Protein AF-A0A443QP99-F1 (afdb_monomer)

Radius of gyration: 31.24 Å; Cα contacts (8 Å, |Δi|>4): 251; chains: 1; bounding box: 90×102×65 Å

Organism: NCBI:txid1965070

Structure (mmCIF, N/CA/C/O backbone):
data_AF-A0A443QP99-F1
#
_entry.id   AF-A0A443QP99-F1
#
loop_
_atom_site.group_PDB
_atom_site.id
_atom_site.type_symbol
_atom_site.label_atom_id
_atom_site.label_alt_id
_atom_site.label_comp_id
_atom_site.label_asym_id
_atom_site.label_entity_id
_atom_site.label_seq_id
_atom_site.pdbx_PDB_ins_code
_atom_site.Cartn_x
_atom_site.Cartn_y
_atom_site.Cartn_z
_atom_site.occupancy
_atom_site.B_iso_or_equiv
_atom_site.auth_seq_id
_atom_site.auth_comp_id
_atom_site.auth_asym_id
_atom_site.auth_atom_id
_atom_site.pdbx_PDB_model_num
ATOM 1 N N . MET A 1 1 ? -35.828 12.614 -1.365 1.00 46.59 1 MET A N 1
ATOM 2 C CA . MET A 1 1 ? -36.000 12.187 0.041 1.00 46.59 1 MET A CA 1
ATOM 3 C C . MET A 1 1 ? -36.268 10.689 0.159 1.00 46.59 1 MET A C 1
ATOM 5 O O . MET A 1 1 ? -35.505 10.048 0.861 1.00 46.59 1 MET A O 1
ATOM 9 N N . ALA A 1 2 ? -37.224 10.106 -0.581 1.00 48.12 2 ALA A N 1
ATOM 10 C CA . ALA A 1 2 ? -37.530 8.663 -0.524 1.00 48.12 2 ALA A CA 1
ATOM 11 C C . ALA A 1 2 ? -36.323 7.725 -0.763 1.00 48.12 2 ALA A C 1
ATOM 13 O O . ALA A 1 2 ? -36.195 6.710 -0.094 1.00 48.12 2 ALA A O 1
ATOM 14 N N . THR A 1 3 ? -35.396 8.092 -1.653 1.00 57.19 3 THR A N 1
ATOM 15 C CA . THR A 1 3 ? -34.207 7.275 -1.963 1.00 57.19 3 THR A CA 1
ATOM 16 C C . THR A 1 3 ? -33.147 7.285 -0.856 1.00 57.19 3 THR A C 1
ATOM 18 O O . THR A 1 3 ? -32.408 6.322 -0.720 1.00 57.19 3 THR A O 1
ATOM 21 N N . ILE A 1 4 ? -33.062 8.363 -0.062 1.00 57.53 4 ILE A N 1
ATOM 22 C CA . ILE A 1 4 ? -32.077 8.473 1.030 1.00 57.53 4 ILE A CA 1
ATOM 23 C C . ILE A 1 4 ? -32.576 7.716 2.260 1.00 57.53 4 ILE A C 1
ATOM 25 O O . ILE A 1 4 ? -31.787 7.023 2.886 1.00 57.53 4 ILE A O 1
ATOM 29 N N . CYS A 1 5 ? -33.872 7.810 2.575 1.00 58.16 5 CYS A N 1
ATOM 30 C CA . CYS A 1 5 ? -34.473 7.032 3.660 1.00 58.16 5 CYS A CA 1
ATOM 31 C C . CYS A 1 5 ? -34.385 5.529 3.374 1.00 58.16 5 CYS A C 1
ATOM 33 O O . CYS A 1 5 ? -33.897 4.799 4.218 1.00 58.16 5 CYS A O 1
ATOM 35 N N . ALA A 1 6 ? -34.709 5.094 2.150 1.00 63.78 6 ALA A N 1
ATOM 36 C CA . ALA A 1 6 ? -34.566 3.689 1.763 1.00 63.78 6 ALA A CA 1
ATOM 37 C C . ALA A 1 6 ? -33.117 3.181 1.886 1.00 63.78 6 ALA A C 1
ATOM 39 O O . ALA A 1 6 ? -32.892 2.098 2.408 1.00 63.78 6 ALA A O 1
ATOM 40 N N . TYR A 1 7 ? -32.127 3.981 1.470 1.00 61.97 7 TYR A N 1
ATOM 41 C CA . TYR A 1 7 ? -30.713 3.619 1.622 1.00 61.97 7 TYR A CA 1
ATOM 42 C C . TYR A 1 7 ? -30.269 3.589 3.091 1.00 61.97 7 TYR A C 1
ATOM 44 O O . TYR A 1 7 ? -29.432 2.780 3.469 1.00 61.97 7 TYR A O 1
ATOM 52 N N . PHE A 1 8 ? -30.824 4.469 3.925 1.00 68.88 8 PHE A N 1
ATOM 53 C CA . PHE A 1 8 ? -30.544 4.503 5.357 1.00 68.88 8 PHE A CA 1
ATOM 54 C C . PHE A 1 8 ? -31.145 3.291 6.086 1.00 68.88 8 PHE A C 1
ATOM 56 O O . PHE A 1 8 ? -30.480 2.710 6.937 1.00 68.88 8 PHE A O 1
ATOM 63 N N . ASP A 1 9 ? -32.349 2.866 5.699 1.00 68.88 9 ASP A N 1
ATOM 64 C CA . ASP A 1 9 ? -33.025 1.686 6.251 1.00 68.88 9 ASP A CA 1
ATOM 65 C C . ASP A 1 9 ? -32.341 0.366 5.834 1.00 68.88 9 ASP A C 1
ATOM 67 O O . ASP A 1 9 ? -32.437 -0.633 6.545 1.00 68.88 9 ASP A O 1
ATOM 71 N N . GLU A 1 10 ? -31.612 0.357 4.710 1.00 71.31 10 GLU A N 1
ATOM 72 C CA . GLU A 1 10 ? -30.786 -0.775 4.256 1.00 71.31 10 GLU A CA 1
ATOM 73 C C . GLU A 1 10 ? -29.442 -0.901 5.006 1.00 71.31 10 GLU A C 1
ATOM 75 O O . GLU A 1 10 ? -28.802 -1.954 4.946 1.00 71.31 10 GLU A O 1
ATOM 80 N N . MET A 1 11 ? -28.999 0.146 5.713 1.00 69.75 11 MET A N 1
ATOM 81 C CA . MET A 1 11 ? -27.747 0.153 6.483 1.00 69.75 11 MET A CA 1
ATOM 82 C C . MET A 1 11 ? -27.932 -0.506 7.853 1.00 69.75 11 MET A C 1
ATOM 84 O O . MET A 1 11 ? -28.993 -0.405 8.466 1.00 69.75 11 MET A O 1
ATOM 88 N N . ASN A 1 12 ? -26.881 -1.136 8.386 1.00 73.00 12 ASN A N 1
ATOM 89 C CA . ASN A 1 12 ? -26.932 -1.663 9.756 1.00 73.00 12 ASN A CA 1
ATOM 90 C C . ASN A 1 12 ? -26.880 -0.529 10.806 1.00 73.00 12 ASN A C 1
ATOM 92 O O . ASN A 1 12 ? -26.474 0.595 10.511 1.00 73.00 12 ASN A O 1
ATOM 96 N N . ILE A 1 13 ? -27.250 -0.822 12.058 1.00 70.94 13 ILE A N 1
ATOM 97 C CA . ILE A 1 13 ? -27.334 0.177 13.146 1.00 70.94 13 ILE A CA 1
ATOM 98 C C . ILE A 1 13 ? -26.009 0.935 13.353 1.00 70.94 13 ILE A C 1
ATOM 100 O O . ILE A 1 13 ? -26.006 2.146 13.589 1.00 70.94 13 ILE A O 1
ATOM 104 N N . CYS A 1 14 ? -24.866 0.257 13.217 1.00 71.00 14 CYS A N 1
ATOM 105 C CA . CYS A 1 14 ? -23.551 0.886 13.342 1.00 71.00 14 CYS A CA 1
ATOM 106 C C . CYS A 1 14 ? -23.290 1.880 12.203 1.00 71.00 14 CYS A C 1
ATOM 108 O O . CYS A 1 14 ? -22.882 3.017 12.440 1.00 71.00 14 CYS A O 1
ATOM 110 N N . GLU A 1 15 ? -23.576 1.485 10.968 1.00 72.62 15 GLU A N 1
ATOM 111 C CA . GLU A 1 15 ? -23.437 2.314 9.776 1.00 72.62 15 GLU A CA 1
ATOM 112 C C . GLU A 1 15 ? -24.377 3.522 9.818 1.00 72.62 15 GLU A C 1
ATOM 114 O O . GLU A 1 15 ? -23.948 4.642 9.530 1.00 72.62 15 GLU A O 1
ATOM 119 N N . GLN A 1 16 ? -25.625 3.317 10.244 1.00 74.12 16 GLN A N 1
ATOM 120 C CA . GLN A 1 16 ? -26.593 4.383 10.496 1.00 74.12 16 GLN A CA 1
ATOM 121 C C . GLN A 1 16 ? -26.058 5.378 11.538 1.00 74.12 16 GLN A C 1
ATOM 123 O O . GLN A 1 16 ? -26.044 6.586 11.295 1.00 74.12 16 GLN A O 1
ATOM 128 N N . THR A 1 17 ? -25.528 4.879 12.659 1.00 73.69 17 THR A N 1
ATOM 129 C CA . THR A 1 17 ? -24.938 5.696 13.734 1.00 73.69 17 THR A CA 1
ATOM 130 C C . THR A 1 17 ? -23.738 6.510 13.244 1.00 73.69 17 THR A C 1
ATOM 132 O O . THR A 1 17 ? -23.642 7.713 13.500 1.00 73.69 17 THR A O 1
ATOM 135 N N . VAL A 1 18 ? -22.820 5.885 12.501 1.00 73.50 18 VAL A N 1
ATOM 136 C CA . VAL A 1 18 ? -21.626 6.541 11.944 1.00 73.50 18 VAL A CA 1
ATOM 137 C C . VAL A 1 18 ? -22.016 7.597 10.909 1.00 73.50 18 VAL A C 1
ATOM 139 O O . VAL A 1 18 ? -21.451 8.698 10.913 1.00 73.50 18 VAL A O 1
ATOM 142 N N . ALA A 1 19 ? -22.986 7.297 10.042 1.00 72.69 19 ALA A N 1
ATOM 143 C CA . ALA A 1 19 ? -23.497 8.229 9.044 1.00 72.69 19 ALA A CA 1
ATOM 144 C C . ALA A 1 19 ? -24.158 9.441 9.707 1.00 72.69 19 ALA A C 1
ATOM 146 O O . ALA A 1 19 ? -23.816 10.577 9.375 1.00 72.69 19 ALA A O 1
ATOM 147 N N . LEU A 1 20 ? -25.021 9.218 10.700 1.00 73.38 20 LEU A N 1
ATOM 148 C CA . LEU A 1 20 ? -25.655 10.287 11.466 1.00 73.38 20 LEU A CA 1
ATOM 149 C C . LEU A 1 20 ? -24.622 11.147 12.206 1.00 73.38 20 LEU A C 1
ATOM 151 O O . LEU A 1 20 ? -24.621 12.366 12.041 1.00 73.38 20 LEU A O 1
ATOM 155 N N . CYS A 1 21 ? -23.679 10.544 12.937 1.00 70.75 21 CYS A N 1
ATOM 156 C CA . CYS A 1 21 ? -22.596 11.274 13.608 1.00 70.75 21 CYS A CA 1
ATOM 157 C C . CYS A 1 21 ? -21.757 12.108 12.623 1.00 70.75 21 CYS A C 1
ATOM 159 O O . CYS A 1 21 ? -21.361 13.237 12.921 1.00 70.75 21 CYS A O 1
ATOM 161 N N . SER A 1 22 ? -21.493 11.573 11.430 1.00 75.19 22 SER A N 1
ATOM 162 C CA . SER A 1 22 ? -20.739 12.271 10.381 1.00 75.19 22 SER A CA 1
ATOM 163 C C . SER A 1 22 ? -21.523 13.432 9.771 1.00 75.19 22 SER A C 1
ATOM 165 O O . SER A 1 22 ? -20.934 14.464 9.446 1.00 75.19 22 SER A O 1
ATOM 167 N N . LEU A 1 23 ? -22.843 13.291 9.635 1.00 74.94 23 LEU A N 1
ATOM 168 C CA . LEU A 1 23 ? -23.725 14.358 9.171 1.00 74.94 23 LEU A CA 1
ATOM 169 C C . LEU A 1 23 ? -23.818 15.477 10.208 1.00 74.94 23 LEU A C 1
ATOM 171 O O . LEU A 1 23 ? -23.609 16.633 9.855 1.00 74.94 23 LEU A O 1
ATOM 175 N N . LEU A 1 24 ? -24.026 15.149 11.484 1.00 72.25 24 LEU A N 1
ATOM 176 C CA . LEU A 1 24 ? -24.151 16.126 12.574 1.00 72.25 24 LEU A CA 1
ATOM 177 C C . LEU A 1 24 ? -22.903 16.990 12.751 1.00 72.25 24 LEU A C 1
ATOM 179 O O . LEU A 1 24 ? -23.019 18.184 13.013 1.00 72.25 24 LEU A O 1
ATOM 183 N N . LYS A 1 25 ? -21.710 16.428 12.518 1.00 71.69 25 LYS A N 1
ATOM 184 C CA . LYS A 1 25 ? -20.443 17.183 12.506 1.00 71.69 25 LYS A CA 1
ATOM 185 C C . LYS A 1 25 ? -20.365 18.244 11.400 1.00 71.69 25 LYS A C 1
ATOM 187 O O . LYS A 1 25 ? -19.497 19.109 11.451 1.00 71.69 25 LYS A O 1
ATOM 192 N N . ARG A 1 26 ? -21.237 18.180 10.388 1.00 75.12 26 ARG A N 1
ATOM 193 C CA . ARG A 1 26 ? -21.276 19.099 9.234 1.00 75.12 26 ARG A CA 1
ATOM 194 C C . ARG A 1 26 ? -22.449 20.082 9.285 1.00 75.12 26 ARG A C 1
ATOM 196 O O . ARG A 1 26 ? -22.563 20.926 8.399 1.00 75.12 26 ARG A O 1
ATOM 203 N N . VAL A 1 27 ? -23.313 19.968 10.291 1.00 78.88 27 VAL A N 1
ATOM 204 C CA . VAL A 1 27 ? -24.498 20.810 10.485 1.00 78.88 27 VAL A CA 1
ATOM 205 C C . VAL A 1 27 ? -24.099 22.124 11.173 1.00 78.88 27 VAL A C 1
ATOM 207 O O . VAL A 1 27 ? -23.240 22.145 12.052 1.00 78.88 27 VAL A O 1
ATOM 210 N N . ASN A 1 28 ? -24.692 23.250 10.759 1.00 74.69 28 ASN A N 1
ATOM 211 C CA . ASN A 1 28 ? -24.357 24.565 11.319 1.00 74.69 28 ASN A CA 1
ATOM 212 C C . ASN A 1 28 ? -24.951 24.740 12.735 1.00 74.69 28 ASN A C 1
ATOM 214 O O . ASN A 1 28 ? -25.988 24.168 13.057 1.00 74.69 28 ASN A O 1
ATOM 218 N N . ARG A 1 29 ? -24.355 25.600 13.573 1.00 70.50 29 ARG A N 1
ATOM 219 C CA . ARG A 1 29 ? -24.672 25.781 15.008 1.00 70.50 29 ARG A CA 1
ATOM 220 C C . ARG A 1 29 ? -26.166 25.961 15.308 1.00 70.50 29 ARG A C 1
ATOM 222 O O . ARG A 1 29 ? -26.656 25.449 16.310 1.00 70.50 29 ARG A O 1
ATOM 229 N N . LEU A 1 30 ? -26.892 26.685 14.453 1.00 70.81 30 LEU A N 1
ATOM 230 C CA . LEU A 1 30 ? -28.338 26.906 14.604 1.00 70.81 30 LEU A CA 1
ATOM 231 C C . LEU A 1 30 ? -29.153 25.631 14.359 1.00 70.81 30 LEU A C 1
ATOM 233 O O . LEU A 1 30 ? -30.089 25.344 15.098 1.00 70.81 30 LEU A O 1
ATOM 237 N N . GLN A 1 31 ? -28.765 24.849 13.357 1.00 75.19 31 GLN A N 1
ATOM 238 C CA . GLN A 1 31 ? -29.400 23.577 13.032 1.00 75.19 31 GLN A CA 1
ATOM 239 C C . GLN A 1 31 ? -29.072 22.517 14.094 1.00 75.19 31 GLN A C 1
ATOM 241 O O . GLN A 1 31 ? -29.961 21.780 14.499 1.00 75.19 31 GLN A O 1
ATOM 246 N N . SER A 1 32 ? -27.846 22.494 14.629 1.00 71.38 32 SER A N 1
ATOM 247 C CA . SER A 1 32 ? -27.483 21.599 15.736 1.00 71.38 32 SER A CA 1
ATOM 248 C C . SER A 1 32 ? -28.270 21.921 17.006 1.00 71.38 32 SER A C 1
ATOM 250 O O . SER A 1 32 ? -28.768 21.009 17.653 1.00 71.38 32 SER A O 1
ATOM 252 N N . LYS A 1 33 ? -28.458 23.211 17.336 1.00 69.69 33 LYS A N 1
ATOM 253 C CA . LYS A 1 33 ? -29.335 23.629 18.444 1.00 69.69 33 LYS A CA 1
ATOM 254 C C . LYS A 1 33 ? -30.781 23.193 18.227 1.00 69.69 33 LYS A C 1
ATOM 256 O O . LYS A 1 33 ? -31.390 22.682 19.154 1.00 69.69 33 LYS A O 1
ATOM 261 N N . PHE A 1 34 ? -31.306 23.358 17.015 1.00 75.94 34 PHE A N 1
ATOM 262 C CA . PHE A 1 34 ? -32.653 22.903 16.677 1.00 75.94 34 PHE A CA 1
ATOM 263 C C . PHE A 1 34 ? -32.805 21.383 16.845 1.00 75.94 34 PHE A C 1
ATOM 265 O O . PHE A 1 34 ? -33.756 20.941 17.480 1.00 75.94 34 PHE A O 1
ATOM 272 N N . ILE A 1 35 ? -31.848 20.591 16.348 1.00 73.94 35 ILE A N 1
ATOM 273 C CA . ILE A 1 35 ? -31.846 19.126 16.495 1.00 73.94 35 ILE A CA 1
ATOM 274 C C . ILE A 1 35 ? -31.774 18.726 17.973 1.00 73.94 35 ILE A C 1
ATOM 276 O O . ILE A 1 35 ? -32.546 17.882 18.404 1.00 73.94 35 ILE A O 1
ATOM 280 N N . ILE A 1 36 ? -30.908 19.369 18.760 1.00 69.50 36 ILE A N 1
ATOM 281 C CA . ILE A 1 36 ? -30.819 19.182 20.216 1.00 69.50 36 ILE A CA 1
ATOM 282 C C . ILE A 1 36 ? -32.178 19.431 20.880 1.00 69.50 36 ILE A C 1
ATOM 284 O O . ILE A 1 36 ? -32.657 18.587 21.622 1.00 69.50 36 ILE A O 1
ATOM 288 N N . THR A 1 37 ? -32.835 20.548 20.564 1.00 69.56 37 THR A N 1
ATOM 289 C CA . THR A 1 37 ? -34.146 20.892 21.131 1.00 69.56 37 THR A CA 1
ATOM 290 C C . THR A 1 37 ? -35.256 19.931 20.695 1.00 69.56 37 THR A C 1
ATOM 292 O O . THR A 1 37 ? -36.172 19.684 21.470 1.00 69.56 37 THR A O 1
ATOM 295 N N . MET A 1 38 ? -35.184 19.376 19.482 1.00 67.62 38 MET A N 1
ATOM 296 C CA . MET A 1 38 ? -36.113 18.339 19.016 1.00 67.62 38 MET A CA 1
ATOM 297 C C . MET A 1 38 ? -35.883 16.997 19.722 1.00 67.62 38 MET A C 1
ATOM 299 O O . MET A 1 38 ? -36.850 16.314 20.039 1.00 67.62 38 MET A O 1
ATOM 303 N N . LEU A 1 39 ? -34.623 16.630 19.981 1.00 64.88 39 LEU A N 1
ATOM 304 C CA . LEU A 1 39 ? -34.259 15.413 20.717 1.00 64.88 39 LEU A CA 1
ATOM 305 C C . LEU A 1 39 ? -34.578 15.521 22.217 1.00 64.88 39 LEU A C 1
ATOM 307 O O . LEU A 1 39 ? -34.909 14.518 22.835 1.00 64.88 39 LEU A O 1
ATOM 311 N N . ASP A 1 40 ? -34.518 16.728 22.785 1.00 62.38 40 ASP A N 1
ATOM 312 C CA . ASP A 1 40 ? -34.865 17.008 24.186 1.00 62.38 40 ASP A CA 1
ATOM 313 C C . ASP A 1 40 ? -36.385 17.150 24.413 1.00 62.38 40 ASP A C 1
ATOM 315 O O . ASP A 1 40 ? -36.824 17.346 25.550 1.00 62.38 40 ASP A O 1
ATOM 319 N N . TYR A 1 41 ? -37.209 17.076 23.358 1.00 61.25 41 TYR A N 1
ATOM 320 C CA . TYR A 1 41 ? -38.662 17.147 23.499 1.00 61.25 41 TYR A CA 1
ATOM 321 C C . TYR A 1 41 ? -39.192 15.833 24.099 1.00 61.25 41 TYR A C 1
ATOM 323 O O . TYR A 1 41 ? -38.995 14.772 23.503 1.00 61.25 41 TYR A O 1
ATOM 331 N N . PRO A 1 42 ? -39.868 15.862 25.261 1.00 55.59 42 PRO A N 1
ATOM 332 C CA . PRO A 1 42 ? -40.305 14.647 25.931 1.00 55.59 42 PRO A CA 1
ATOM 333 C C . PRO A 1 42 ? -41.410 13.962 25.122 1.00 55.59 42 PRO A C 1
ATOM 335 O O . PRO A 1 42 ? -42.561 14.392 25.133 1.00 55.59 42 PRO A O 1
ATOM 338 N N . ASN A 1 43 ? -41.071 12.872 24.435 1.00 56.22 43 ASN A N 1
ATOM 339 C CA . ASN A 1 43 ? -42.061 11.952 23.887 1.00 56.22 43 ASN A CA 1
ATOM 340 C C . ASN A 1 43 ? -42.498 10.969 24.982 1.00 56.22 43 ASN A C 1
ATOM 342 O O . ASN A 1 43 ? -41.679 10.257 25.565 1.00 56.22 43 ASN A O 1
ATOM 346 N N . GLU A 1 44 ? -43.804 10.880 25.234 1.00 49.56 44 GLU A N 1
ATOM 347 C CA . GLU A 1 44 ? -44.415 10.004 26.251 1.00 49.56 44 GLU A CA 1
ATOM 348 C C . GLU A 1 44 ? -44.117 8.497 26.046 1.00 49.56 44 GLU A C 1
ATOM 350 O O . GLU A 1 44 ? -44.298 7.706 26.967 1.00 49.56 44 GLU A O 1
ATOM 355 N N . LEU A 1 45 ? -43.584 8.086 24.884 1.00 51.28 45 LEU A N 1
ATOM 356 C CA . LEU A 1 45 ? -43.140 6.710 24.596 1.00 51.28 45 LEU A CA 1
ATOM 357 C C . LEU A 1 45 ? -41.701 6.369 25.050 1.00 51.28 45 LEU A C 1
ATOM 359 O O . LEU A 1 45 ? -41.325 5.199 25.024 1.00 51.28 45 LEU A O 1
ATOM 363 N N . GLN A 1 46 ? -40.878 7.340 25.465 1.00 54.25 46 GLN A N 1
ATOM 364 C CA . GLN A 1 46 ? -39.438 7.139 25.734 1.00 54.25 46 GLN A CA 1
ATOM 365 C C . GLN A 1 46 ? -39.078 6.850 27.201 1.00 54.25 46 GLN A C 1
ATOM 367 O O . GLN A 1 46 ? -37.913 6.621 27.519 1.00 54.25 46 GLN A O 1
ATOM 372 N N . THR A 1 47 ? -40.044 6.811 28.123 1.00 58.88 47 THR A N 1
ATOM 373 C CA . THR A 1 47 ? -39.746 6.856 29.568 1.00 58.88 47 THR A CA 1
ATOM 374 C C . THR A 1 47 ? -39.098 5.588 30.133 1.00 58.88 47 THR A C 1
ATOM 376 O O . THR A 1 47 ? -38.451 5.673 31.174 1.00 58.88 47 THR A O 1
ATOM 379 N N . GLN A 1 48 ? -39.268 4.423 29.499 1.00 59.31 48 GLN A N 1
ATOM 380 C CA . GLN A 1 48 ? -38.629 3.174 29.940 1.00 59.31 48 GLN A CA 1
ATOM 381 C C . GLN A 1 48 ? -37.271 2.959 29.255 1.00 59.31 48 GLN A C 1
ATOM 383 O O . GLN A 1 48 ? -36.277 2.757 29.944 1.00 59.31 48 GLN A O 1
ATOM 388 N N . ALA A 1 49 ? -37.199 3.135 27.931 1.00 58.69 49 ALA A N 1
ATOM 389 C CA . ALA A 1 49 ? -35.949 3.028 27.173 1.00 58.69 49 ALA A CA 1
ATOM 390 C C . ALA A 1 49 ? -34.886 4.042 27.640 1.00 58.69 49 ALA A C 1
ATOM 392 O O . ALA A 1 49 ? -33.725 3.681 27.805 1.00 58.69 49 ALA A O 1
ATOM 393 N N . ALA A 1 50 ? -35.286 5.280 27.958 1.00 63.44 50 ALA A N 1
ATOM 394 C CA . ALA A 1 50 ? -34.373 6.287 28.505 1.00 63.44 50 ALA A CA 1
ATOM 395 C C . ALA A 1 50 ? -33.834 5.904 29.898 1.00 63.44 50 ALA A C 1
ATOM 397 O O . ALA A 1 50 ? -32.680 6.186 30.224 1.00 63.44 50 ALA A O 1
ATOM 398 N N . LYS A 1 51 ? -34.642 5.229 30.731 1.00 66.81 51 LYS A N 1
ATOM 399 C CA . LYS A 1 51 ? -34.209 4.748 32.055 1.00 66.81 51 LYS A CA 1
ATOM 400 C C . LYS A 1 51 ? -33.227 3.587 31.941 1.00 66.81 51 LYS A C 1
ATOM 402 O O . LYS A 1 51 ? -32.222 3.588 32.651 1.00 66.81 51 LYS A O 1
ATOM 407 N N . ASP A 1 52 ? -33.504 2.633 31.056 1.00 68.06 52 ASP A N 1
ATOM 408 C CA . ASP A 1 52 ? -32.639 1.474 30.826 1.00 68.06 52 ASP A CA 1
ATOM 409 C C . ASP A 1 52 ? -31.293 1.904 30.223 1.00 68.06 52 ASP A C 1
ATOM 411 O O . ASP A 1 52 ? -30.242 1.439 30.661 1.00 68.06 52 ASP A O 1
ATOM 415 N N . LEU A 1 53 ? -31.300 2.895 29.328 1.00 67.06 53 LEU A N 1
ATOM 416 C CA . LEU A 1 53 ? -30.084 3.466 28.757 1.00 67.06 53 LEU A CA 1
ATOM 417 C C . LEU A 1 53 ? -29.261 4.275 29.768 1.00 67.06 53 LEU A C 1
ATOM 419 O O . LEU A 1 53 ? -28.048 4.109 29.831 1.00 67.06 53 LEU A O 1
ATOM 423 N N . THR A 1 54 ? -29.906 5.086 30.614 1.00 72.69 54 THR A N 1
ATOM 424 C CA . THR A 1 54 ? -29.214 5.813 31.700 1.00 72.69 54 THR A CA 1
ATOM 425 C C . THR A 1 54 ? -28.520 4.839 32.659 1.00 72.69 54 THR A C 1
ATOM 427 O O . THR A 1 54 ? -27.452 5.124 33.205 1.00 72.69 54 THR A O 1
ATOM 430 N N . ARG A 1 55 ? -29.131 3.670 32.881 1.00 76.81 55 ARG A N 1
ATOM 431 C CA . ARG A 1 55 ? -28.560 2.600 33.698 1.00 76.81 55 ARG A CA 1
ATOM 432 C C . ARG A 1 55 ? -27.359 1.956 33.001 1.00 76.81 55 ARG A C 1
ATOM 434 O O . ARG A 1 55 ? -26.309 1.841 33.619 1.00 76.81 55 ARG A O 1
ATOM 441 N N . LEU A 1 56 ? -27.482 1.653 31.709 1.00 73.62 56 LEU A N 1
ATOM 442 C CA . LEU A 1 56 ? -26.410 1.089 30.886 1.00 73.62 56 LEU A CA 1
ATOM 443 C C . LEU A 1 56 ? -25.211 2.041 30.732 1.00 73.62 56 LEU A C 1
ATOM 445 O O . LEU A 1 56 ? -24.064 1.608 30.742 1.00 73.62 56 LEU A O 1
ATOM 449 N N . GLU A 1 57 ? -25.461 3.348 30.636 1.00 76.88 57 GLU A N 1
ATOM 450 C CA . GLU A 1 57 ? -24.428 4.386 30.602 1.00 76.88 57 GLU A CA 1
ATOM 451 C C . GLU A 1 57 ? -23.672 4.467 31.931 1.00 76.88 57 GLU A C 1
ATOM 453 O O . GLU A 1 57 ? -22.446 4.603 31.939 1.00 76.88 57 GLU A O 1
ATOM 458 N N . ARG A 1 58 ? -24.381 4.356 33.063 1.00 78.69 58 ARG A N 1
ATOM 459 C CA . ARG A 1 58 ? -23.741 4.256 34.380 1.00 78.69 58 ARG A CA 1
ATOM 460 C C . ARG A 1 58 ? -22.862 3.011 34.447 1.00 78.69 58 ARG A C 1
ATOM 462 O O . ARG A 1 58 ? -21.685 3.124 34.772 1.00 78.69 58 ARG A O 1
ATOM 469 N N . ASP A 1 59 ? -23.394 1.862 34.046 1.00 77.25 59 ASP A N 1
ATOM 470 C CA . ASP A 1 59 ? -22.669 0.592 34.077 1.00 77.25 59 ASP A CA 1
ATOM 471 C C . ASP A 1 59 ? -21.437 0.607 33.151 1.00 77.25 59 ASP A C 1
ATOM 473 O O . ASP A 1 59 ? -20.396 0.073 33.518 1.00 77.25 59 ASP A O 1
ATOM 477 N N . ALA A 1 60 ? -21.489 1.290 32.001 1.00 77.38 60 ALA A N 1
ATOM 478 C CA . ALA A 1 60 ? -20.352 1.438 31.085 1.00 77.38 60 ALA A CA 1
ATOM 479 C C . ALA A 1 60 ? -19.196 2.291 31.652 1.00 77.38 60 ALA A C 1
ATOM 481 O O . ALA A 1 60 ? -18.036 2.091 31.270 1.00 77.38 60 ALA A O 1
ATOM 482 N N . ASN A 1 61 ? -19.503 3.245 32.539 1.00 81.06 61 ASN A N 1
ATOM 483 C CA . ASN A 1 61 ? -18.555 4.236 33.065 1.00 81.06 61 ASN A CA 1
ATOM 484 C C . ASN A 1 61 ? -18.123 3.991 34.522 1.00 81.06 61 ASN A C 1
ATOM 486 O O . ASN A 1 61 ? -17.081 4.512 34.919 1.00 81.06 61 ASN A O 1
ATOM 490 N N . ASP A 1 62 ? -18.871 3.182 35.277 1.00 77.00 62 ASP A N 1
ATOM 491 C CA . ASP A 1 62 ? -18.559 2.764 36.654 1.00 77.00 62 ASP A CA 1
ATOM 492 C C . ASP A 1 62 ? -18.105 1.288 36.730 1.00 77.00 62 ASP A C 1
ATOM 494 O O . ASP A 1 62 ? -17.974 0.718 37.812 1.00 77.00 62 ASP A O 1
ATOM 498 N N . CYS A 1 63 ? -17.862 0.639 35.585 1.00 70.12 63 CYS A N 1
ATOM 499 C CA . CYS A 1 63 ? -17.454 -0.762 35.542 1.00 70.12 63 CYS A CA 1
ATOM 500 C C . CYS A 1 63 ? -16.065 -0.980 36.164 1.00 70.12 63 CYS A C 1
ATOM 502 O O . CYS A 1 63 ? -15.061 -0.468 35.669 1.00 70.12 63 CYS A O 1
ATOM 504 N N . GLU A 1 64 ? -15.991 -1.807 37.208 1.00 64.38 64 GLU A N 1
ATOM 505 C CA . GLU A 1 64 ? -14.723 -2.199 37.839 1.00 64.38 64 GLU A CA 1
ATOM 506 C C . GLU A 1 64 ? -14.146 -3.511 37.269 1.00 64.38 64 GLU A C 1
ATOM 508 O O . GLU A 1 64 ? -12.958 -3.793 37.447 1.00 64.38 64 GLU A O 1
ATOM 513 N N . SER A 1 65 ? -14.956 -4.312 36.559 1.00 71.69 65 SER A N 1
ATOM 514 C CA . SER A 1 65 ? -14.553 -5.617 36.019 1.00 71.69 65 SER A CA 1
ATOM 515 C C . SER A 1 65 ? -14.321 -5.594 34.508 1.00 71.69 65 SER A C 1
ATOM 517 O O . SER A 1 65 ? -15.222 -5.352 33.709 1.00 71.69 65 SER A O 1
ATOM 519 N N . ILE A 1 66 ? -13.113 -5.981 34.098 1.00 69.19 66 ILE A N 1
ATOM 520 C CA . ILE A 1 66 ? -12.736 -6.151 32.687 1.00 69.19 66 ILE A CA 1
ATOM 521 C C . ILE A 1 66 ? -13.646 -7.178 31.982 1.00 69.19 66 ILE A C 1
ATOM 523 O O . ILE A 1 66 ? -13.918 -7.044 30.792 1.00 69.19 66 ILE A O 1
ATOM 527 N N . GLU A 1 67 ? -14.141 -8.190 32.698 1.00 72.12 67 GLU A N 1
ATOM 528 C CA . GLU A 1 67 ? -14.990 -9.256 32.146 1.00 72.12 67 GLU A CA 1
ATOM 529 C C . GLU A 1 67 ? -16.376 -8.742 31.745 1.00 72.12 67 GLU A C 1
ATOM 531 O O . GLU A 1 67 ? -16.881 -9.115 30.688 1.00 72.12 67 GLU A O 1
ATOM 536 N N . GLN A 1 68 ? -16.942 -7.818 32.528 1.00 71.00 68 GLN A N 1
ATOM 537 C CA . GLN A 1 68 ? -18.212 -7.157 32.215 1.00 71.00 68 GLN A CA 1
ATOM 538 C C . GLN A 1 68 ? -18.086 -6.252 30.983 1.00 71.00 68 GLN A C 1
ATOM 540 O O . GLN A 1 68 ? -18.970 -6.243 30.121 1.00 71.00 68 GLN A O 1
ATOM 545 N N . ILE A 1 69 ? -16.957 -5.542 30.860 1.00 73.50 69 ILE A N 1
ATOM 546 C CA . ILE A 1 69 ? -16.653 -4.739 29.669 1.00 73.50 69 ILE A CA 1
ATOM 547 C C . ILE A 1 69 ? -16.511 -5.645 28.445 1.00 73.50 69 ILE A C 1
ATOM 549 O O . ILE A 1 69 ? -16.999 -5.292 27.382 1.00 73.50 69 ILE A O 1
ATOM 553 N N . ILE A 1 70 ? -15.888 -6.821 28.568 1.00 74.19 70 ILE A N 1
ATOM 554 C CA . ILE A 1 70 ? -15.754 -7.770 27.452 1.00 74.19 70 ILE A CA 1
ATOM 555 C C . ILE A 1 70 ? -17.122 -8.272 26.981 1.00 74.19 70 ILE A C 1
ATOM 557 O O . ILE A 1 70 ? -17.373 -8.268 25.778 1.00 74.19 70 ILE A O 1
ATOM 561 N N . SER A 1 71 ? -18.007 -8.678 27.899 1.00 77.19 71 SER A N 1
ATOM 562 C CA . SER A 1 71 ? -19.337 -9.201 27.544 1.00 77.19 71 SER A CA 1
ATOM 563 C C . SER A 1 71 ? -20.240 -8.170 26.866 1.00 77.19 71 SER A C 1
ATOM 565 O O . SER A 1 71 ? -21.098 -8.542 26.072 1.00 77.19 71 SER A O 1
ATOM 567 N N . HIS A 1 72 ? -20.035 -6.882 27.154 1.00 77.25 72 HIS A N 1
ATOM 568 C CA . HIS A 1 72 ? -20.894 -5.787 26.698 1.00 77.25 72 HIS A CA 1
ATOM 569 C C . HIS A 1 72 ? -20.125 -4.711 25.919 1.00 77.25 72 HIS A C 1
ATOM 571 O O . HIS A 1 72 ? -20.577 -3.572 25.812 1.00 77.25 72 HIS A O 1
ATOM 577 N N . LEU A 1 73 ? -18.965 -5.053 25.343 1.00 81.12 73 LEU A N 1
ATOM 578 C CA . LEU A 1 73 ? -18.041 -4.074 24.754 1.00 81.12 73 LEU A CA 1
ATOM 579 C C . LEU A 1 73 ? -18.706 -3.240 23.657 1.00 81.12 73 LEU A C 1
ATOM 581 O O . LEU A 1 73 ? -18.529 -2.026 23.606 1.00 81.12 73 LEU A O 1
ATOM 585 N N . LEU A 1 74 ? -19.492 -3.887 22.799 1.00 79.81 74 LEU A N 1
ATOM 586 C CA . LEU A 1 74 ? -20.165 -3.241 21.676 1.00 79.81 74 LEU A CA 1
ATOM 587 C C . LEU A 1 74 ? -21.273 -2.274 22.130 1.00 79.81 74 LEU A C 1
ATOM 589 O O . LEU A 1 74 ? -21.477 -1.248 21.486 1.00 79.81 74 LEU A O 1
ATOM 593 N N . SER A 1 75 ? -21.944 -2.569 23.248 1.00 78.69 75 SER A N 1
ATOM 594 C CA . SER A 1 75 ? -22.990 -1.720 23.834 1.00 78.69 75 SER A CA 1
ATOM 595 C C . SER A 1 75 ? -22.440 -0.622 24.746 1.00 78.69 75 SER A C 1
ATOM 597 O O . SER A 1 75 ? -23.029 0.449 24.832 1.00 78.69 75 SER A O 1
ATOM 599 N N . TYR A 1 76 ? -21.313 -0.859 25.421 1.00 80.62 76 TYR A N 1
ATOM 600 C CA . TYR A 1 76 ? -20.710 0.111 26.339 1.00 80.62 76 TYR A CA 1
ATOM 601 C C . TYR A 1 76 ? -19.828 1.133 25.627 1.00 80.62 76 TYR A C 1
ATOM 603 O O . TYR A 1 76 ? -19.792 2.293 26.028 1.00 80.62 76 TYR A O 1
ATOM 611 N N . LEU A 1 77 ? -19.136 0.730 24.555 1.00 80.94 77 LEU A N 1
ATOM 612 C CA . LEU A 1 77 ? -18.214 1.600 23.825 1.00 80.94 77 LEU A CA 1
ATOM 613 C C . LEU A 1 77 ? -18.861 2.908 23.326 1.00 80.94 77 LEU A C 1
ATOM 615 O O . LEU A 1 77 ? -18.210 3.943 23.444 1.00 80.94 77 LEU A O 1
ATOM 619 N N . PRO A 1 78 ? -20.106 2.925 22.812 1.00 78.31 78 PRO A N 1
ATOM 620 C CA . PRO A 1 78 ? -20.754 4.173 22.417 1.00 78.31 78 PRO A CA 1
ATOM 621 C C . PRO A 1 78 ? -21.207 5.060 23.588 1.00 78.31 78 PRO A C 1
ATOM 623 O O . PRO A 1 78 ? -21.405 6.255 23.395 1.00 78.31 78 PRO A O 1
ATOM 626 N N . LEU A 1 79 ? -21.371 4.487 24.785 1.00 76.56 79 LEU A N 1
ATOM 627 C CA . LEU A 1 79 ? -21.815 5.174 26.008 1.00 76.56 79 LEU A CA 1
ATOM 628 C C . LEU A 1 79 ? -20.641 5.642 26.885 1.00 76.56 79 LEU A C 1
ATOM 630 O O . LEU A 1 79 ? -20.837 6.215 27.960 1.00 76.56 79 LEU A O 1
ATOM 634 N N . PHE A 1 80 ? -19.408 5.386 26.449 1.00 78.50 80 PHE A N 1
ATOM 635 C CA . PHE A 1 80 ? -18.203 5.706 27.197 1.00 78.50 80 PHE A CA 1
ATOM 636 C C . PHE A 1 80 ? -17.954 7.223 27.245 1.00 78.50 80 PHE A C 1
ATOM 638 O O . PHE A 1 80 ? -17.951 7.915 26.228 1.00 78.50 80 PHE A O 1
ATOM 645 N N . LYS A 1 81 ? -17.706 7.776 28.434 1.00 75.75 81 LYS A N 1
ATOM 646 C CA . LYS A 1 81 ? -17.507 9.220 28.611 1.00 75.75 81 LYS A CA 1
ATOM 647 C C . LYS A 1 81 ? -16.045 9.646 28.456 1.00 75.75 81 LYS A C 1
ATOM 649 O O . LYS A 1 81 ? -15.140 8.986 28.974 1.00 75.75 81 LYS A O 1
ATOM 654 N N . PRO A 1 82 ? -15.784 10.795 27.805 1.00 72.25 82 PRO A N 1
ATOM 655 C CA . PRO A 1 82 ? -14.460 11.406 27.807 1.00 72.25 82 PRO A CA 1
ATOM 656 C C . PRO A 1 82 ? -14.079 11.890 29.217 1.00 72.25 82 PRO A C 1
ATOM 658 O O . PRO A 1 82 ? -14.908 12.427 29.946 1.00 72.25 82 PRO A O 1
ATOM 661 N N . GLY A 1 83 ? -12.811 11.702 29.599 1.00 69.56 83 GLY A N 1
ATOM 662 C CA . GLY A 1 83 ? -12.244 12.194 30.865 1.00 69.56 83 GLY A CA 1
ATOM 663 C C . GLY A 1 83 ? -11.780 11.113 31.850 1.00 69.56 83 GLY A C 1
ATOM 664 O O . GLY A 1 83 ? -10.962 11.408 32.717 1.00 69.56 83 GLY A O 1
ATOM 665 N N . ASN A 1 84 ? -12.219 9.855 31.707 1.00 76.44 84 ASN A N 1
ATOM 666 C CA . ASN A 1 84 ? -11.737 8.751 32.549 1.00 76.44 84 ASN A CA 1
ATOM 667 C C . ASN A 1 84 ? -10.550 8.016 31.898 1.00 76.44 84 ASN A C 1
ATOM 669 O O . ASN A 1 84 ? -10.715 7.018 31.194 1.00 76.44 84 ASN A O 1
ATOM 673 N N . ASP A 1 85 ? -9.331 8.505 32.140 1.00 75.50 85 ASP A N 1
ATOM 674 C CA . ASP A 1 85 ? -8.114 7.968 31.513 1.00 75.50 85 ASP A CA 1
ATOM 675 C C . ASP A 1 85 ? -7.793 6.515 31.900 1.00 75.50 85 ASP A C 1
ATOM 677 O O . ASP A 1 85 ? -7.234 5.777 31.086 1.00 75.50 85 ASP A O 1
ATOM 681 N N . LYS A 1 86 ? -8.169 6.076 33.111 1.00 75.00 86 LYS A N 1
ATOM 682 C CA . LYS A 1 86 ? -7.941 4.694 33.569 1.00 75.00 86 LYS A CA 1
ATOM 683 C C . LYS A 1 86 ? -8.822 3.709 32.806 1.00 75.00 86 LYS A C 1
ATOM 685 O O . LYS A 1 86 ? -8.310 2.724 32.276 1.00 75.00 86 LYS A O 1
ATOM 690 N N . LEU A 1 87 ? -10.121 4.000 32.697 1.00 77.75 87 LEU A N 1
ATOM 691 C CA . LEU A 1 87 ? -11.034 3.178 31.901 1.00 77.75 87 LEU A CA 1
ATOM 692 C C . LEU A 1 87 ? -10.686 3.246 30.416 1.00 77.75 87 LEU A C 1
ATOM 694 O O . LEU A 1 87 ? -10.655 2.211 29.760 1.00 77.75 87 LEU A O 1
ATOM 698 N N . LYS A 1 88 ? -10.312 4.418 29.891 1.00 83.25 88 LYS A N 1
ATOM 699 C CA . LYS A 1 88 ? -9.886 4.567 28.490 1.00 83.25 88 LYS A CA 1
ATOM 700 C C . LYS A 1 88 ? -8.765 3.591 28.123 1.00 83.25 88 LYS A C 1
ATOM 702 O O . LYS A 1 88 ? -8.843 2.936 27.087 1.00 83.25 88 LYS A O 1
ATOM 707 N N . GLN A 1 89 ? -7.753 3.446 28.983 1.00 80.94 89 GLN A N 1
ATOM 708 C CA . GLN A 1 89 ? -6.665 2.485 28.764 1.00 80.94 89 GLN A CA 1
ATOM 709 C C . GLN A 1 89 ? -7.154 1.030 28.772 1.00 80.94 89 GLN A C 1
ATOM 711 O O . GLN A 1 89 ? -6.680 0.221 27.968 1.00 80.94 89 GLN A O 1
ATOM 716 N N . GLN A 1 90 ? -8.115 0.692 29.636 1.00 79.94 90 GLN A N 1
ATOM 717 C CA . GLN A 1 90 ? -8.721 -0.640 29.678 1.00 79.94 90 GLN A CA 1
ATOM 718 C C . GLN A 1 90 ? -9.541 -0.926 28.412 1.00 79.94 90 GLN A C 1
ATOM 720 O O . GLN A 1 90 ? -9.296 -1.939 27.758 1.00 79.94 90 GLN A O 1
ATOM 725 N N . TYR A 1 91 ? -10.423 -0.008 28.001 1.00 83.69 91 TYR A N 1
ATOM 726 C CA . TYR A 1 91 ? -11.182 -0.108 26.750 1.00 83.69 91 TYR A CA 1
ATOM 727 C C . TYR A 1 91 ? -10.250 -0.218 25.541 1.00 83.69 91 TYR A C 1
ATOM 729 O O . TYR A 1 91 ? -10.427 -1.103 24.712 1.00 83.69 91 TYR A O 1
ATOM 737 N N . PHE A 1 92 ? -9.203 0.605 25.457 1.00 83.75 92 PHE A N 1
ATOM 738 C CA . PHE A 1 92 ? -8.248 0.559 24.348 1.00 83.75 92 PHE A CA 1
ATOM 739 C C . PHE A 1 92 ? -7.481 -0.773 24.280 1.00 83.75 92 PHE A C 1
ATOM 741 O O . PHE A 1 92 ? -7.324 -1.363 23.205 1.00 83.75 92 PHE A O 1
ATOM 748 N N . THR A 1 93 ? -7.040 -1.291 25.428 1.00 83.81 93 THR A N 1
ATOM 749 C CA . THR A 1 93 ? -6.371 -2.600 25.511 1.00 83.81 93 THR A CA 1
ATOM 750 C C . THR A 1 93 ? -7.320 -3.731 25.108 1.00 83.81 93 THR A C 1
ATOM 752 O O . THR A 1 93 ? -6.926 -4.653 24.396 1.00 83.81 93 THR A O 1
ATOM 755 N N . LEU A 1 94 ? -8.592 -3.650 25.502 1.00 83.69 94 LEU A N 1
ATOM 756 C CA . LEU A 1 94 ? -9.613 -4.624 25.122 1.00 83.69 94 LEU A CA 1
ATOM 757 C C . LEU A 1 94 ? -9.947 -4.568 23.634 1.00 83.69 94 LEU A C 1
ATOM 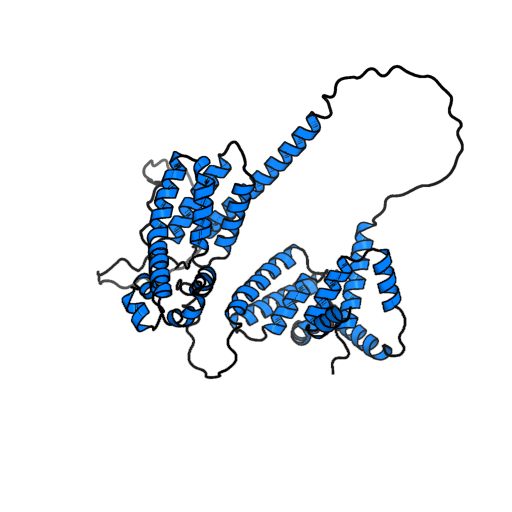759 O O . LEU A 1 94 ? -9.922 -5.612 22.987 1.00 83.69 94 LEU A O 1
ATOM 763 N N . ILE A 1 95 ? -10.178 -3.375 23.081 1.00 86.69 95 ILE A N 1
ATOM 764 C CA . ILE A 1 95 ? -10.427 -3.162 21.650 1.00 86.69 95 ILE A CA 1
ATOM 765 C C . ILE A 1 95 ? -9.292 -3.784 20.841 1.00 86.69 95 ILE A C 1
ATOM 767 O O . ILE A 1 95 ? -9.537 -4.628 19.986 1.00 86.69 95 ILE A O 1
ATOM 771 N N . THR A 1 96 ? -8.039 -3.437 21.148 1.00 83.69 96 THR A N 1
ATOM 772 C CA . THR A 1 96 ? -6.877 -3.970 20.420 1.00 83.69 96 THR A CA 1
ATOM 773 C C . THR A 1 96 ? -6.730 -5.487 20.571 1.00 83.69 96 THR A C 1
ATOM 775 O O . THR A 1 96 ? -6.373 -6.159 19.603 1.00 83.69 96 THR A O 1
ATOM 778 N N . ARG A 1 97 ? -7.067 -6.059 21.735 1.00 81.06 97 ARG A N 1
ATOM 779 C CA . ARG A 1 97 ? -7.042 -7.512 21.962 1.00 81.06 97 ARG A CA 1
ATOM 780 C C . ARG A 1 97 ? -8.142 -8.248 21.194 1.00 81.06 97 ARG A C 1
ATOM 782 O O . ARG A 1 97 ? -7.842 -9.255 20.560 1.00 81.06 97 ARG A O 1
ATOM 789 N N . VAL A 1 98 ? -9.379 -7.749 21.217 1.00 82.75 98 VAL A N 1
ATOM 790 C CA . VAL A 1 98 ? -10.528 -8.331 20.497 1.00 82.75 98 VAL A CA 1
ATOM 791 C C . VAL A 1 98 ? -10.303 -8.259 18.990 1.00 82.75 98 VAL A C 1
ATOM 793 O O . VAL A 1 98 ? -10.472 -9.255 18.294 1.00 82.75 98 VAL A O 1
ATOM 796 N N . VAL A 1 99 ? -9.838 -7.114 18.495 1.00 84.12 99 VAL A N 1
ATOM 797 C CA . VAL A 1 99 ? -9.484 -6.883 17.088 1.00 84.12 99 VAL A CA 1
ATOM 798 C C . VAL A 1 99 ? -8.350 -7.820 16.649 1.00 84.12 99 VAL A C 1
ATOM 800 O O . VAL A 1 99 ? -8.462 -8.484 15.622 1.00 84.12 99 VAL A O 1
ATOM 803 N N . SER A 1 100 ? -7.284 -7.947 17.445 1.00 80.00 100 SER A N 1
ATOM 804 C CA . SER A 1 100 ? -6.164 -8.858 17.158 1.00 80.00 100 SER A CA 1
ATOM 805 C C . SER A 1 100 ? -6.584 -10.335 17.162 1.00 80.00 100 SER A C 1
ATOM 807 O O . SER A 1 100 ? -6.224 -11.094 16.258 1.00 80.00 100 SER A O 1
ATOM 809 N N . HIS A 1 101 ? -7.387 -10.743 18.149 1.00 75.00 101 HIS A N 1
ATOM 810 C CA . HIS A 1 101 ? -7.917 -12.101 18.234 1.00 75.00 101 HIS A CA 1
ATOM 811 C C . HIS A 1 101 ? -8.799 -12.415 17.025 1.00 75.00 101 HIS A C 1
ATOM 813 O O . HIS A 1 101 ? -8.560 -13.404 16.345 1.00 75.00 101 HIS A O 1
ATOM 819 N N . SER A 1 102 ? -9.727 -11.519 16.688 1.00 79.31 102 SER A N 1
ATOM 820 C CA . SER A 1 102 ? -10.654 -11.678 15.561 1.00 79.31 102 SER A CA 1
ATOM 821 C C . SER A 1 102 ? -9.938 -11.738 14.203 1.00 79.31 102 SER A C 1
ATOM 823 O O . SER A 1 102 ? -10.374 -12.467 13.318 1.00 79.31 102 SER A O 1
ATOM 825 N N . LEU A 1 103 ? -8.794 -11.058 14.041 1.00 75.56 103 LEU A N 1
ATOM 826 C CA . LEU A 1 103 ? -7.921 -11.219 12.864 1.00 75.56 103 LEU A CA 1
ATOM 827 C C . LEU A 1 103 ? -7.215 -12.575 12.814 1.00 75.56 103 LEU A C 1
ATOM 829 O O . LEU A 1 103 ? -6.947 -13.085 11.733 1.00 75.56 103 LEU A O 1
ATOM 833 N N . THR A 1 104 ? -6.876 -13.136 13.973 1.00 74.06 104 THR A N 1
ATOM 834 C CA . THR A 1 104 ? -6.113 -14.388 14.072 1.00 74.06 104 THR A CA 1
ATOM 835 C C . THR A 1 104 ? -7.016 -15.614 13.942 1.00 74.06 104 THR A C 1
ATOM 837 O O . THR A 1 104 ? -6.610 -16.621 13.370 1.00 74.06 104 THR A O 1
ATOM 840 N N . THR A 1 105 ? -8.237 -15.542 14.472 1.00 70.50 105 THR A N 1
ATOM 841 C CA . THR A 1 105 ? -9.211 -16.640 14.465 1.00 70.50 105 THR A CA 1
ATOM 842 C C . THR A 1 105 ? -10.258 -16.512 13.361 1.00 70.50 105 THR A C 1
ATOM 844 O O . THR A 1 105 ? -11.032 -17.444 13.168 1.00 70.50 105 THR A O 1
ATOM 847 N N . SER A 1 106 ? -10.299 -15.380 12.641 1.00 71.62 106 SER A N 1
ATOM 848 C CA . SER A 1 106 ? -11.338 -15.045 11.648 1.00 71.62 106 SER A CA 1
ATOM 849 C C . SER A 1 106 ? -12.773 -15.194 12.180 1.00 71.62 106 SER A C 1
ATOM 851 O O . SER A 1 106 ? -13.701 -15.485 11.432 1.00 71.62 106 SER A O 1
ATOM 853 N N . SER A 1 107 ? -12.968 -15.001 13.484 1.00 73.69 107 SER A N 1
ATOM 854 C CA . SER A 1 107 ? -14.263 -15.096 14.169 1.00 73.69 107 SER A CA 1
ATOM 855 C C . SER A 1 107 ? -14.723 -13.714 14.631 1.00 73.69 107 SER A C 1
ATOM 857 O O . SER A 1 107 ? -13.872 -12.903 14.989 1.00 73.69 107 SER A O 1
ATOM 859 N N . HIS A 1 108 ? -16.037 -13.471 14.712 1.00 78.25 108 HIS A N 1
ATOM 860 C CA . HIS A 1 108 ? -16.611 -12.202 15.206 1.00 78.25 108 HIS A CA 1
ATOM 861 C C . HIS A 1 108 ? -16.146 -10.960 14.420 1.00 78.25 108 HIS A C 1
ATOM 863 O O . HIS A 1 108 ? -15.863 -9.901 14.979 1.00 78.25 108 HIS A O 1
ATOM 869 N N . ILE A 1 109 ? -16.040 -11.100 13.096 1.00 76.62 109 ILE A N 1
ATOM 870 C CA . ILE A 1 109 ? -15.498 -10.068 12.199 1.00 76.62 109 ILE A CA 1
ATOM 871 C C . ILE A 1 109 ? -16.391 -8.825 12.180 1.00 76.62 109 ILE A C 1
ATOM 873 O O . ILE A 1 109 ? -15.878 -7.706 12.221 1.00 76.62 109 ILE A O 1
ATOM 877 N N . ASP A 1 110 ? -17.709 -9.018 12.135 1.00 76.25 110 ASP A N 1
ATOM 878 C CA . ASP A 1 110 ? -18.673 -7.919 12.106 1.00 76.25 110 ASP A CA 1
ATOM 879 C C . ASP A 1 110 ? -18.664 -7.146 13.428 1.00 76.25 110 ASP A C 1
ATOM 881 O O . ASP A 1 110 ? -18.570 -5.920 13.412 1.00 76.25 110 ASP A O 1
ATOM 885 N N . ASP A 1 111 ? -18.618 -7.844 14.566 1.00 79.69 111 ASP A N 1
ATOM 886 C CA . ASP A 1 111 ? -18.509 -7.224 15.892 1.00 79.69 111 ASP A CA 1
ATOM 887 C C . ASP A 1 111 ? -17.204 -6.419 16.018 1.00 79.69 111 ASP A C 1
ATOM 889 O O . ASP A 1 111 ? -17.207 -5.260 16.436 1.00 79.69 111 ASP A O 1
ATOM 893 N N . ALA A 1 112 ? -16.075 -6.990 15.584 1.00 81.88 112 ALA A N 1
ATOM 894 C CA . ALA A 1 112 ? -14.781 -6.310 15.593 1.00 81.88 112 ALA A CA 1
ATOM 895 C C . ALA A 1 112 ? -14.745 -5.095 14.648 1.00 81.88 112 ALA A C 1
ATOM 897 O O . ALA A 1 112 ? -14.156 -4.063 14.987 1.00 81.88 112 ALA A O 1
ATOM 898 N N . ARG A 1 113 ? -15.402 -5.180 13.484 1.00 80.12 113 ARG A N 1
ATOM 899 C CA . ARG A 1 113 ? -15.572 -4.057 12.553 1.00 80.12 113 ARG A CA 1
ATOM 900 C C . ARG A 1 113 ? -16.391 -2.940 13.197 1.00 80.12 113 ARG A C 1
ATOM 902 O O . ARG A 1 113 ? -15.963 -1.790 13.143 1.00 80.12 113 ARG A O 1
ATOM 909 N N . GLN A 1 114 ? -17.514 -3.258 13.835 1.00 81.38 114 GLN A N 1
ATOM 910 C CA . GLN A 1 114 ? -18.343 -2.260 14.514 1.00 81.38 114 GLN A CA 1
ATOM 911 C C . GLN A 1 114 ? -17.596 -1.600 15.681 1.00 81.38 114 GLN A C 1
ATOM 913 O O . GLN A 1 114 ? -17.613 -0.376 15.803 1.00 81.38 114 GLN A O 1
ATOM 918 N N . ILE A 1 115 ? -16.850 -2.379 16.474 1.00 85.00 115 ILE A N 1
ATOM 919 C CA . ILE A 1 115 ? -15.970 -1.860 17.533 1.00 85.00 115 ILE A CA 1
ATOM 920 C C . ILE A 1 115 ? -14.968 -0.850 16.959 1.00 85.00 115 ILE A C 1
ATOM 922 O O . ILE A 1 115 ? -14.790 0.234 17.519 1.00 85.00 115 ILE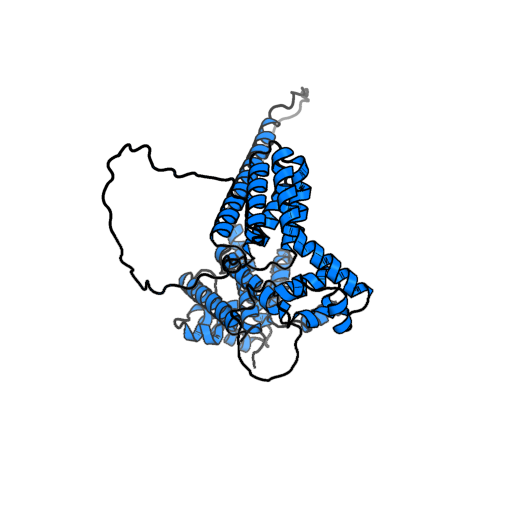 A O 1
ATOM 926 N N . LEU A 1 116 ? -14.322 -1.168 15.833 1.00 83.31 116 LEU A N 1
ATOM 927 C CA . LEU A 1 116 ? -13.388 -0.258 15.165 1.00 83.31 116 LEU A CA 1
ATOM 928 C C . LEU A 1 116 ? -14.091 1.007 14.656 1.00 83.31 116 LEU A C 1
ATOM 930 O O . LEU A 1 116 ? -13.588 2.107 14.883 1.00 83.31 116 LEU A O 1
ATOM 934 N N . CYS A 1 117 ? -15.257 0.871 14.021 1.00 79.75 117 CYS A N 1
ATOM 935 C CA . CYS A 1 117 ? -16.053 1.997 13.536 1.00 79.75 117 CYS A CA 1
ATOM 936 C C . CYS A 1 117 ? -16.433 2.952 14.674 1.00 79.75 117 CYS A C 1
ATOM 938 O O . CYS A 1 117 ? -16.150 4.148 14.574 1.00 79.75 117 CYS A O 1
ATOM 940 N N . TYR A 1 118 ? -16.988 2.431 15.773 1.00 81.88 118 TYR A N 1
ATOM 941 C CA . TYR A 1 118 ? -17.330 3.227 16.952 1.00 81.88 118 TYR A CA 1
ATOM 942 C C . TYR A 1 118 ? -16.096 3.879 17.573 1.00 81.88 118 TYR A C 1
ATOM 944 O O . TYR A 1 118 ? -16.107 5.080 17.835 1.00 81.88 118 TYR A O 1
ATOM 952 N N . SER A 1 119 ? -14.989 3.146 17.709 1.00 84.06 119 SER A N 1
ATOM 953 C CA . SER A 1 119 ? -13.751 3.686 18.284 1.00 84.06 119 SER A CA 1
ATOM 954 C C . SER A 1 119 ? -13.163 4.846 17.467 1.00 84.06 119 SER A C 1
ATOM 956 O O . SER A 1 119 ? -12.665 5.824 18.022 1.00 84.06 119 SER A O 1
ATOM 958 N N . LEU A 1 120 ? -13.226 4.779 16.134 1.00 81.50 120 LEU A N 1
ATOM 959 C CA . LEU A 1 120 ? -12.675 5.822 15.261 1.00 81.50 120 LEU A CA 1
ATOM 960 C C . LEU A 1 120 ? -13.477 7.129 15.317 1.00 81.50 120 LEU A C 1
ATOM 962 O O . LEU A 1 120 ? -12.897 8.208 15.162 1.00 81.50 120 LEU A O 1
ATOM 966 N N . ILE A 1 121 ? -14.785 7.053 15.577 1.00 76.31 121 ILE A N 1
ATOM 967 C CA . ILE A 1 121 ? -15.639 8.239 15.728 1.00 76.31 121 ILE A CA 1
ATOM 968 C C . ILE A 1 121 ? -15.721 8.753 17.172 1.00 76.31 121 ILE A C 1
ATOM 970 O O . ILE A 1 121 ? -16.132 9.902 17.362 1.00 76.31 121 ILE A O 1
ATOM 974 N N . HIS A 1 122 ? -15.297 7.951 18.158 1.00 76.50 122 HIS A N 1
ATOM 975 C CA . HIS A 1 122 ? -15.477 8.232 19.581 1.00 76.50 122 HIS A CA 1
ATOM 976 C C . HIS A 1 122 ? -14.623 9.418 20.075 1.00 76.50 122 HIS A C 1
ATOM 978 O O . HIS A 1 122 ? -13.408 9.442 19.843 1.00 76.50 122 HIS A O 1
ATOM 984 N N . PRO A 1 123 ? -15.195 10.407 20.786 1.00 69.81 123 PRO A N 1
ATOM 985 C CA . PRO A 1 123 ? -14.460 11.591 21.239 1.00 69.81 123 PRO A CA 1
ATOM 986 C C . PRO A 1 123 ? -13.445 11.293 22.350 1.00 69.81 123 PRO A C 1
ATOM 988 O O . PRO A 1 123 ? -12.376 11.894 22.354 1.00 69.81 123 PRO A O 1
ATOM 991 N N . ALA A 1 124 ? -13.714 10.316 23.227 1.00 74.06 124 ALA A N 1
ATOM 992 C CA . ALA A 1 124 ? -12.814 9.982 24.340 1.00 74.06 124 ALA A CA 1
ATOM 993 C C . ALA A 1 124 ? -11.455 9.396 23.917 1.00 74.06 124 ALA A C 1
ATOM 995 O O . ALA A 1 124 ? -10.529 9.383 24.725 1.00 74.06 124 ALA A O 1
ATOM 996 N N . LEU A 1 125 ? -11.324 8.909 22.677 1.00 77.31 125 LEU A N 1
ATOM 997 C CA . LEU A 1 125 ? -10.062 8.386 22.154 1.00 77.31 125 LEU A CA 1
ATOM 998 C C . LEU A 1 125 ? -9.241 9.512 21.518 1.00 77.31 125 LEU A C 1
ATOM 1000 O O . LEU A 1 125 ? -9.724 10.248 20.649 1.00 77.31 125 LEU A O 1
ATOM 1004 N N . SER A 1 126 ? -7.981 9.617 21.938 1.00 78.56 126 SER A N 1
ATOM 1005 C CA . SER A 1 126 ? -7.010 10.588 21.431 1.00 78.56 126 SER A CA 1
ATOM 1006 C C . SER A 1 126 ? -6.662 10.348 19.959 1.00 78.56 126 SER A C 1
ATOM 1008 O O . SER A 1 126 ? -6.928 9.290 19.381 1.00 78.56 126 SER A O 1
ATOM 1010 N N . GLN A 1 127 ? -6.030 11.339 19.329 1.00 73.56 127 GLN A N 1
ATOM 1011 C CA . GLN A 1 127 ? -5.620 11.233 17.931 1.00 73.56 127 GLN A CA 1
ATOM 1012 C C . GLN A 1 127 ? -4.517 10.180 17.726 1.00 73.56 127 GLN A C 1
ATOM 1014 O O . GLN A 1 127 ? -4.451 9.548 16.672 1.00 73.56 127 GLN A O 1
ATOM 1019 N N . GLU A 1 128 ? -3.659 9.967 18.721 1.00 76.88 128 GLU A N 1
ATOM 1020 C CA . GLU A 1 128 ? -2.645 8.913 18.751 1.00 76.88 128 GLU A CA 1
ATOM 1021 C C . GLU A 1 128 ? -3.287 7.516 18.782 1.00 76.88 128 GLU A C 1
ATOM 1023 O O . GLU A 1 128 ? -2.932 6.656 17.973 1.00 76.88 128 GLU A O 1
ATOM 1028 N N . GLU A 1 129 ? -4.282 7.307 19.647 1.00 81.62 129 GLU A N 1
ATOM 1029 C CA . GLU A 1 129 ? -5.029 6.044 19.761 1.00 81.62 129 GLU A CA 1
ATOM 1030 C C . GLU A 1 129 ? -5.849 5.766 18.494 1.00 81.62 129 GLU A C 1
ATOM 1032 O O . GLU A 1 129 ? -5.814 4.659 17.954 1.00 81.62 129 GLU A O 1
ATOM 1037 N N . LYS A 1 130 ? -6.504 6.791 17.935 1.00 83.00 130 LYS A N 1
ATOM 1038 C CA . LYS A 1 130 ? -7.216 6.690 16.652 1.00 83.00 130 LYS A CA 1
ATOM 1039 C C . LYS A 1 130 ? -6.28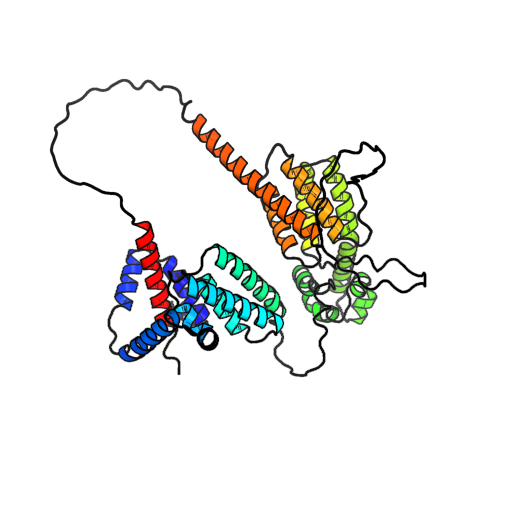8 6.308 15.502 1.00 83.00 130 LYS A C 1
ATOM 1041 O O . LYS A 1 130 ? -6.665 5.472 14.683 1.00 83.00 130 LYS A O 1
ATOM 1046 N N . LYS A 1 131 ? -5.061 6.845 15.439 1.00 77.75 131 LYS A N 1
ATOM 1047 C CA . LYS A 1 131 ? -4.059 6.436 14.430 1.00 77.75 131 LYS A CA 1
ATOM 1048 C C . LYS A 1 131 ? -3.686 4.960 14.568 1.00 77.75 131 LYS A C 1
ATOM 1050 O O . LYS A 1 131 ? -3.590 4.270 13.555 1.00 77.75 131 LYS A O 1
ATOM 1055 N N . ALA A 1 132 ? -3.511 4.470 15.796 1.00 78.62 132 ALA A N 1
ATOM 1056 C CA . ALA A 1 132 ? -3.244 3.056 16.048 1.00 78.62 132 ALA A CA 1
ATOM 1057 C C . ALA A 1 132 ? -4.425 2.167 15.614 1.00 78.62 132 ALA A C 1
ATOM 1059 O O . ALA A 1 132 ? -4.219 1.154 14.953 1.00 78.62 132 ALA A O 1
ATOM 1060 N N . LEU A 1 133 ? -5.667 2.567 15.902 1.00 83.50 133 LEU A N 1
ATOM 1061 C CA . LEU A 1 133 ? -6.865 1.836 15.468 1.00 83.50 133 LEU A CA 1
ATOM 1062 C C . LEU A 1 133 ? -7.112 1.927 13.958 1.00 83.50 133 LEU A C 1
ATOM 1064 O O . LEU A 1 133 ? -7.596 0.968 13.368 1.00 83.50 133 LEU A O 1
ATOM 1068 N N . THR A 1 134 ? -6.708 3.018 13.305 1.00 79.50 134 THR A N 1
ATOM 1069 C CA . THR A 1 134 ? -6.767 3.143 11.836 1.00 79.50 134 THR A CA 1
ATOM 1070 C C . THR A 1 134 ? -5.889 2.088 11.162 1.00 79.50 134 THR A C 1
ATOM 1072 O O . THR A 1 134 ? -6.284 1.498 10.160 1.00 79.50 134 THR A O 1
ATOM 1075 N N . PHE A 1 135 ? -4.717 1.795 11.735 1.00 78.81 135 PHE A N 1
ATOM 1076 C CA . PHE A 1 135 ? -3.861 0.707 11.258 1.00 78.81 135 PHE A CA 1
ATOM 1077 C C . PHE A 1 135 ? -4.556 -0.658 11.370 1.00 78.81 135 PHE A C 1
ATOM 1079 O O . PHE A 1 135 ? -4.508 -1.452 10.429 1.00 78.81 135 PHE A O 1
ATOM 1086 N N . TRP A 1 136 ? -5.244 -0.915 12.486 1.00 79.88 136 TRP A N 1
ATOM 1087 C CA . TRP A 1 136 ? -6.027 -2.136 12.673 1.00 79.88 136 TRP A CA 1
ATOM 1088 C C . TRP A 1 136 ? -7.218 -2.228 11.713 1.00 79.88 136 TRP A C 1
ATOM 1090 O O . TRP A 1 136 ? -7.420 -3.279 11.113 1.00 79.88 136 TRP A O 1
ATOM 1100 N N . ALA A 1 137 ? -7.956 -1.137 11.503 1.00 78.31 137 ALA A N 1
ATOM 1101 C CA . ALA A 1 137 ? -9.064 -1.074 10.550 1.00 78.31 137 ALA A CA 1
ATOM 1102 C C . ALA A 1 137 ? -8.603 -1.371 9.118 1.00 78.31 137 ALA A C 1
ATOM 1104 O O . ALA A 1 137 ? -9.189 -2.208 8.439 1.00 78.31 137 ALA A O 1
ATOM 1105 N N . HIS A 1 138 ? -7.481 -0.787 8.699 1.00 74.62 138 HIS A N 1
ATOM 1106 C CA . HIS A 1 138 ? -6.889 -1.072 7.395 1.00 74.62 138 HIS A CA 1
ATOM 1107 C C . HIS A 1 138 ? -6.430 -2.536 7.273 1.00 74.62 138 HIS A C 1
ATOM 1109 O O . HIS A 1 138 ? -6.588 -3.163 6.226 1.00 74.62 138 HIS A O 1
ATOM 1115 N N . ARG A 1 139 ? -5.897 -3.127 8.354 1.00 71.00 139 ARG A N 1
ATOM 1116 C CA . ARG A 1 139 ? -5.553 -4.557 8.390 1.00 71.00 139 ARG A CA 1
ATOM 1117 C C . ARG A 1 139 ? -6.794 -5.444 8.255 1.00 71.00 139 ARG A C 1
ATOM 1119 O O . ARG A 1 139 ? -6.738 -6.431 7.523 1.00 71.00 139 ARG A O 1
ATOM 1126 N N . PHE A 1 140 ? -7.895 -5.086 8.915 1.00 74.19 140 PHE A N 1
ATOM 1127 C CA . PHE A 1 140 ? -9.200 -5.733 8.752 1.00 74.19 140 PHE A CA 1
ATOM 1128 C C . PHE A 1 140 ? -9.692 -5.635 7.306 1.00 74.19 140 PHE A C 1
ATOM 1130 O O . PHE A 1 140 ? -10.006 -6.651 6.696 1.00 74.19 140 PHE A O 1
ATOM 1137 N N . GLU A 1 141 ? -9.698 -4.443 6.713 1.00 72.38 141 GLU A N 1
ATOM 1138 C CA . GLU A 1 141 ? -10.137 -4.249 5.328 1.00 72.38 141 GLU A CA 1
ATOM 1139 C C . GLU A 1 141 ? -9.322 -5.085 4.338 1.00 72.38 141 GLU A C 1
ATOM 1141 O O . GLU A 1 141 ? -9.906 -5.780 3.512 1.00 72.38 141 GLU A O 1
ATOM 1146 N N . ILE A 1 142 ? -7.991 -5.104 4.459 1.00 63.78 142 ILE A N 1
ATOM 1147 C CA . ILE A 1 142 ? -7.128 -5.925 3.594 1.00 63.78 142 ILE A CA 1
ATOM 1148 C C . ILE A 1 142 ? -7.400 -7.420 3.781 1.00 63.78 142 ILE A C 1
ATOM 1150 O O . ILE A 1 142 ? -7.422 -8.170 2.806 1.00 63.78 142 ILE A O 1
ATOM 1154 N N . THR A 1 143 ? -7.601 -7.867 5.019 1.00 65.50 143 THR A N 1
ATOM 1155 C CA . THR A 1 143 ? -7.803 -9.292 5.314 1.00 65.50 143 THR A CA 1
ATOM 1156 C C . THR A 1 143 ? -9.175 -9.766 4.823 1.00 65.50 143 THR A C 1
ATOM 1158 O O . THR A 1 143 ? -9.280 -10.859 4.279 1.00 65.50 143 THR A O 1
ATOM 1161 N N . PHE A 1 144 ? -10.215 -8.930 4.925 1.00 62.09 144 PHE A N 1
ATOM 1162 C CA . PHE A 1 144 ? -11.602 -9.348 4.690 1.00 62.09 144 PHE A CA 1
ATOM 1163 C C . PHE A 1 144 ? -12.205 -8.899 3.345 1.00 62.09 144 PHE A C 1
ATOM 1165 O O . PHE A 1 144 ? -13.079 -9.593 2.832 1.00 62.09 144 PHE A O 1
ATOM 1172 N N . LEU A 1 145 ? -11.712 -7.838 2.685 1.00 44.59 145 LEU A N 1
ATOM 1173 C CA . LEU A 1 145 ? -12.085 -7.536 1.284 1.00 44.59 145 LEU A CA 1
ATOM 1174 C C . LEU A 1 145 ? -11.527 -8.572 0.296 1.00 44.59 145 LEU A C 1
ATOM 1176 O O . LEU A 1 145 ? -12.049 -8.723 -0.809 1.00 44.59 145 LEU A O 1
ATOM 1180 N N . ASN A 1 146 ? -10.491 -9.307 0.705 1.00 42.53 146 ASN A N 1
ATOM 1181 C CA . ASN A 1 146 ? -9.960 -10.446 -0.038 1.00 42.53 146 ASN A CA 1
ATOM 1182 C C . ASN A 1 146 ? -10.742 -11.751 0.217 1.00 42.53 146 ASN A C 1
ATOM 1184 O O . ASN A 1 146 ? -10.660 -12.650 -0.614 1.00 42.53 146 ASN A O 1
ATOM 1188 N N . SER A 1 147 ? -11.549 -11.819 1.286 1.00 41.66 147 SER A N 1
ATOM 1189 C CA . SER A 1 147 ? -12.389 -12.980 1.643 1.00 41.66 147 SER A CA 1
ATOM 1190 C C . SER A 1 147 ? -13.875 -12.819 1.285 1.00 41.66 147 SER A C 1
ATOM 1192 O O . SER A 1 147 ? -14.651 -13.759 1.419 1.00 41.66 147 SER A O 1
ATOM 1194 N N . GLY A 1 148 ? -14.305 -11.645 0.810 1.00 35.22 148 GLY A N 1
ATOM 1195 C CA . GLY A 1 148 ? -15.717 -11.297 0.587 1.00 35.22 148 GLY A CA 1
ATOM 1196 C C . GLY A 1 148 ? -16.427 -11.958 -0.606 1.00 35.22 148 GLY A C 1
ATOM 1197 O O . GLY A 1 148 ? -17.427 -11.418 -1.074 1.00 35.22 148 GLY A O 1
ATOM 1198 N N . SER A 1 149 ? -15.946 -13.088 -1.134 1.00 37.97 149 SER A N 1
ATOM 1199 C CA . SER A 1 149 ? -16.622 -13.790 -2.236 1.00 37.97 149 SER A CA 1
ATOM 1200 C C . SER A 1 149 ? -16.661 -15.311 -2.097 1.00 37.97 149 SER A C 1
ATOM 1202 O O . SER A 1 149 ? -16.475 -16.007 -3.089 1.00 37.97 149 SER A O 1
ATOM 1204 N N . GLU A 1 150 ? -16.943 -15.841 -0.908 1.00 33.47 150 GLU A N 1
ATOM 1205 C CA . GLU A 1 150 ? -17.325 -17.251 -0.761 1.00 33.47 150 GLU A CA 1
ATOM 1206 C C . GLU A 1 150 ? -18.548 -17.375 0.156 1.00 33.47 150 GLU A C 1
ATOM 1208 O O . GLU A 1 150 ? -18.458 -17.341 1.379 1.00 33.47 150 GLU A O 1
ATOM 1213 N N . LYS A 1 151 ? -19.732 -17.510 -0.456 1.00 33.81 151 LYS A N 1
ATOM 1214 C CA . LYS A 1 151 ? -20.871 -18.150 0.203 1.00 33.81 151 LYS A CA 1
ATOM 1215 C C . LYS A 1 151 ? -20.772 -19.655 -0.045 1.00 33.81 151 LYS A C 1
ATOM 1217 O O . LYS A 1 151 ? -20.863 -20.084 -1.189 1.00 33.81 151 LYS A O 1
ATOM 1222 N N . SER A 1 152 ? -20.709 -20.394 1.063 1.00 28.58 152 SER A N 1
ATOM 1223 C CA . SER A 1 152 ? -21.018 -21.820 1.229 1.00 28.58 152 SER A CA 1
ATOM 1224 C C . SER A 1 152 ? -20.065 -22.827 0.571 1.00 28.58 152 SER A C 1
ATOM 1226 O O . SER A 1 152 ? -20.127 -23.077 -0.627 1.00 28.58 152 SER A O 1
ATOM 1228 N N . CYS A 1 153 ? -19.244 -23.485 1.388 1.00 24.55 153 CYS A N 1
ATOM 1229 C CA . CYS A 1 153 ? -19.545 -24.840 1.860 1.00 24.55 153 CYS A CA 1
ATOM 1230 C C . CYS A 1 153 ? -18.634 -25.180 3.047 1.00 24.55 153 CYS A C 1
ATOM 1232 O O . CYS A 1 153 ? -17.421 -24.994 2.988 1.00 24.55 153 CYS A O 1
ATOM 1234 N N . ASN A 1 154 ? -19.235 -25.683 4.125 1.00 28.23 154 ASN A N 1
ATOM 1235 C CA . ASN A 1 154 ? -18.512 -26.364 5.191 1.00 28.23 154 ASN A CA 1
ATOM 1236 C C . ASN A 1 154 ? -17.820 -27.597 4.606 1.00 28.23 154 ASN A C 1
ATOM 1238 O O . ASN A 1 154 ? -18.508 -28.460 4.074 1.00 28.23 154 ASN A O 1
ATOM 1242 N N . GLU A 1 155 ? -16.508 -27.715 4.789 1.00 27.53 155 GLU A N 1
ATOM 1243 C CA . GLU A 1 155 ? -15.917 -28.936 5.334 1.00 27.53 155 GLU A CA 1
ATOM 1244 C C . GLU A 1 155 ? -14.492 -28.677 5.829 1.00 27.53 155 GLU A C 1
ATOM 1246 O O . GLU A 1 155 ? -13.642 -28.084 5.167 1.00 27.53 155 GLU A O 1
ATOM 1251 N N . VAL A 1 156 ? -14.277 -29.103 7.068 1.00 38.31 156 VAL A N 1
ATOM 1252 C CA . VAL A 1 156 ? -13.030 -29.047 7.821 1.00 38.31 156 VAL A CA 1
ATOM 1253 C C . VAL A 1 156 ? -11.987 -29.926 7.138 1.00 38.31 156 VAL A C 1
ATOM 1255 O O . VAL A 1 156 ? -12.201 -31.131 7.055 1.00 38.31 156 VAL A O 1
ATOM 1258 N N . GLN A 1 157 ? -10.834 -29.361 6.753 1.00 29.84 157 GLN A N 1
ATOM 1259 C CA . GLN A 1 157 ? -9.552 -30.081 6.752 1.00 29.84 157 GLN A CA 1
ATOM 1260 C C . GLN A 1 157 ? -8.326 -29.150 6.617 1.00 29.84 157 GLN A C 1
ATOM 1262 O O . GLN A 1 157 ? -8.076 -28.532 5.589 1.00 29.84 157 GLN A O 1
ATOM 1267 N N . SER A 1 158 ? -7.551 -29.113 7.708 1.00 30.52 158 SER A N 1
ATOM 1268 C CA . SER A 1 158 ? -6.105 -28.836 7.819 1.00 30.52 158 SER A CA 1
ATOM 1269 C C . SER A 1 158 ? -5.508 -27.575 7.163 1.00 30.52 158 SER A C 1
ATOM 1271 O O . SER A 1 158 ? -5.082 -27.562 6.012 1.00 30.52 158 SER A O 1
ATOM 1273 N N . LYS A 1 159 ? -5.335 -26.566 8.023 1.00 32.97 159 LYS A N 1
ATOM 1274 C CA . LYS A 1 159 ? -4.383 -25.440 7.994 1.00 32.97 159 LYS A CA 1
ATOM 1275 C C . LYS A 1 159 ? -3.045 -25.738 7.274 1.00 32.97 159 LYS A C 1
ATOM 1277 O O . LYS A 1 159 ? -2.361 -26.693 7.642 1.00 32.97 159 LYS A O 1
ATOM 1282 N N . PRO A 1 160 ? -2.591 -24.823 6.391 1.00 33.88 160 PRO A N 1
ATOM 1283 C CA . PRO A 1 160 ? -1.253 -24.245 6.545 1.00 33.88 160 PRO A CA 1
ATOM 1284 C C . PRO A 1 160 ? -1.270 -22.717 6.314 1.00 33.88 160 PRO A C 1
ATOM 1286 O O . PRO A 1 160 ? -0.713 -22.197 5.350 1.00 33.88 160 PRO A O 1
ATOM 1289 N N . GLU A 1 161 ? -1.894 -21.964 7.222 1.00 38.06 161 GLU A N 1
AT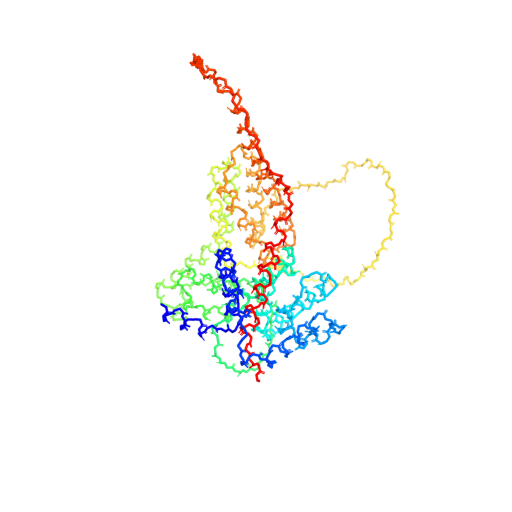OM 1290 C CA . GLU A 1 161 ? -1.989 -20.490 7.159 1.00 38.06 161 GLU A CA 1
ATOM 1291 C C . GLU A 1 161 ? -0.640 -19.755 7.317 1.00 38.06 161 GLU A C 1
ATOM 1293 O O . GLU A 1 161 ? -0.553 -18.558 7.061 1.00 38.06 161 GLU A O 1
ATOM 1298 N N . ALA A 1 162 ? 0.445 -20.449 7.677 1.00 36.12 162 ALA A N 1
ATOM 1299 C CA . ALA A 1 162 ? 1.765 -19.831 7.845 1.00 36.12 162 ALA A CA 1
ATOM 1300 C C . ALA A 1 162 ? 2.541 -19.611 6.527 1.00 36.12 162 ALA A C 1
ATOM 1302 O O . ALA A 1 162 ? 3.509 -18.854 6.519 1.00 36.12 162 ALA A O 1
ATOM 1303 N N . ASN A 1 163 ? 2.127 -20.228 5.409 1.00 40.31 163 ASN A N 1
ATOM 1304 C CA . ASN A 1 163 ? 2.923 -20.237 4.170 1.00 40.31 163 ASN A CA 1
ATOM 1305 C C . ASN A 1 163 ? 2.423 -19.289 3.066 1.00 40.31 163 ASN A C 1
ATOM 1307 O O . ASN A 1 163 ? 3.146 -19.047 2.100 1.00 40.31 163 ASN A O 1
ATOM 1311 N N . PHE A 1 164 ? 1.224 -18.711 3.185 1.00 46.88 164 PHE A N 1
ATOM 1312 C CA . PHE A 1 164 ? 0.679 -17.856 2.122 1.00 46.88 164 PHE A CA 1
ATOM 1313 C C . PHE A 1 164 ? 1.233 -16.425 2.131 1.00 46.88 164 PHE A C 1
ATOM 1315 O O . PHE A 1 164 ? 1.411 -15.842 1.059 1.00 46.88 164 PHE A O 1
ATOM 1322 N N . THR A 1 165 ? 1.582 -15.871 3.297 1.00 52.50 165 THR A N 1
ATOM 1323 C CA . THR A 1 165 ? 1.968 -14.452 3.465 1.00 52.50 165 THR A CA 1
ATOM 1324 C C . THR A 1 165 ? 3.278 -14.067 2.769 1.00 52.50 165 THR A C 1
ATOM 1326 O O . THR A 1 165 ? 3.441 -12.912 2.373 1.00 52.50 165 THR A O 1
ATOM 1329 N N . ASN A 1 166 ? 4.166 -15.042 2.542 1.00 60.62 166 ASN A N 1
ATOM 1330 C CA . ASN A 1 166 ? 5.485 -14.848 1.924 1.00 60.62 166 ASN A CA 1
ATOM 1331 C C . ASN A 1 166 ? 5.649 -15.570 0.579 1.00 60.62 166 ASN A C 1
ATOM 1333 O O . ASN A 1 166 ? 6.721 -15.521 -0.024 1.00 60.62 166 ASN A O 1
ATOM 1337 N N . SER A 1 167 ? 4.590 -16.225 0.099 1.00 78.12 167 SER A N 1
ATOM 1338 C CA . SER A 1 167 ? 4.614 -17.014 -1.136 1.00 78.12 167 SER A CA 1
ATOM 1339 C C . SER A 1 167 ? 4.764 -16.163 -2.397 1.00 78.12 167 SER A C 1
ATOM 1341 O O . SER A 1 167 ? 5.125 -16.693 -3.436 1.00 78.12 167 SER A O 1
ATOM 1343 N N . GLY A 1 168 ? 4.452 -14.863 -2.339 1.00 82.94 168 GLY A N 1
ATOM 1344 C CA . GLY A 1 168 ? 4.288 -14.014 -3.523 1.00 82.94 168 GLY A CA 1
ATOM 1345 C C . GLY A 1 168 ? 2.980 -14.262 -4.287 1.00 82.94 168 GLY A C 1
ATOM 1346 O O . GLY A 1 168 ? 2.659 -13.494 -5.187 1.00 82.94 168 GLY A O 1
ATOM 1347 N N . MET A 1 169 ? 2.191 -15.278 -3.912 1.00 90.94 169 MET A N 1
ATOM 1348 C CA . MET A 1 169 ? 0.896 -15.582 -4.534 1.00 90.94 169 MET A CA 1
ATOM 1349 C C . MET A 1 169 ? -0.263 -14.776 -3.939 1.00 90.94 169 MET A C 1
ATOM 1351 O O . MET A 1 169 ? -1.288 -14.613 -4.600 1.00 90.94 169 MET A O 1
ATOM 1355 N N . LYS A 1 170 ? -0.096 -14.219 -2.729 1.00 87.06 170 LYS A N 1
ATOM 1356 C CA . LYS A 1 170 ? -1.142 -13.453 -2.026 1.00 87.06 170 LYS A CA 1
ATOM 1357 C C . LYS A 1 170 ? -1.677 -12.268 -2.844 1.00 87.06 170 LYS A C 1
ATOM 1359 O O . LYS A 1 170 ? -2.872 -11.996 -2.827 1.00 87.06 170 LYS A O 1
ATOM 1364 N N . ASP A 1 171 ? -0.803 -11.608 -3.604 1.00 89.88 171 ASP A N 1
ATOM 1365 C CA . ASP A 1 171 ? -1.133 -10.391 -4.356 1.00 89.88 171 ASP A CA 1
ATOM 1366 C C . ASP A 1 171 ? -1.556 -10.683 -5.810 1.00 89.88 171 ASP A C 1
ATOM 1368 O O . ASP A 1 171 ? -2.008 -9.786 -6.528 1.00 89.88 171 ASP A O 1
ATOM 1372 N N . VAL A 1 172 ? -1.454 -11.940 -6.264 1.00 93.56 172 VAL A N 1
ATOM 1373 C CA . VAL A 1 172 ? -1.778 -12.348 -7.645 1.00 93.56 172 VAL A CA 1
ATOM 1374 C C . VAL A 1 172 ? -3.238 -12.058 -8.017 1.00 93.56 172 VAL A C 1
ATOM 1376 O O . VAL A 1 172 ? -3.456 -11.498 -9.095 1.00 93.56 172 VAL A O 1
ATOM 1379 N N . PRO A 1 173 ? -4.257 -12.342 -7.178 1.00 92.50 173 PRO A N 1
ATOM 1380 C CA . PRO A 1 173 ? -5.645 -12.032 -7.525 1.00 92.50 173 PRO A CA 1
ATOM 1381 C C . PRO A 1 173 ? -5.892 -10.534 -7.755 1.00 92.50 173 PRO A C 1
ATOM 1383 O O . PRO A 1 173 ? -6.578 -10.156 -8.708 1.00 92.50 173 PRO A O 1
ATOM 1386 N N . VAL A 1 174 ? -5.309 -9.669 -6.917 1.00 90.00 174 VAL A N 1
ATOM 1387 C CA . VAL A 1 174 ? -5.438 -8.205 -7.032 1.00 90.00 174 VAL A CA 1
ATOM 1388 C C . VAL A 1 174 ? -4.700 -7.692 -8.269 1.00 90.00 174 VAL A C 1
ATOM 1390 O O . VAL A 1 174 ? -5.237 -6.878 -9.023 1.00 90.00 174 VAL A O 1
ATOM 1393 N N . TRP A 1 175 ? -3.515 -8.230 -8.549 1.00 94.81 175 TRP A N 1
ATOM 1394 C CA . TRP A 1 175 ? -2.777 -7.934 -9.773 1.00 94.81 175 TRP A CA 1
ATOM 1395 C C . TRP A 1 175 ? -3.549 -8.346 -11.037 1.00 94.81 175 TRP A C 1
ATOM 1397 O O . TRP A 1 175 ? -3.672 -7.572 -11.985 1.00 94.81 175 TRP A O 1
ATOM 1407 N N . LEU A 1 176 ? -4.184 -9.520 -11.048 1.00 95.12 176 LEU A N 1
ATOM 1408 C CA . LEU A 1 176 ? -5.036 -9.927 -12.167 1.00 95.12 176 LEU A CA 1
ATOM 1409 C C . LEU A 1 176 ? -6.265 -9.017 -12.321 1.00 95.12 176 LEU A C 1
ATOM 1411 O O . LEU A 1 176 ? -6.710 -8.790 -13.449 1.00 95.12 176 LEU A O 1
ATOM 1415 N N . LYS A 1 177 ? -6.810 -8.448 -11.235 1.00 93.25 177 LYS A N 1
ATOM 1416 C CA . LYS A 1 177 ? -7.876 -7.431 -11.322 1.00 93.25 177 LYS A CA 1
ATOM 1417 C C . LYS A 1 177 ? -7.393 -6.184 -12.064 1.00 93.25 177 LYS A C 1
ATOM 1419 O O . LYS A 1 177 ? -8.088 -5.758 -12.989 1.00 93.25 177 LYS A O 1
ATOM 1424 N N . SER A 1 178 ? -6.203 -5.661 -11.755 1.00 93.06 178 SER A N 1
ATOM 1425 C CA . SER A 1 178 ? -5.651 -4.478 -12.443 1.00 93.06 178 SER A CA 1
ATOM 1426 C C . SER A 1 178 ? -5.407 -4.728 -13.938 1.00 93.06 178 SER A C 1
ATOM 1428 O O . SER A 1 178 ? -5.643 -3.854 -14.774 1.00 93.06 178 SER A O 1
ATOM 1430 N N . LEU A 1 179 ? -5.054 -5.964 -14.304 1.00 93.62 179 LEU A N 1
ATOM 1431 C CA . LEU A 1 179 ? -4.891 -6.390 -15.696 1.00 93.62 179 LEU A CA 1
ATOM 1432 C C . LEU A 1 179 ? -6.211 -6.734 -16.409 1.00 93.62 179 LEU A C 1
ATOM 1434 O O . LEU A 1 179 ? -6.192 -7.015 -17.614 1.00 93.62 179 LEU A O 1
ATOM 1438 N N . ARG A 1 180 ? -7.351 -6.711 -15.704 1.00 94.81 180 ARG A N 1
ATOM 1439 C CA . ARG A 1 180 ? -8.663 -7.205 -16.172 1.00 94.81 180 ARG A CA 1
ATOM 1440 C C . ARG A 1 180 ? -8.647 -8.686 -16.582 1.00 94.81 180 ARG A C 1
ATOM 1442 O O . ARG A 1 180 ? -9.312 -9.093 -17.526 1.00 94.81 180 ARG A O 1
ATOM 1449 N N . LEU A 1 181 ? -7.872 -9.487 -15.860 1.00 95.31 181 LEU A N 1
ATOM 1450 C CA . LEU A 1 181 ? -7.703 -10.932 -16.038 1.00 95.31 181 LEU A CA 1
ATOM 1451 C C . LEU A 1 181 ? -8.192 -11.739 -14.823 1.00 95.31 181 LEU A C 1
ATOM 1453 O O . LEU A 1 181 ? -8.002 -12.950 -14.771 1.00 95.31 181 LEU A O 1
ATOM 1457 N N . HIS A 1 182 ? -8.850 -11.098 -13.854 1.00 93.31 182 HIS A N 1
ATOM 1458 C CA . HIS A 1 182 ? -9.303 -11.723 -12.604 1.00 93.31 182 HIS A CA 1
ATOM 1459 C C . HIS A 1 182 ? -10.279 -12.894 -12.789 1.00 93.31 182 HIS A C 1
ATOM 1461 O O . HIS A 1 182 ? -10.362 -13.740 -11.907 1.00 93.31 182 HIS A O 1
ATOM 1467 N N . LYS A 1 183 ? -10.940 -13.013 -13.949 1.00 93.44 183 LYS A N 1
ATOM 1468 C CA . LYS A 1 183 ? -11.705 -14.215 -14.324 1.00 93.44 183 LYS A CA 1
ATOM 1469 C C . LYS A 1 183 ? -10.865 -15.498 -14.216 1.00 93.44 183 LYS A C 1
ATOM 1471 O O . LYS A 1 183 ? -11.401 -16.554 -13.905 1.00 93.44 183 LYS A O 1
ATOM 1476 N N . TYR A 1 184 ? -9.559 -15.412 -14.470 1.00 94.94 184 TYR A N 1
ATOM 1477 C CA . TYR A 1 184 ? -8.656 -16.561 -14.453 1.00 94.94 184 TYR A CA 1
ATOM 1478 C C . TYR A 1 184 ? -7.987 -16.794 -13.095 1.00 94.94 184 TYR A C 1
ATOM 1480 O O . TYR A 1 184 ? -7.313 -17.809 -12.953 1.00 94.94 184 TYR A O 1
ATOM 1488 N N . ALA A 1 185 ? -8.198 -15.920 -12.101 1.00 92.06 185 ALA A N 1
ATOM 1489 C CA . ALA A 1 185 ? -7.579 -16.024 -10.776 1.00 92.06 185 ALA A CA 1
ATOM 1490 C C . ALA A 1 185 ? -7.718 -17.410 -10.105 1.00 92.06 185 ALA A C 1
ATOM 1492 O O . ALA A 1 185 ? -6.726 -17.858 -9.531 1.00 92.06 185 ALA A O 1
ATOM 1493 N N . PRO A 1 186 ? -8.844 -18.150 -10.235 1.00 90.50 186 PRO A N 1
ATOM 1494 C CA . PRO A 1 186 ? -8.957 -19.496 -9.664 1.00 90.50 186 PRO A CA 1
ATOM 1495 C C . PRO A 1 186 ? -7.895 -20.495 -10.156 1.00 90.50 186 PRO A C 1
ATOM 1497 O O . PRO A 1 186 ? -7.487 -21.368 -9.396 1.00 90.50 186 PRO A O 1
ATOM 1500 N N . HIS A 1 187 ? -7.383 -20.344 -11.384 1.00 90.06 187 HIS A N 1
ATOM 1501 C CA . HIS A 1 187 ? -6.320 -21.209 -11.922 1.00 90.06 187 HIS A CA 1
ATOM 1502 C C . HIS A 1 187 ? -4.976 -20.996 -11.207 1.00 90.06 187 HIS A C 1
ATOM 1504 O O . HIS A 1 187 ? -4.143 -21.896 -11.168 1.00 90.06 187 HIS A O 1
ATOM 1510 N N . PHE A 1 188 ? -4.775 -19.819 -10.609 1.00 90.62 188 PHE A N 1
ATOM 1511 C CA . PHE A 1 188 ? -3.558 -19.461 -9.878 1.00 90.62 188 PHE A CA 1
ATOM 1512 C C . PHE A 1 188 ? -3.650 -19.782 -8.384 1.00 90.62 188 PHE A C 1
ATOM 1514 O O . PHE A 1 188 ? -2.619 -19.853 -7.726 1.00 90.62 188 PHE A O 1
ATOM 1521 N N . ALA A 1 189 ? -4.850 -20.021 -7.843 1.00 86.50 189 ALA A N 1
ATOM 1522 C CA . ALA A 1 189 ? -5.058 -20.242 -6.409 1.00 86.50 189 ALA A CA 1
ATOM 1523 C C . ALA A 1 189 ? -4.307 -21.471 -5.862 1.00 86.50 189 ALA A C 1
ATOM 1525 O O . ALA A 1 189 ? -3.898 -21.481 -4.705 1.00 86.50 189 ALA A O 1
ATOM 1526 N N . LYS A 1 190 ? -4.105 -22.498 -6.698 1.00 79.00 190 LYS A N 1
ATOM 1527 C CA . LYS A 1 190 ? -3.384 -23.736 -6.344 1.00 79.00 190 LYS A CA 1
ATOM 1528 C C . LYS A 1 190 ? -1.933 -23.763 -6.838 1.00 79.00 190 LYS A C 1
ATOM 1530 O O . LYS A 1 190 ? -1.252 -24.769 -6.671 1.00 79.00 190 LYS A O 1
ATOM 1535 N N . MET A 1 191 ? -1.477 -22.698 -7.492 1.00 85.62 191 MET A N 1
ATOM 1536 C CA . MET A 1 191 ? -0.162 -22.637 -8.124 1.00 85.62 191 MET A CA 1
ATOM 1537 C C . MET A 1 191 ? 0.858 -22.002 -7.176 1.00 85.62 191 MET A C 1
ATOM 1539 O O . MET A 1 191 ? 0.510 -21.133 -6.380 1.00 85.62 191 MET A O 1
ATOM 1543 N N . THR A 1 192 ? 2.124 -22.408 -7.259 1.00 91.69 192 THR A N 1
ATOM 1544 C CA . THR A 1 192 ? 3.207 -21.710 -6.555 1.00 91.69 192 THR A CA 1
ATOM 1545 C C . THR A 1 192 ? 3.707 -20.524 -7.375 1.00 91.69 192 THR A C 1
ATOM 1547 O O . THR A 1 192 ? 3.481 -20.436 -8.586 1.00 91.69 192 THR A O 1
ATOM 1550 N N . TYR A 1 193 ? 4.422 -19.610 -6.723 1.00 92.25 193 TYR A N 1
ATOM 1551 C CA . TYR A 1 193 ? 4.999 -18.454 -7.402 1.00 92.25 193 TYR A CA 1
ATOM 1552 C C . TYR A 1 193 ? 6.053 -18.865 -8.433 1.00 92.25 193 TYR A C 1
ATOM 1554 O O . TYR A 1 193 ? 6.109 -18.291 -9.516 1.00 92.25 193 TYR A O 1
ATOM 1562 N N . GLU A 1 194 ? 6.837 -19.902 -8.146 1.00 91.25 194 GLU A N 1
ATOM 1563 C CA . GLU A 1 194 ? 7.837 -20.456 -9.061 1.00 91.25 194 GLU A CA 1
ATOM 1564 C C . GLU A 1 194 ? 7.171 -21.010 -10.318 1.00 91.25 194 GLU A C 1
ATOM 1566 O O . GLU A 1 194 ? 7.567 -20.652 -11.425 1.00 91.25 194 GLU A O 1
ATOM 1571 N N . THR A 1 195 ? 6.115 -21.815 -10.148 1.00 92.44 195 THR A N 1
ATOM 1572 C CA . THR A 1 195 ? 5.351 -22.363 -11.272 1.00 92.44 195 THR A CA 1
ATOM 1573 C C . THR A 1 195 ? 4.701 -21.249 -12.088 1.00 92.44 195 THR A C 1
ATOM 1575 O O . THR A 1 195 ? 4.752 -21.292 -13.314 1.00 92.44 195 THR A O 1
ATOM 1578 N N . MET A 1 196 ? 4.156 -20.214 -11.437 1.00 94.44 196 MET A N 1
ATOM 1579 C CA . MET A 1 196 ? 3.605 -19.049 -12.135 1.00 94.44 196 MET A CA 1
ATOM 1580 C C . MET A 1 196 ? 4.672 -18.341 -12.980 1.00 94.44 196 MET A C 1
ATOM 1582 O O . MET A 1 196 ? 4.417 -17.986 -14.128 1.00 94.44 196 MET A O 1
ATOM 1586 N N . MET A 1 197 ? 5.874 -18.142 -12.439 1.00 92.75 197 MET A N 1
ATOM 1587 C CA . MET A 1 197 ? 6.964 -17.441 -13.126 1.00 92.75 197 MET A CA 1
ATOM 1588 C C . MET A 1 197 ? 7.535 -18.221 -14.326 1.00 92.75 197 MET A C 1
ATOM 1590 O O . MET A 1 197 ? 8.178 -17.609 -15.185 1.00 92.75 197 MET A O 1
ATOM 1594 N N . SER A 1 198 ? 7.280 -19.533 -14.415 1.00 93.75 198 SER A N 1
ATOM 1595 C CA . SER A 1 198 ? 7.676 -20.398 -15.534 1.00 93.75 198 SER A CA 1
ATOM 1596 C C . SER A 1 198 ? 6.571 -20.676 -16.560 1.00 93.75 198 SER A C 1
ATOM 1598 O O . SER A 1 198 ? 6.841 -21.384 -17.524 1.00 93.75 198 SER A O 1
ATOM 1600 N N . LEU A 1 199 ? 5.353 -20.149 -16.379 1.00 93.38 199 LEU A N 1
ATOM 1601 C CA . LEU A 1 199 ? 4.233 -20.428 -17.284 1.00 93.38 199 LEU A CA 1
ATOM 1602 C C . LEU A 1 199 ? 4.532 -20.020 -18.727 1.00 93.38 199 LEU A C 1
ATOM 1604 O O . LEU A 1 199 ? 4.918 -18.877 -19.003 1.00 93.38 199 LEU A O 1
ATOM 1608 N N . ALA A 1 200 ? 4.246 -20.942 -19.642 1.00 93.62 200 ALA A N 1
ATOM 1609 C CA . ALA A 1 200 ? 4.245 -20.694 -21.071 1.00 93.62 200 ALA A CA 1
ATOM 1610 C C . ALA A 1 200 ? 2.812 -20.645 -21.628 1.00 93.62 200 ALA A C 1
ATOM 1612 O O . ALA A 1 200 ? 1.819 -20.889 -20.933 1.00 93.62 200 ALA A O 1
ATOM 1613 N N . GLU A 1 201 ? 2.687 -20.276 -22.900 1.00 93.75 201 GLU A N 1
ATOM 1614 C CA . GLU A 1 201 ? 1.386 -20.160 -23.553 1.00 93.75 201 GLU A CA 1
ATOM 1615 C C . GLU A 1 201 ? 0.662 -21.526 -23.587 1.00 93.75 201 GLU A C 1
ATOM 1617 O O . GLU A 1 201 ? -0.563 -21.589 -23.427 1.00 93.75 201 GLU A O 1
ATOM 1622 N N . GLU A 1 202 ? 1.402 -22.621 -23.747 1.00 94.38 202 GLU A N 1
ATOM 1623 C CA . GLU A 1 202 ? 0.924 -24.006 -23.831 1.00 94.38 202 GLU A CA 1
ATOM 1624 C C . GLU A 1 202 ? 0.295 -24.486 -22.515 1.00 94.38 202 GLU A C 1
ATOM 1626 O O . GLU A 1 202 ? -0.719 -25.186 -22.523 1.00 94.38 202 GLU A O 1
ATOM 1631 N N . ASP A 1 203 ? 0.847 -24.075 -21.372 1.00 92.06 203 ASP A N 1
ATOM 1632 C CA . ASP A 1 203 ? 0.316 -24.438 -20.053 1.00 92.06 203 ASP A CA 1
ATOM 1633 C C . ASP A 1 203 ? -1.046 -23.782 -19.805 1.00 92.06 203 ASP A C 1
ATOM 1635 O O . ASP A 1 203 ? -1.974 -24.408 -19.291 1.00 92.06 203 ASP A O 1
ATOM 1639 N N . LEU A 1 204 ? -1.196 -22.523 -20.229 1.00 93.62 204 LEU A N 1
ATOM 1640 C CA . LEU A 1 204 ? -2.444 -21.762 -20.115 1.00 93.62 204 LEU A CA 1
ATOM 1641 C C . LEU A 1 204 ? -3.531 -22.285 -21.063 1.00 93.62 204 LEU A C 1
ATOM 1643 O O . LEU A 1 204 ? -4.718 -22.208 -20.746 1.00 93.62 204 LEU A O 1
ATOM 1647 N N . GLU A 1 205 ? -3.137 -22.841 -22.209 1.00 93.56 205 GLU A N 1
ATOM 1648 C CA . GLU A 1 205 ? -4.058 -23.494 -23.143 1.00 93.56 205 GLU A CA 1
ATOM 1649 C C . GLU A 1 205 ? -4.681 -24.753 -22.526 1.00 93.56 205 GLU A C 1
ATOM 1651 O O . GLU A 1 205 ? -5.899 -24.916 -22.580 1.00 93.56 205 GLU A O 1
ATOM 1656 N N . LYS A 1 206 ? -3.887 -25.570 -21.817 1.00 93.00 206 LYS A N 1
ATOM 1657 C CA . LYS A 1 206 ? -4.391 -26.729 -21.050 1.00 93.00 206 LYS A CA 1
ATOM 1658 C C . LYS A 1 206 ? -5.358 -26.332 -19.930 1.00 93.00 206 LYS A C 1
ATOM 1660 O O . LYS A 1 206 ? -6.217 -27.120 -19.549 1.00 93.00 206 LYS A O 1
ATOM 1665 N N . MET A 1 207 ? -5.243 -25.104 -19.421 1.00 89.31 207 MET A N 1
ATOM 1666 C CA . MET A 1 207 ? -6.148 -24.522 -18.424 1.00 89.31 207 MET A CA 1
ATOM 1667 C C . MET A 1 207 ? -7.409 -23.883 -19.040 1.00 89.31 207 MET A C 1
ATOM 1669 O O . MET A 1 207 ? -8.152 -23.205 -18.335 1.00 89.31 207 MET A O 1
ATOM 1673 N N . ASN A 1 208 ? -7.676 -24.081 -20.339 1.00 92.12 208 ASN A N 1
ATOM 1674 C CA . ASN A 1 208 ? -8.824 -23.513 -21.065 1.00 92.12 208 ASN A CA 1
ATOM 1675 C C . ASN A 1 208 ? -8.893 -21.971 -21.028 1.00 92.12 208 ASN A C 1
ATOM 1677 O O . ASN A 1 208 ? -9.972 -21.367 -21.039 1.00 92.12 208 ASN A O 1
ATOM 1681 N N . ILE A 1 209 ? -7.738 -21.302 -21.003 1.00 93.62 209 ILE A N 1
ATOM 1682 C CA . ILE A 1 209 ? -7.653 -19.839 -21.058 1.00 93.62 209 ILE A CA 1
ATOM 1683 C C .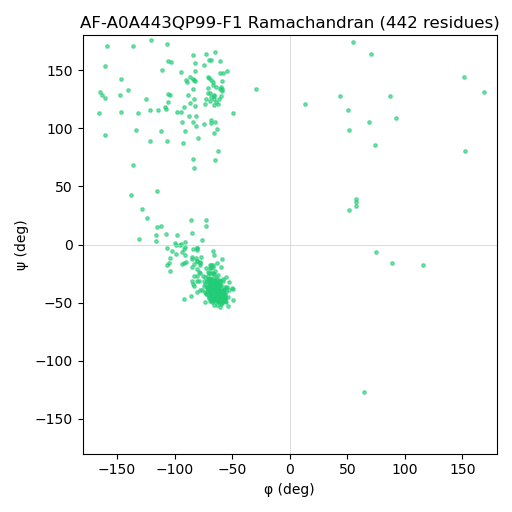 ILE A 1 209 ? -7.717 -19.374 -22.517 1.00 93.62 209 ILE A C 1
ATOM 1685 O O . ILE A 1 209 ? -7.028 -19.892 -23.392 1.00 93.62 209 ILE A O 1
ATOM 1689 N N . THR A 1 210 ? -8.529 -18.349 -22.793 1.00 95.44 210 THR A N 1
ATOM 1690 C CA . THR A 1 210 ? -8.695 -17.819 -24.160 1.00 95.44 210 THR A CA 1
ATOM 1691 C C . THR A 1 210 ? -7.376 -17.298 -24.750 1.00 95.44 210 THR A C 1
ATOM 1693 O O . THR A 1 210 ? -6.548 -16.726 -24.040 1.00 95.44 210 THR A O 1
ATOM 1696 N N . LYS A 1 211 ? -7.201 -17.415 -26.075 1.00 93.62 211 LYS A N 1
ATOM 1697 C CA . LYS A 1 211 ? -5.968 -17.019 -26.789 1.00 93.62 211 LYS A CA 1
ATOM 1698 C C . LYS A 1 211 ? -5.508 -15.578 -26.507 1.00 93.62 211 LYS A C 1
ATOM 1700 O O . LYS A 1 211 ? -4.319 -15.322 -26.359 1.00 93.62 211 LYS A O 1
ATOM 1705 N N . GLY A 1 212 ? -6.433 -14.625 -26.394 1.00 95.19 212 GLY A N 1
ATOM 1706 C CA . GLY A 1 212 ? -6.074 -13.247 -26.037 1.00 95.19 212 GLY A CA 1
ATOM 1707 C C . GLY A 1 212 ? -5.568 -13.121 -24.596 1.00 95.19 212 GLY A C 1
ATOM 1708 O O . GLY A 1 212 ? -4.622 -12.384 -24.320 1.00 95.19 212 GLY A O 1
ATOM 1709 N N . ALA A 1 213 ? -6.171 -13.869 -23.669 1.00 96.38 213 ALA A N 1
ATOM 1710 C CA . ALA A 1 213 ? -5.783 -13.852 -22.267 1.00 96.38 213 ALA A CA 1
ATOM 1711 C C . ALA A 1 213 ? -4.460 -14.583 -22.014 1.00 96.38 213 ALA A C 1
ATOM 1713 O O . ALA A 1 213 ? -3.642 -14.046 -21.271 1.00 96.38 213 ALA A O 1
ATOM 1714 N N . ARG A 1 214 ? -4.208 -15.740 -22.650 1.00 96.88 214 ARG A N 1
ATOM 1715 C CA . ARG A 1 214 ? -2.940 -16.477 -22.476 1.00 96.88 214 ARG A CA 1
ATOM 1716 C C . ARG A 1 214 ? -1.741 -15.615 -22.869 1.00 96.88 214 ARG A C 1
ATOM 1718 O O . ARG A 1 214 ? -0.826 -15.447 -22.070 1.00 96.88 214 ARG A O 1
ATOM 1725 N N . HIS A 1 215 ? -1.822 -14.959 -24.028 1.00 97.38 215 HIS A N 1
ATOM 1726 C CA . HIS A 1 215 ? -0.769 -14.082 -24.523 1.00 97.38 215 HIS A CA 1
ATOM 1727 C C . HIS A 1 215 ? -0.521 -12.913 -23.559 1.00 97.38 215 HIS A C 1
ATOM 1729 O O . HIS A 1 215 ? 0.613 -12.610 -23.189 1.00 97.38 215 HIS A O 1
ATOM 1735 N N . LYS A 1 216 ? -1.600 -12.288 -23.066 1.00 97.31 216 LYS A N 1
ATOM 1736 C CA . LYS A 1 216 ? -1.509 -11.182 -22.107 1.00 97.31 216 LYS A CA 1
ATOM 1737 C C . LYS A 1 216 ? -0.908 -11.614 -20.766 1.00 97.31 216 LYS A C 1
ATOM 1739 O O . LYS A 1 216 ? -0.134 -10.850 -20.192 1.00 97.31 216 LYS A O 1
ATOM 1744 N N . ILE A 1 217 ? -1.258 -12.796 -20.260 1.00 96.56 217 ILE A N 1
ATOM 1745 C CA . ILE A 1 217 ? -0.695 -13.351 -19.020 1.00 96.56 217 ILE A CA 1
ATOM 1746 C C . ILE A 1 217 ? 0.811 -13.574 -19.193 1.00 96.56 217 ILE A C 1
ATOM 1748 O O . ILE A 1 217 ? 1.585 -13.034 -18.405 1.00 96.56 217 ILE A O 1
ATOM 1752 N N . VAL A 1 218 ? 1.233 -14.271 -20.254 1.00 96.94 218 VAL A N 1
ATOM 1753 C CA . VAL A 1 218 ? 2.654 -14.555 -20.527 1.00 96.94 218 VAL A CA 1
ATOM 1754 C C . VAL A 1 218 ? 3.466 -13.270 -20.682 1.00 96.94 218 VAL A C 1
ATOM 1756 O O . VAL A 1 218 ? 4.526 -13.138 -20.069 1.00 96.94 218 VAL A O 1
ATOM 1759 N N . LEU A 1 219 ? 2.945 -12.278 -21.410 1.00 97.19 219 LEU A N 1
ATOM 1760 C CA . LEU A 1 219 ? 3.600 -10.977 -21.567 1.00 97.19 219 LEU A CA 1
ATOM 1761 C C . LEU A 1 219 ? 3.785 -10.257 -20.224 1.00 97.19 219 LEU A C 1
ATOM 1763 O O . LEU A 1 219 ? 4.824 -9.649 -19.972 1.00 97.19 219 LEU A O 1
ATOM 1767 N N . ASN A 1 220 ? 2.799 -10.326 -19.328 1.00 97.44 220 ASN A N 1
ATOM 1768 C CA . ASN A 1 220 ? 2.925 -9.715 -18.007 1.00 97.44 220 ASN A CA 1
ATOM 1769 C C . ASN A 1 220 ? 3.871 -10.509 -17.090 1.00 97.44 220 ASN A C 1
ATOM 1771 O O . ASN A 1 220 ? 4.630 -9.889 -16.354 1.00 97.44 220 ASN A O 1
ATOM 1775 N N . ILE A 1 221 ? 3.922 -11.840 -17.186 1.00 96.44 221 ILE A N 1
ATOM 1776 C CA . ILE A 1 221 ? 4.909 -12.674 -16.473 1.00 96.44 221 ILE A CA 1
ATOM 1777 C C . ILE A 1 221 ? 6.337 -12.390 -16.965 1.00 96.44 221 ILE A C 1
ATOM 1779 O O . ILE A 1 221 ? 7.269 -12.314 -16.167 1.00 96.44 221 ILE A O 1
ATOM 1783 N N . GLN A 1 222 ? 6.536 -12.162 -18.267 1.00 96.75 222 GLN A N 1
ATOM 1784 C CA . GLN A 1 222 ? 7.821 -11.689 -18.798 1.00 96.75 222 GLN A CA 1
ATOM 1785 C C . GLN A 1 222 ? 8.229 -10.351 -18.172 1.00 96.75 222 GLN A C 1
ATOM 1787 O O . GLN A 1 222 ? 9.353 -10.231 -17.685 1.00 96.75 222 GLN A O 1
ATOM 1792 N N . LYS A 1 223 ? 7.301 -9.388 -18.075 1.00 96.19 223 LYS A N 1
ATOM 1793 C CA . LYS A 1 223 ? 7.556 -8.131 -17.355 1.00 96.19 223 LYS A CA 1
ATOM 1794 C C . LYS A 1 223 ? 7.909 -8.373 -15.890 1.00 96.19 223 LYS A C 1
ATOM 1796 O O . LYS A 1 223 ? 8.825 -7.730 -15.394 1.00 96.19 223 LYS A O 1
ATOM 1801 N N . LEU A 1 224 ? 7.247 -9.316 -15.207 1.00 96.31 224 LEU A N 1
ATOM 1802 C CA . LEU A 1 224 ? 7.583 -9.668 -13.822 1.00 96.31 224 LEU A CA 1
ATOM 1803 C C . LEU A 1 224 ? 9.028 -10.164 -13.676 1.00 96.31 224 LEU A C 1
ATOM 1805 O O . LEU A 1 224 ? 9.673 -9.840 -12.679 1.00 96.31 224 LEU A O 1
ATOM 1809 N N . ARG A 1 225 ? 9.539 -10.926 -14.649 1.00 95.19 225 ARG A N 1
ATOM 1810 C CA . ARG A 1 225 ? 10.932 -11.406 -14.662 1.00 95.19 225 ARG A CA 1
ATOM 1811 C C . ARG A 1 225 ? 11.938 -10.279 -14.894 1.00 95.19 225 ARG A C 1
ATOM 1813 O O . ARG A 1 225 ? 13.003 -10.286 -14.295 1.00 95.19 225 ARG A O 1
ATOM 1820 N N . GLN A 1 226 ? 11.577 -9.289 -15.705 1.00 95.75 226 GLN A N 1
ATOM 1821 C CA . GLN A 1 226 ? 12.456 -8.171 -16.062 1.00 95.75 226 GLN A CA 1
ATOM 1822 C C . GLN A 1 226 ? 12.534 -7.070 -14.993 1.00 95.75 226 GLN A C 1
ATOM 1824 O O . GLN A 1 226 ? 13.439 -6.246 -15.048 1.00 95.75 226 GLN A O 1
ATOM 1829 N N . ARG A 1 227 ? 11.630 -7.056 -13.999 1.00 96.50 227 ARG A N 1
ATOM 1830 C CA . ARG A 1 227 ? 11.550 -5.993 -12.972 1.00 96.50 227 ARG A CA 1
ATOM 1831 C C . ARG A 1 227 ? 12.895 -5.671 -12.325 1.00 96.50 227 ARG A C 1
ATOM 1833 O O . ARG A 1 227 ? 13.232 -4.502 -12.193 1.00 96.50 227 ARG A O 1
ATOM 1840 N N . GLN A 1 228 ? 13.651 -6.686 -11.905 1.00 95.62 228 GLN A N 1
ATOM 1841 C CA . GLN A 1 228 ? 14.916 -6.453 -11.204 1.00 95.62 228 GLN A CA 1
ATOM 1842 C C . GLN A 1 228 ? 15.954 -5.793 -12.119 1.00 95.62 228 GLN A C 1
ATOM 1844 O O . GLN A 1 228 ? 16.602 -4.838 -11.701 1.00 95.62 228 GLN A O 1
ATOM 1849 N N . GLU A 1 229 ? 16.065 -6.252 -13.365 1.00 95.56 229 GLU A N 1
ATOM 1850 C CA . GLU A 1 229 ? 17.001 -5.691 -14.341 1.00 95.56 229 GLU A CA 1
ATOM 1851 C C . GLU A 1 229 ? 16.607 -4.269 -14.754 1.00 95.56 229 GLU A C 1
ATOM 1853 O O . GLU A 1 229 ? 17.440 -3.367 -14.741 1.00 95.56 229 GLU A O 1
ATOM 1858 N N . ASN A 1 230 ? 15.317 -4.021 -14.993 1.00 96.50 230 ASN A N 1
ATOM 1859 C CA . ASN A 1 230 ? 14.813 -2.675 -15.270 1.00 96.50 230 ASN A CA 1
ATOM 1860 C C . ASN A 1 230 ? 15.146 -1.707 -14.123 1.00 96.50 230 ASN A C 1
ATOM 1862 O O . ASN A 1 230 ? 15.584 -0.582 -14.363 1.00 96.50 230 ASN A O 1
ATOM 1866 N N . LEU A 1 231 ? 14.993 -2.151 -12.869 1.00 96.81 231 LEU A N 1
ATOM 1867 C CA . LEU A 1 231 ? 15.381 -1.351 -11.709 1.00 96.81 231 LEU A CA 1
ATOM 1868 C C . LEU A 1 231 ? 16.895 -1.124 -11.633 1.00 96.81 231 LEU A C 1
ATOM 1870 O O . LEU A 1 231 ? 17.290 -0.059 -11.177 1.00 96.81 231 LEU A O 1
ATOM 1874 N N . ARG A 1 232 ? 17.747 -2.061 -12.070 1.00 95.69 232 ARG A N 1
ATOM 1875 C CA . ARG A 1 232 ? 19.208 -1.851 -12.133 1.00 95.69 232 ARG A CA 1
ATOM 1876 C C . ARG A 1 232 ? 19.589 -0.803 -13.173 1.00 95.69 232 ARG A C 1
ATOM 1878 O O . ARG A 1 232 ? 20.400 0.072 -12.879 1.00 95.69 232 ARG A O 1
ATOM 1885 N N . VAL A 1 233 ? 18.973 -0.857 -14.354 1.00 95.94 233 VAL A N 1
ATOM 1886 C CA . VAL A 1 233 ? 19.179 0.143 -15.413 1.00 95.94 233 VAL A CA 1
ATOM 1887 C C . VAL A 1 233 ? 18.779 1.529 -14.909 1.00 95.94 233 VAL A C 1
ATOM 1889 O O . VAL A 1 233 ? 19.584 2.454 -14.952 1.00 95.94 233 VAL A O 1
ATOM 1892 N N . LEU A 1 234 ? 17.586 1.652 -14.322 1.00 96.00 234 LEU A N 1
ATOM 1893 C CA . LEU A 1 234 ? 17.107 2.907 -13.738 1.00 96.00 234 LEU A CA 1
ATOM 1894 C C . LEU A 1 234 ? 17.960 3.385 -12.556 1.00 96.00 234 LEU A C 1
ATOM 1896 O O . LEU A 1 234 ? 18.158 4.583 -12.384 1.00 96.00 234 LEU A O 1
ATOM 1900 N N . GLU A 1 235 ? 18.490 2.469 -11.744 1.00 94.75 235 GLU A N 1
ATOM 1901 C CA . GLU A 1 235 ? 19.410 2.793 -10.651 1.00 94.75 235 GLU A CA 1
ATOM 1902 C C . GLU A 1 235 ? 20.711 3.435 -11.169 1.00 94.75 235 GLU A C 1
ATOM 1904 O O . GLU A 1 235 ? 21.273 4.318 -10.508 1.00 94.75 235 GLU A O 1
ATOM 1909 N N . LYS A 1 236 ? 21.193 2.987 -12.335 1.00 94.44 236 LYS A N 1
ATOM 1910 C CA . LYS A 1 236 ? 22.363 3.548 -13.013 1.00 94.44 236 LYS A CA 1
ATOM 1911 C C . LYS A 1 236 ? 22.038 4.900 -13.652 1.00 94.44 236 LYS A C 1
ATOM 1913 O O . LYS A 1 236 ? 22.727 5.867 -13.345 1.00 94.44 236 LYS A O 1
ATOM 1918 N N . SER A 1 237 ? 20.953 4.999 -14.423 1.00 95.25 237 SER A N 1
ATOM 1919 C CA . SER A 1 237 ? 20.500 6.270 -15.011 1.00 95.25 237 SER A CA 1
ATOM 1920 C C . SER A 1 237 ? 20.256 7.339 -13.944 1.00 95.25 237 SER A C 1
ATOM 1922 O O . SER A 1 237 ? 20.654 8.484 -14.112 1.00 95.25 237 SER A O 1
ATOM 1924 N N . LEU A 1 238 ? 19.692 6.973 -12.787 1.00 94.81 238 LEU A N 1
ATOM 1925 C CA . LEU A 1 238 ? 19.501 7.897 -11.664 1.00 94.81 238 LEU A CA 1
ATOM 1926 C C . LEU A 1 238 ? 20.822 8.410 -11.078 1.00 94.81 238 LEU A C 1
ATOM 1928 O O . LEU A 1 238 ? 20.873 9.535 -10.586 1.00 94.81 238 LEU A O 1
ATOM 1932 N N . ALA A 1 239 ? 21.879 7.595 -11.099 1.00 92.12 239 ALA A N 1
ATOM 1933 C CA . ALA A 1 239 ? 23.197 8.009 -10.631 1.00 92.12 239 ALA A CA 1
ATOM 1934 C C . ALA A 1 239 ? 23.902 8.951 -11.623 1.00 92.12 239 ALA A C 1
ATOM 1936 O O . ALA A 1 239 ? 24.664 9.810 -11.188 1.00 92.12 239 ALA A O 1
ATOM 1937 N N . GLU A 1 240 ? 23.645 8.796 -12.923 1.00 93.19 240 GLU A N 1
ATOM 1938 C CA . GLU A 1 240 ? 24.255 9.600 -13.991 1.00 93.19 240 GLU A CA 1
ATOM 1939 C C . GLU A 1 240 ? 23.495 10.913 -14.237 1.00 93.19 240 GLU A C 1
ATOM 1941 O O . GLU A 1 240 ? 24.102 11.977 -14.339 1.00 93.19 240 GLU A O 1
ATOM 1946 N N . GLU A 1 241 ? 22.165 10.855 -14.288 1.00 91.31 241 GLU A N 1
ATOM 1947 C CA . GLU A 1 241 ? 21.306 11.967 -14.713 1.00 91.31 241 GLU A CA 1
ATOM 1948 C C . GLU A 1 241 ? 20.593 12.670 -13.539 1.00 91.31 241 GLU A C 1
ATOM 1950 O O . GLU A 1 241 ? 20.111 13.799 -13.659 1.00 91.31 241 GLU A O 1
ATOM 1955 N N . GLY A 1 242 ? 20.551 12.042 -12.360 1.00 89.75 242 GLY A N 1
ATOM 1956 C CA . GLY A 1 242 ? 20.006 12.648 -11.148 1.00 89.75 242 GLY A CA 1
ATOM 1957 C C . GLY A 1 242 ? 18.505 12.947 -11.238 1.00 89.75 242 GLY A C 1
ATOM 1958 O O . GLY A 1 242 ? 17.686 12.066 -11.487 1.00 89.75 242 GLY A O 1
ATOM 1959 N N . VAL A 1 243 ? 18.111 14.193 -10.958 1.00 90.31 243 VAL A N 1
ATOM 1960 C CA . VAL A 1 243 ? 16.692 14.574 -10.800 1.00 90.31 243 VAL A CA 1
ATOM 1961 C C . VAL A 1 243 ? 15.895 14.459 -12.111 1.00 90.31 243 VAL A C 1
ATOM 1963 O O . VAL A 1 243 ? 14.685 14.261 -12.048 1.00 90.31 243 VAL A O 1
ATOM 1966 N N . SER A 1 244 ? 16.530 14.530 -13.288 1.00 90.56 244 SER A N 1
ATOM 1967 C CA . SER A 1 244 ? 15.824 14.487 -14.584 1.00 90.56 244 SER A CA 1
ATOM 1968 C C . SER A 1 244 ? 15.045 13.184 -14.801 1.00 90.56 244 SER A C 1
ATOM 1970 O O . SER A 1 244 ? 13.914 13.220 -15.279 1.00 90.56 244 SER A O 1
ATOM 1972 N N . VAL A 1 245 ? 15.611 12.047 -14.390 1.00 94.50 245 VAL A N 1
ATOM 1973 C CA . VAL A 1 245 ? 15.006 10.710 -14.542 1.00 94.50 245 VAL A CA 1
ATOM 1974 C C . VAL A 1 245 ? 14.154 10.295 -13.339 1.00 94.50 245 VAL A C 1
ATOM 1976 O O . VAL A 1 245 ? 13.531 9.233 -13.337 1.00 94.50 245 VAL A O 1
ATOM 1979 N N . LEU A 1 246 ? 14.083 11.129 -12.296 1.00 93.94 246 LEU A N 1
ATOM 1980 C CA . LEU A 1 246 ? 13.411 10.802 -11.038 1.00 93.94 246 LEU A CA 1
ATOM 1981 C C . LEU A 1 246 ? 11.933 10.427 -11.236 1.00 93.94 246 LEU A C 1
ATOM 1983 O O . LEU A 1 246 ? 11.457 9.467 -10.631 1.00 93.94 246 LEU A O 1
ATOM 1987 N N . GLY A 1 247 ? 11.212 11.146 -12.099 1.00 94.31 247 GLY A N 1
ATOM 1988 C CA . GLY A 1 247 ? 9.804 10.858 -12.386 1.00 94.31 247 GLY A CA 1
ATOM 1989 C C . GLY A 1 247 ? 9.592 9.461 -12.982 1.00 94.31 247 GLY A C 1
ATOM 1990 O O . GLY A 1 247 ? 8.673 8.742 -12.578 1.00 94.31 247 GLY A O 1
ATOM 1991 N N . GLU A 1 248 ? 10.474 9.040 -13.892 1.00 95.44 248 GLU A N 1
ATOM 1992 C CA . GLU A 1 248 ? 10.438 7.712 -14.516 1.00 95.44 248 GLU A CA 1
ATOM 1993 C C . GLU A 1 248 ? 10.749 6.613 -13.498 1.00 95.44 248 GLU A C 1
ATOM 1995 O O . GLU A 1 248 ? 10.022 5.620 -13.415 1.00 95.44 248 GLU A O 1
ATOM 2000 N N . VAL A 1 249 ? 11.750 6.839 -12.643 1.00 97.00 249 VAL A N 1
ATOM 2001 C CA . VAL A 1 249 ? 12.103 5.929 -11.546 1.00 97.00 249 VAL A CA 1
ATOM 2002 C C . VAL A 1 249 ? 10.934 5.751 -10.573 1.00 97.00 249 VAL A C 1
ATOM 2004 O O . VAL A 1 249 ? 10.588 4.627 -10.209 1.00 97.00 249 VAL A O 1
ATOM 2007 N N . LEU A 1 250 ? 10.286 6.845 -10.159 1.00 96.50 250 LEU A N 1
ATOM 2008 C CA . LEU A 1 250 ? 9.132 6.799 -9.256 1.00 96.50 250 LEU A CA 1
ATOM 2009 C C . LEU A 1 250 ? 7.943 6.069 -9.891 1.00 96.50 250 LEU A C 1
ATOM 2011 O O . LEU A 1 250 ? 7.227 5.336 -9.202 1.00 96.50 250 LEU A O 1
ATOM 2015 N N . LYS A 1 251 ? 7.728 6.250 -11.197 1.00 95.69 251 LYS A N 1
ATOM 2016 C CA . LYS A 1 251 ? 6.686 5.550 -11.953 1.00 95.69 251 LYS A CA 1
ATOM 2017 C C . LYS A 1 251 ? 6.954 4.046 -12.010 1.00 95.69 251 LYS A C 1
ATOM 2019 O O . LYS A 1 251 ? 6.036 3.271 -11.733 1.00 95.69 251 LYS A O 1
ATOM 2024 N N . GLU A 1 252 ? 8.188 3.637 -12.298 1.00 97.12 252 GLU A N 1
ATOM 2025 C CA . GLU A 1 252 ? 8.557 2.219 -12.327 1.00 97.12 252 GLU A CA 1
ATOM 2026 C C . GLU A 1 252 ? 8.468 1.590 -10.930 1.00 97.12 252 GLU A C 1
ATOM 2028 O O . GLU A 1 252 ? 7.918 0.502 -10.780 1.00 97.12 252 GLU A O 1
ATOM 2033 N N . LEU A 1 253 ? 8.897 2.294 -9.876 1.00 97.00 253 LEU A N 1
ATOM 2034 C CA . LEU A 1 253 ? 8.764 1.818 -8.494 1.00 97.00 253 LEU A CA 1
ATOM 2035 C C . LEU A 1 253 ? 7.304 1.579 -8.099 1.00 97.00 253 LEU A C 1
ATOM 2037 O O . LEU A 1 253 ? 6.985 0.538 -7.522 1.00 97.00 253 LEU A O 1
ATOM 2041 N N . LYS A 1 254 ? 6.400 2.507 -8.439 1.00 95.31 254 LYS A N 1
ATOM 2042 C CA . LYS A 1 254 ? 4.954 2.321 -8.229 1.00 95.31 254 LYS A CA 1
ATOM 2043 C C . LYS A 1 254 ? 4.430 1.104 -8.982 1.00 95.31 254 LYS A C 1
ATOM 2045 O O . LYS A 1 254 ? 3.660 0.330 -8.416 1.00 95.31 254 LYS A O 1
ATOM 2050 N N . TYR A 1 255 ? 4.847 0.930 -10.237 1.00 95.25 255 TYR A N 1
ATOM 2051 C CA . TYR A 1 255 ? 4.462 -0.231 -11.031 1.00 95.25 255 TYR A CA 1
ATOM 2052 C C . TYR A 1 255 ? 4.938 -1.529 -10.370 1.00 95.25 255 TYR A C 1
ATOM 2054 O O . TYR A 1 255 ? 4.109 -2.386 -10.074 1.00 95.25 255 TYR A O 1
ATOM 2062 N N . VAL A 1 256 ? 6.228 -1.650 -10.047 1.00 96.19 256 VAL A N 1
ATOM 2063 C CA . VAL A 1 256 ? 6.805 -2.846 -9.417 1.00 96.19 256 VAL A CA 1
ATOM 2064 C C . VAL A 1 256 ? 6.090 -3.193 -8.109 1.00 96.19 256 VAL A C 1
ATOM 2066 O O . VAL A 1 256 ? 5.720 -4.348 -7.915 1.00 96.19 256 VAL A O 1
ATOM 2069 N N . LEU A 1 257 ? 5.812 -2.218 -7.243 1.00 94.06 257 LEU A N 1
ATOM 2070 C CA . LEU A 1 257 ? 5.117 -2.451 -5.968 1.00 94.06 257 LEU A CA 1
ATOM 2071 C C . LEU A 1 257 ? 3.640 -2.844 -6.119 1.00 94.06 257 LEU A C 1
ATOM 2073 O O . LEU A 1 257 ? 3.058 -3.379 -5.183 1.00 94.06 257 LEU A O 1
ATOM 2077 N N . SER A 1 258 ? 3.032 -2.594 -7.281 1.00 92.50 258 SER A N 1
ATOM 2078 C CA . SER A 1 258 ? 1.670 -3.052 -7.599 1.00 92.50 258 SER A CA 1
ATOM 2079 C C . SER A 1 258 ? 1.616 -4.488 -8.136 1.00 92.50 258 SER A C 1
ATOM 2081 O O . SER A 1 258 ? 0.534 -5.012 -8.411 1.00 92.50 258 SER A O 1
ATOM 2083 N N . THR A 1 259 ? 2.778 -5.117 -8.327 1.00 94.69 259 THR A N 1
ATOM 2084 C CA . THR A 1 259 ? 2.894 -6.482 -8.845 1.00 94.69 259 THR A CA 1
ATOM 2085 C C . THR A 1 259 ? 3.205 -7.484 -7.731 1.00 94.69 259 THR A C 1
ATOM 2087 O O . THR A 1 259 ? 3.762 -7.092 -6.708 1.00 94.69 259 THR A O 1
ATOM 2090 N N . PRO A 1 260 ? 2.899 -8.782 -7.910 1.00 93.56 260 PRO A N 1
ATOM 2091 C CA . PRO A 1 260 ? 3.149 -9.785 -6.881 1.00 93.56 260 PRO A CA 1
ATOM 2092 C C . PRO A 1 260 ? 4.649 -9.961 -6.626 1.00 93.56 260 PRO A C 1
ATOM 2094 O O . PRO A 1 260 ? 5.425 -10.161 -7.567 1.00 93.56 260 PRO A O 1
ATOM 2097 N N . ILE A 1 261 ? 5.072 -9.871 -5.364 1.00 92.81 261 ILE A N 1
ATOM 2098 C CA . ILE A 1 261 ? 6.480 -9.953 -4.954 1.00 92.81 261 ILE A CA 1
ATOM 2099 C C . ILE A 1 261 ? 6.633 -11.052 -3.904 1.00 92.81 261 ILE A C 1
ATOM 2101 O O . ILE A 1 261 ? 5.970 -11.048 -2.868 1.00 92.81 261 ILE A O 1
ATOM 2105 N N . LYS A 1 262 ? 7.542 -11.993 -4.169 1.00 90.50 262 LYS A N 1
ATOM 2106 C CA . LYS A 1 262 ? 7.956 -13.016 -3.207 1.00 90.50 262 LYS A CA 1
ATOM 2107 C C . LYS A 1 262 ? 9.031 -12.448 -2.274 1.00 90.50 262 LYS A C 1
ATOM 2109 O O . LYS A 1 262 ? 9.913 -11.712 -2.717 1.00 90.50 262 LYS A O 1
ATOM 2114 N N . ALA A 1 263 ? 8.977 -12.812 -0.994 1.00 88.00 263 ALA A N 1
ATOM 2115 C CA . ALA A 1 263 ? 10.046 -12.495 -0.053 1.00 88.00 263 ALA A CA 1
ATOM 2116 C C . ALA A 1 263 ? 11.347 -13.204 -0.457 1.00 88.00 263 ALA A C 1
ATOM 2118 O O . ALA A 1 263 ? 11.347 -14.393 -0.787 1.00 88.00 263 ALA A O 1
ATOM 2119 N N . TYR A 1 264 ? 12.465 -12.482 -0.413 1.00 88.75 264 TYR A N 1
ATOM 2120 C CA . TYR A 1 264 ? 13.762 -13.066 -0.725 1.00 88.75 264 TYR A CA 1
ATOM 2121 C C . TYR A 1 264 ? 14.219 -13.992 0.410 1.00 88.75 264 TYR A C 1
ATOM 2123 O O . TYR A 1 264 ? 14.292 -13.585 1.570 1.00 88.75 264 TYR A O 1
ATOM 2131 N N . SER A 1 265 ? 14.526 -15.244 0.069 1.00 79.62 265 SER A N 1
ATOM 2132 C CA . SER A 1 265 ? 15.122 -16.232 0.970 1.00 79.62 265 SER A CA 1
ATOM 2133 C C . SER A 1 265 ? 16.438 -16.688 0.357 1.00 79.62 265 SER A C 1
ATOM 2135 O O . SER A 1 265 ? 16.445 -17.278 -0.719 1.00 79.62 265 SER A O 1
ATOM 2137 N N . ARG A 1 266 ? 17.554 -16.411 1.037 1.00 65.31 266 ARG A N 1
ATOM 2138 C CA . ARG A 1 266 ? 18.914 -16.688 0.539 1.00 65.31 266 ARG A CA 1
ATOM 2139 C C . ARG A 1 266 ? 19.233 -18.189 0.404 1.00 65.31 266 ARG A C 1
ATOM 2141 O O . ARG A 1 266 ? 20.271 -18.550 -0.124 1.00 65.31 266 ARG A O 1
ATOM 2148 N N . SER A 1 267 ? 18.329 -19.059 0.840 1.00 54.34 267 SER A N 1
ATOM 2149 C CA . SER A 1 267 ? 18.463 -20.515 0.906 1.00 54.34 267 SER A CA 1
ATOM 2150 C C . SER A 1 267 ? 18.096 -21.275 -0.385 1.00 54.34 267 SER A C 1
ATOM 2152 O O . SER A 1 267 ? 17.809 -22.464 -0.314 1.00 54.34 267 SER A O 1
ATOM 2154 N N . GLN A 1 268 ? 18.090 -20.640 -1.566 1.00 48.78 268 GLN A N 1
ATOM 2155 C CA . GLN A 1 268 ? 17.735 -21.300 -2.843 1.00 48.78 268 GLN A CA 1
ATOM 2156 C C . GLN A 1 268 ? 18.873 -21.392 -3.885 1.00 48.78 268 GLN A C 1
ATOM 2158 O O . GLN A 1 268 ? 18.588 -21.691 -5.039 1.00 48.78 268 GLN A O 1
ATOM 2163 N N . MET A 1 269 ? 20.144 -21.180 -3.513 1.00 40.69 269 MET A N 1
ATOM 2164 C CA . MET A 1 269 ? 21.285 -21.258 -4.455 1.00 40.69 269 MET A CA 1
ATOM 2165 C C . MET A 1 269 ? 22.488 -22.105 -3.994 1.00 40.69 269 MET A C 1
ATOM 2167 O O . MET A 1 269 ? 23.457 -22.177 -4.738 1.00 40.69 269 MET A O 1
ATOM 2171 N N . ASP A 1 270 ? 22.431 -22.800 -2.853 1.00 34.16 270 ASP A N 1
ATOM 2172 C CA . ASP A 1 270 ? 23.495 -23.741 -2.464 1.00 34.16 270 ASP A CA 1
ATOM 2173 C C . ASP A 1 270 ? 23.008 -25.182 -2.637 1.00 34.16 270 ASP A C 1
ATOM 2175 O O . ASP A 1 270 ? 22.406 -25.793 -1.752 1.00 34.16 270 ASP A O 1
ATOM 2179 N N . GLY A 1 271 ? 23.223 -25.700 -3.844 1.00 37.03 271 GLY A N 1
ATOM 2180 C CA . GLY A 1 271 ? 23.165 -27.123 -4.128 1.00 37.03 271 GLY A CA 1
ATOM 2181 C C . GLY A 1 271 ? 24.486 -27.786 -3.748 1.00 37.03 271 GLY A C 1
ATOM 2182 O O . GLY A 1 271 ? 25.515 -27.492 -4.343 1.00 37.03 271 GLY A O 1
ATOM 2183 N N . ASP A 1 272 ? 24.386 -28.724 -2.809 1.00 33.88 272 ASP A N 1
ATOM 2184 C CA . ASP A 1 272 ? 25.284 -29.861 -2.587 1.00 33.88 272 ASP A CA 1
ATOM 2185 C C . ASP A 1 272 ? 26.663 -29.585 -1.957 1.00 33.88 272 ASP A C 1
ATOM 2187 O O . ASP A 1 272 ? 27.703 -29.514 -2.607 1.00 33.88 272 ASP A O 1
ATOM 2191 N N . SER A 1 273 ? 26.683 -29.550 -0.626 1.00 32.03 273 SER A N 1
ATOM 2192 C CA . SER A 1 273 ? 27.721 -30.218 0.164 1.00 32.03 273 SER A CA 1
ATOM 2193 C C . SER A 1 273 ? 27.085 -30.697 1.467 1.00 32.03 273 SER A C 1
ATOM 2195 O O . SER A 1 273 ? 26.586 -29.907 2.267 1.00 32.03 273 SER A O 1
ATOM 2197 N N . LYS A 1 274 ? 27.017 -32.019 1.621 1.00 37.88 274 LYS A N 1
ATOM 2198 C CA . LYS A 1 274 ? 26.713 -32.689 2.888 1.00 37.88 274 LYS A CA 1
ATOM 2199 C C . LYS A 1 274 ? 27.875 -32.476 3.872 1.00 37.88 274 LYS A C 1
ATOM 2201 O O . LYS A 1 274 ? 28.998 -32.267 3.430 1.00 37.88 274 LYS A O 1
ATOM 2206 N N . ASP A 1 275 ? 27.552 -32.630 5.156 1.00 28.75 275 ASP A N 1
ATOM 2207 C CA . ASP A 1 275 ? 28.370 -32.464 6.374 1.00 28.75 275 ASP A CA 1
ATOM 2208 C C . ASP A 1 275 ? 28.397 -31.025 6.916 1.00 28.75 275 ASP A C 1
ATOM 2210 O O . ASP A 1 275 ? 28.650 -30.073 6.198 1.00 28.75 275 ASP A O 1
ATOM 2214 N N . GLU A 1 276 ? 28.111 -30.737 8.183 1.00 30.27 276 GLU A N 1
ATOM 2215 C CA . GLU A 1 276 ? 27.960 -31.594 9.350 1.00 30.27 276 GLU A CA 1
ATOM 2216 C C . GLU A 1 276 ? 27.165 -30.838 10.428 1.00 30.27 276 GLU A C 1
ATOM 2218 O O . GLU A 1 276 ? 27.117 -29.611 10.504 1.00 30.27 276 GLU A O 1
ATOM 2223 N N . SER A 1 277 ? 26.510 -31.624 11.264 1.00 34.47 277 SER A N 1
ATOM 2224 C CA . SER A 1 277 ? 25.701 -31.258 12.418 1.00 34.47 277 SER A CA 1
ATOM 2225 C C . SER A 1 277 ? 26.427 -30.499 13.547 1.00 34.47 277 SER A C 1
ATOM 2227 O O . SER A 1 277 ? 27.601 -30.735 13.801 1.00 34.47 277 SER A O 1
ATOM 2229 N N . LYS A 1 278 ? 25.609 -29.781 14.342 1.00 33.62 278 LYS A N 1
ATOM 2230 C CA . LYS A 1 278 ? 25.798 -29.287 15.731 1.00 33.62 278 LYS A CA 1
ATOM 2231 C C . LYS A 1 278 ? 26.382 -27.880 15.920 1.00 33.62 278 LYS A C 1
ATOM 2233 O O . LYS A 1 278 ? 27.587 -27.691 15.897 1.00 33.62 278 LYS A O 1
ATOM 2238 N N . ALA A 1 279 ? 25.522 -26.960 16.360 1.00 29.53 279 ALA A N 1
ATOM 2239 C CA . ALA A 1 279 ? 25.795 -26.133 17.540 1.00 29.53 279 ALA A CA 1
ATOM 2240 C C . ALA A 1 279 ? 24.478 -25.553 18.073 1.00 29.53 279 ALA A C 1
ATOM 2242 O O . ALA A 1 279 ? 23.974 -24.530 17.613 1.00 29.53 279 ALA A O 1
ATOM 2243 N N . ASP A 1 280 ? 23.920 -26.282 19.030 1.00 31.25 280 ASP A N 1
ATOM 2244 C CA . ASP A 1 280 ? 22.870 -25.847 19.935 1.00 31.25 280 ASP A CA 1
ATOM 2245 C C . ASP A 1 280 ? 23.451 -24.808 20.919 1.00 31.25 280 ASP A C 1
ATOM 2247 O O . ASP A 1 280 ? 24.587 -24.953 21.365 1.00 31.25 280 ASP A O 1
ATOM 2251 N N . LEU A 1 281 ? 22.644 -23.799 21.259 1.00 37.19 281 LEU A N 1
ATOM 2252 C CA . LEU A 1 281 ? 22.635 -23.032 22.517 1.00 37.19 281 LEU A CA 1
ATOM 2253 C C . LEU A 1 281 ? 23.953 -22.426 23.055 1.00 37.19 281 LEU A C 1
ATOM 2255 O O . LEU A 1 281 ? 24.764 -23.117 23.660 1.00 37.19 281 LEU A O 1
ATOM 2259 N N . MET A 1 282 ? 24.019 -21.086 23.124 1.00 27.78 282 MET A N 1
ATOM 2260 C CA . MET A 1 282 ? 24.266 -20.441 24.426 1.00 27.78 282 MET A CA 1
ATOM 2261 C C . MET A 1 282 ? 23.868 -18.961 24.478 1.00 27.78 282 MET A C 1
ATOM 2263 O O . MET A 1 282 ? 24.294 -18.121 23.690 1.00 27.78 282 MET A O 1
ATOM 2267 N N . PHE A 1 283 ? 23.044 -18.667 25.479 1.00 30.84 283 PHE A N 1
ATOM 2268 C CA . PHE A 1 283 ? 22.583 -17.359 25.912 1.00 30.84 283 PHE A CA 1
ATOM 2269 C C . PHE A 1 283 ? 23.305 -17.050 27.229 1.00 30.84 283 PHE A C 1
ATOM 2271 O O . PHE A 1 283 ? 23.054 -17.745 28.208 1.00 30.84 283 PHE A O 1
ATOM 2278 N N . THR A 1 284 ? 24.149 -16.017 27.300 1.00 28.16 284 THR A N 1
ATOM 2279 C 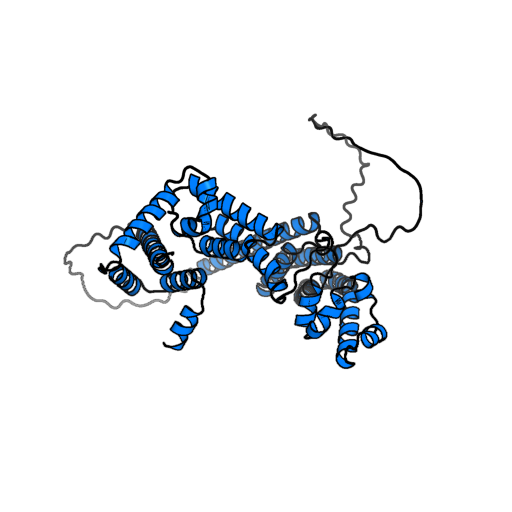CA . THR A 1 284 ? 24.555 -15.410 28.585 1.00 28.16 284 THR A CA 1
ATOM 2280 C C . THR A 1 284 ? 24.811 -13.912 28.428 1.00 28.16 284 THR A C 1
ATOM 2282 O O . THR A 1 284 ? 25.549 -13.478 27.547 1.00 28.16 284 THR A O 1
ATOM 2285 N N . GLN A 1 285 ? 24.177 -13.124 29.299 1.00 29.31 285 GLN A N 1
ATOM 2286 C CA . GLN A 1 285 ? 24.268 -11.666 29.393 1.00 29.31 285 GLN A CA 1
ATOM 2287 C C . GLN A 1 285 ? 25.438 -11.189 30.280 1.00 29.31 285 GLN A C 1
ATOM 2289 O O . GLN A 1 285 ? 25.594 -11.704 31.382 1.00 29.31 285 GLN A O 1
ATOM 2294 N N . LYS A 1 286 ? 26.050 -10.060 29.853 1.00 29.88 286 LYS A N 1
ATOM 2295 C CA . LYS A 1 286 ? 26.626 -8.914 30.626 1.00 29.88 286 LYS A CA 1
ATOM 2296 C C . LYS A 1 286 ? 27.923 -9.118 31.455 1.00 29.88 286 LYS A C 1
ATOM 2298 O O . LYS A 1 286 ? 28.213 -10.252 31.806 1.00 29.88 286 LYS A O 1
ATOM 2303 N N . PRO A 1 287 ? 28.646 -8.043 31.898 1.00 37.00 287 PRO A N 1
ATOM 2304 C CA . PRO A 1 287 ? 28.567 -6.588 31.597 1.00 37.00 287 PRO A CA 1
ATOM 2305 C C . PRO A 1 287 ? 29.929 -5.848 31.357 1.00 37.00 287 PRO A C 1
ATOM 2307 O O . PRO A 1 287 ? 31.003 -6.368 31.621 1.00 37.00 287 PRO A O 1
ATOM 2310 N N . ASN A 1 288 ? 29.835 -4.583 30.906 1.00 32.09 288 ASN A N 1
ATOM 2311 C CA . ASN A 1 288 ? 30.762 -3.429 31.026 1.00 32.09 288 ASN A CA 1
ATOM 2312 C C . ASN A 1 288 ? 32.224 -3.635 31.501 1.00 32.09 288 ASN A C 1
ATOM 2314 O O . ASN A 1 288 ? 32.469 -3.881 32.684 1.00 32.09 288 ASN A O 1
ATOM 2318 N N . ARG A 1 289 ? 33.192 -3.242 30.654 1.00 29.44 289 ARG A N 1
ATOM 2319 C CA . ARG A 1 289 ? 34.453 -2.609 31.090 1.00 29.44 289 ARG A CA 1
ATOM 2320 C C . ARG A 1 289 ? 34.953 -1.577 30.075 1.00 29.44 289 ARG A C 1
ATOM 2322 O O . ARG A 1 289 ? 34.800 -1.734 28.872 1.00 29.44 289 ARG A O 1
ATOM 2329 N N . VAL A 1 290 ? 35.497 -0.509 30.644 1.00 32.88 290 VAL A N 1
ATOM 2330 C CA . VAL A 1 290 ? 35.991 0.741 30.058 1.00 32.88 290 VAL A CA 1
ATOM 2331 C C . VAL A 1 290 ? 37.136 0.501 29.066 1.00 32.88 290 VAL A C 1
ATOM 2333 O O . VAL A 1 290 ? 38.077 -0.224 29.380 1.00 32.88 290 VAL A O 1
ATOM 2336 N N . SER A 1 291 ? 37.062 1.138 27.896 1.00 30.75 291 SER A N 1
ATOM 2337 C CA . SER A 1 291 ? 38.109 1.152 26.866 1.00 30.75 291 SER A CA 1
ATOM 2338 C C . SER A 1 291 ? 39.333 1.985 27.276 1.00 30.75 291 SER A C 1
ATOM 2340 O O . SER A 1 291 ? 39.163 3.086 27.802 1.00 30.75 291 SER A O 1
ATOM 2342 N N . PRO A 1 292 ? 40.549 1.557 26.899 1.00 34.44 292 PRO A N 1
ATOM 2343 C CA . PRO A 1 292 ? 41.627 2.443 26.468 1.00 34.44 292 PRO A CA 1
ATOM 2344 C C . PRO A 1 292 ? 41.820 2.366 24.936 1.00 34.44 292 PRO A C 1
ATOM 2346 O O . PRO A 1 292 ? 41.409 1.384 24.314 1.00 34.44 292 PRO A O 1
ATOM 2349 N N . PRO A 1 293 ? 42.419 3.392 24.303 1.00 44.16 293 PRO A N 1
ATOM 2350 C CA . PRO A 1 293 ? 42.535 3.483 22.854 1.00 44.16 293 PRO A CA 1
ATOM 2351 C C . PRO A 1 293 ? 43.750 2.680 22.383 1.00 44.16 293 PRO A C 1
ATOM 2353 O O . PRO A 1 293 ? 44.890 3.109 22.548 1.00 44.16 293 PRO A O 1
ATOM 2356 N N . CYS A 1 294 ? 43.521 1.511 21.793 1.00 29.39 294 CYS A N 1
ATOM 2357 C CA . CYS A 1 294 ? 44.575 0.785 21.094 1.00 29.39 294 CYS A CA 1
ATOM 2358 C C . CYS A 1 294 ? 44.521 1.158 19.614 1.00 29.39 294 CYS A C 1
ATOM 2360 O O . CYS A 1 294 ? 43.613 0.770 18.883 1.00 29.39 294 CYS A O 1
ATOM 2362 N N . ALA A 1 295 ? 45.494 1.978 19.226 1.00 38.75 295 ALA A N 1
ATOM 2363 C CA . ALA A 1 295 ? 45.881 2.231 17.855 1.00 38.75 295 ALA A CA 1
ATOM 2364 C C . ALA A 1 295 ? 46.404 0.924 17.243 1.00 38.75 295 ALA A C 1
ATOM 2366 O O . ALA A 1 295 ? 47.548 0.545 17.477 1.00 38.75 295 ALA A O 1
ATOM 2367 N N . ASP A 1 296 ? 45.551 0.245 16.485 1.00 30.02 296 ASP A N 1
ATOM 2368 C CA . ASP A 1 296 ? 45.950 -0.826 15.577 1.00 30.02 296 ASP A CA 1
ATOM 2369 C C . ASP A 1 296 ? 45.278 -0.565 14.213 1.00 30.02 296 ASP A C 1
ATOM 2371 O O . ASP A 1 296 ? 44.045 -0.565 14.138 1.00 30.02 296 ASP A O 1
ATOM 2375 N N . PRO A 1 297 ? 46.037 -0.260 13.142 1.00 45.62 297 PRO A N 1
ATOM 2376 C CA . PRO A 1 297 ? 45.495 0.058 11.817 1.00 45.62 297 PRO A CA 1
ATOM 2377 C C . PRO A 1 297 ? 44.923 -1.142 11.038 1.00 45.62 297 PRO A C 1
ATOM 2379 O O . PRO A 1 297 ? 44.745 -1.028 9.830 1.00 45.62 297 PRO A O 1
ATOM 2382 N N . SER A 1 298 ? 44.649 -2.286 11.675 1.00 43.09 298 SER A N 1
ATOM 2383 C CA . SER A 1 298 ? 44.268 -3.541 11.001 1.00 43.09 298 SER A CA 1
ATOM 2384 C C . SER A 1 298 ? 42.844 -4.032 11.308 1.00 43.09 298 SER A C 1
ATOM 2386 O O . SER A 1 298 ? 42.603 -5.214 11.549 1.00 43.09 298 SER A O 1
ATOM 2388 N N . CYS A 1 299 ? 41.856 -3.138 11.254 1.00 30.38 299 CYS A N 1
ATOM 2389 C CA . CYS A 1 299 ? 40.458 -3.552 11.130 1.00 30.38 299 CYS A CA 1
ATOM 2390 C C . CYS A 1 299 ? 39.845 -2.947 9.866 1.00 30.38 299 CYS A C 1
ATOM 2392 O O . CYS A 1 299 ? 39.268 -1.861 9.891 1.00 30.38 299 CYS A O 1
ATOM 2394 N N . ASP A 1 300 ? 39.974 -3.681 8.758 1.00 33.06 300 ASP A N 1
ATOM 2395 C CA . ASP A 1 300 ? 39.215 -3.464 7.526 1.00 33.06 300 ASP A CA 1
ATOM 2396 C C . ASP A 1 300 ? 37.723 -3.677 7.815 1.00 33.06 300 ASP A C 1
ATOM 2398 O O . ASP A 1 300 ? 37.134 -4.734 7.587 1.00 33.06 300 ASP A O 1
ATOM 2402 N N . PHE A 1 301 ? 37.091 -2.650 8.375 1.00 33.78 301 PHE A N 1
ATOM 2403 C CA . PHE A 1 301 ? 35.660 -2.447 8.268 1.00 33.78 301 PHE A CA 1
ATOM 2404 C C . PHE A 1 301 ? 35.421 -1.722 6.944 1.00 33.78 301 PHE A C 1
ATOM 2406 O O . PHE A 1 301 ? 35.155 -0.518 6.915 1.00 33.78 301 PHE A O 1
ATOM 2413 N N . ASP A 1 302 ? 35.555 -2.457 5.838 1.00 31.36 302 ASP A N 1
ATOM 2414 C CA . ASP A 1 302 ? 35.169 -1.964 4.521 1.00 31.36 302 ASP A CA 1
ATOM 2415 C C . ASP A 1 302 ? 33.649 -1.758 4.498 1.00 31.36 302 ASP A C 1
ATOM 2417 O O . ASP A 1 302 ? 32.825 -2.654 4.305 1.00 31.36 302 ASP A O 1
ATOM 2421 N N . CYS A 1 303 ? 33.281 -0.510 4.760 1.00 46.59 303 CYS A N 1
ATOM 2422 C CA . CYS A 1 303 ? 31.993 0.102 4.500 1.00 46.59 303 CYS A CA 1
ATOM 2423 C C . CYS A 1 303 ? 31.770 0.160 2.977 1.00 46.59 303 CYS A C 1
ATOM 2425 O O . CYS A 1 303 ? 31.839 1.223 2.358 1.00 46.59 303 CYS A O 1
ATOM 2427 N N . ASP A 1 304 ? 31.503 -0.986 2.351 1.00 35.19 304 ASP A N 1
ATOM 2428 C CA . ASP A 1 304 ? 31.306 -1.038 0.906 1.00 35.19 304 ASP A CA 1
ATOM 2429 C C . ASP A 1 304 ? 29.821 -0.862 0.544 1.00 35.19 304 ASP A C 1
ATOM 2431 O O . ASP A 1 304 ? 28.986 -1.768 0.604 1.00 35.19 304 ASP A O 1
ATOM 2435 N N . THR A 1 305 ? 29.465 0.373 0.189 1.00 46.22 305 THR A N 1
ATOM 2436 C CA . THR A 1 305 ? 28.102 0.794 -0.191 1.00 46.22 305 THR A CA 1
ATOM 2437 C C . THR A 1 305 ? 27.732 0.331 -1.618 1.00 46.22 305 THR A C 1
ATOM 2439 O O . THR A 1 305 ? 26.639 0.619 -2.110 1.00 46.22 305 THR A O 1
ATOM 2442 N N . ASN A 1 306 ? 28.609 -0.435 -2.279 1.00 49.19 306 ASN A N 1
ATOM 2443 C CA . ASN A 1 306 ? 28.505 -0.832 -3.685 1.00 49.19 306 ASN A CA 1
ATOM 2444 C C . ASN A 1 306 ? 28.233 -2.322 -3.942 1.00 49.19 306 ASN A C 1
ATOM 2446 O O . ASN A 1 306 ? 28.348 -2.763 -5.085 1.00 49.19 306 ASN A O 1
ATOM 2450 N N . GLN A 1 307 ? 27.788 -3.108 -2.957 1.00 58.69 307 GLN A N 1
ATOM 2451 C CA . GLN A 1 307 ? 27.401 -4.493 -3.255 1.00 58.69 307 GLN A CA 1
ATOM 2452 C C . GLN A 1 307 ? 26.257 -4.560 -4.285 1.00 58.69 307 GLN A C 1
ATOM 2454 O O . GLN A 1 307 ? 25.212 -3.899 -4.168 1.00 58.69 307 GLN A O 1
ATOM 2459 N N . CYS A 1 308 ? 26.480 -5.350 -5.338 1.00 77.25 308 CYS A N 1
ATOM 2460 C CA . CYS A 1 308 ? 25.456 -5.710 -6.309 1.00 77.25 308 CYS A CA 1
ATOM 2461 C C . CYS A 1 308 ? 24.400 -6.564 -5.600 1.00 77.25 308 CYS A C 1
ATOM 2463 O O . CYS A 1 308 ? 24.735 -7.516 -4.895 1.00 77.25 308 CYS A O 1
ATOM 2465 N N . VAL A 1 309 ? 23.127 -6.194 -5.739 1.00 87.12 309 VAL A N 1
ATOM 2466 C CA . VAL A 1 309 ? 22.031 -6.962 -5.143 1.00 87.12 309 VAL A CA 1
ATOM 2467 C C . VAL A 1 309 ? 21.934 -8.301 -5.885 1.00 87.12 309 VAL A C 1
ATOM 2469 O O . VAL A 1 309 ? 21.825 -8.267 -7.118 1.00 87.12 309 VAL A O 1
ATOM 2472 N N . PRO A 1 310 ? 21.961 -9.452 -5.181 1.00 89.19 310 PRO A N 1
ATOM 2473 C CA . PRO A 1 310 ? 21.897 -10.770 -5.810 1.00 89.19 310 PRO A CA 1
ATOM 2474 C C . PRO A 1 310 ? 20.686 -10.933 -6.731 1.00 89.19 310 PRO A C 1
ATOM 2476 O O . PRO A 1 310 ? 19.617 -10.366 -6.482 1.00 89.19 310 PRO A O 1
ATOM 2479 N N . ASP A 1 311 ? 20.832 -11.738 -7.782 1.00 85.00 311 ASP A N 1
ATOM 2480 C CA . ASP A 1 311 ? 19.709 -12.091 -8.652 1.00 85.00 311 ASP A CA 1
ATOM 2481 C C . ASP A 1 311 ? 18.599 -12.787 -7.851 1.00 85.00 311 ASP A C 1
ATOM 2483 O O . ASP A 1 311 ? 18.848 -13.635 -6.995 1.00 85.00 311 ASP A O 1
ATOM 2487 N N . GLY A 1 312 ? 17.354 -12.381 -8.096 1.00 85.56 312 GLY A N 1
ATOM 2488 C CA . GLY A 1 312 ? 16.182 -12.833 -7.349 1.00 85.56 312 GLY A CA 1
ATOM 2489 C C . GLY A 1 312 ? 15.855 -12.003 -6.101 1.00 85.56 312 GLY A C 1
ATOM 2490 O O . GLY A 1 312 ? 14.714 -12.058 -5.638 1.00 85.56 312 GLY A O 1
ATOM 2491 N N . ASP A 1 313 ? 16.776 -11.176 -5.585 1.00 92.12 313 ASP A N 1
ATOM 2492 C CA . ASP A 1 313 ? 16.499 -10.248 -4.476 1.00 92.12 313 ASP A CA 1
ATOM 2493 C C . ASP A 1 313 ? 15.853 -8.939 -4.966 1.00 92.12 313 ASP A C 1
ATOM 2495 O O . ASP A 1 313 ? 16.402 -7.835 -4.881 1.00 92.12 313 ASP A O 1
ATOM 2499 N N . LEU A 1 314 ? 14.633 -9.061 -5.495 1.00 94.19 314 LEU A N 1
ATOM 2500 C CA . LEU A 1 314 ? 13.827 -7.911 -5.903 1.00 94.19 314 LEU A CA 1
ATOM 2501 C C . LEU A 1 314 ? 13.538 -6.940 -4.734 1.00 94.19 314 LEU A C 1
ATOM 2503 O O . LEU A 1 314 ? 13.678 -5.731 -4.942 1.00 94.19 314 LEU A O 1
ATOM 2507 N N . PRO A 1 315 ? 13.185 -7.390 -3.507 1.00 94.38 315 PRO A N 1
ATOM 2508 C CA . PRO A 1 315 ? 13.013 -6.489 -2.364 1.00 94.38 315 PRO A CA 1
ATOM 2509 C C . PRO A 1 315 ? 14.276 -5.688 -2.018 1.00 94.38 315 PRO A C 1
ATOM 2511 O O . PRO A 1 315 ? 14.174 -4.497 -1.707 1.00 94.38 315 PRO A O 1
ATOM 2514 N N . GLY A 1 316 ? 15.457 -6.309 -2.086 1.00 94.62 316 GLY A N 1
ATOM 2515 C CA . GLY A 1 316 ? 16.745 -5.641 -1.918 1.00 94.62 316 GLY A CA 1
ATOM 2516 C C . GLY A 1 316 ? 17.005 -4.600 -3.005 1.00 94.62 316 GLY A C 1
ATOM 2517 O O . GLY A 1 316 ? 17.405 -3.476 -2.691 1.00 94.62 316 GLY A O 1
ATOM 2518 N N . GLN A 1 317 ? 16.687 -4.915 -4.265 1.00 96.62 317 GLN A N 1
ATOM 2519 C CA . GLN A 1 317 ? 16.860 -3.988 -5.389 1.00 96.62 317 GLN A CA 1
ATOM 2520 C C . GLN A 1 317 ? 15.945 -2.765 -5.248 1.00 96.62 317 GLN A C 1
ATOM 2522 O O . GLN A 1 317 ? 16.400 -1.632 -5.417 1.00 96.62 317 GLN A O 1
ATOM 2527 N N . ILE A 1 318 ? 14.683 -2.972 -4.849 1.00 96.75 318 ILE A N 1
ATOM 2528 C CA . ILE A 1 318 ? 13.746 -1.887 -4.522 1.00 96.75 318 ILE A CA 1
ATOM 2529 C C . ILE A 1 318 ? 14.312 -1.028 -3.385 1.00 96.75 318 ILE A C 1
ATOM 2531 O O . ILE A 1 318 ? 14.336 0.196 -3.486 1.00 96.75 318 ILE A O 1
ATOM 2535 N N . ALA A 1 319 ? 14.803 -1.637 -2.303 1.00 95.50 319 ALA A N 1
ATOM 2536 C CA . ALA A 1 319 ? 15.362 -0.883 -1.184 1.00 95.50 319 ALA A CA 1
ATOM 2537 C C . ALA A 1 319 ? 16.598 -0.057 -1.588 1.00 95.50 319 ALA A C 1
ATOM 2539 O O . ALA A 1 319 ? 16.759 1.068 -1.111 1.00 95.50 319 ALA A O 1
ATOM 2540 N N . LYS A 1 320 ? 17.448 -0.579 -2.482 1.00 95.50 320 LYS A N 1
ATOM 2541 C CA . LYS A 1 320 ? 18.642 0.116 -2.981 1.00 95.50 320 LYS A CA 1
ATOM 2542 C C . LYS A 1 320 ? 18.283 1.352 -3.808 1.00 95.50 320 LYS A C 1
ATOM 2544 O O . LYS A 1 320 ? 18.742 2.448 -3.482 1.00 95.50 320 LYS A O 1
ATOM 2549 N N . ILE A 1 321 ? 17.416 1.206 -4.812 1.00 96.56 321 ILE A N 1
ATOM 2550 C CA . ILE A 1 321 ? 16.995 2.339 -5.651 1.00 96.56 321 ILE A CA 1
ATOM 2551 C C . ILE A 1 321 ? 16.185 3.372 -4.855 1.00 96.56 321 ILE A C 1
ATOM 2553 O O . ILE A 1 321 ? 16.398 4.567 -5.029 1.00 96.56 321 ILE A O 1
ATOM 2557 N N . MET A 1 322 ? 15.345 2.944 -3.902 1.00 96.19 322 MET A N 1
ATOM 2558 C CA . MET A 1 322 ? 14.649 3.850 -2.975 1.00 96.19 322 MET A CA 1
ATOM 2559 C C . MET A 1 322 ? 15.633 4.712 -2.172 1.00 96.19 322 MET A C 1
ATOM 2561 O O . MET A 1 322 ? 15.387 5.899 -1.970 1.00 96.19 322 MET A O 1
ATOM 2565 N N . GLY A 1 323 ? 16.764 4.145 -1.742 1.00 95.00 323 GLY A N 1
ATOM 2566 C CA . GLY A 1 323 ? 17.811 4.902 -1.055 1.00 95.00 323 GLY A CA 1
ATOM 2567 C C . GLY A 1 323 ? 18.425 5.980 -1.942 1.00 95.00 323 GLY A C 1
ATOM 2568 O O . GLY A 1 323 ? 18.536 7.126 -1.511 1.00 95.00 323 GLY A O 1
ATOM 2569 N N . LYS A 1 324 ? 18.737 5.641 -3.199 1.00 95.00 324 LYS A N 1
ATOM 2570 C CA . LYS A 1 324 ? 19.242 6.613 -4.179 1.00 95.00 324 LYS A CA 1
ATOM 2571 C C . LYS A 1 324 ? 18.226 7.707 -4.474 1.00 95.00 324 LYS A C 1
ATOM 2573 O O . LYS A 1 324 ? 18.588 8.872 -4.421 1.00 95.00 324 LYS A O 1
ATOM 2578 N N . VAL A 1 325 ? 16.958 7.357 -4.683 1.00 96.31 325 VAL A N 1
ATOM 2579 C CA . VAL A 1 325 ? 15.874 8.335 -4.856 1.00 96.31 325 VAL A CA 1
ATOM 2580 C C . VAL A 1 325 ? 15.804 9.290 -3.664 1.00 96.31 325 VAL A C 1
ATOM 2582 O O . VAL A 1 325 ? 15.715 10.502 -3.857 1.00 96.31 325 VAL A O 1
ATOM 2585 N N . CYS A 1 326 ? 15.894 8.772 -2.435 1.00 94.94 326 CYS A N 1
ATOM 2586 C CA . CYS A 1 326 ? 15.898 9.618 -1.246 1.00 94.94 326 CYS A CA 1
ATOM 2587 C C . CYS A 1 326 ? 17.086 10.586 -1.241 1.00 94.94 326 CYS A C 1
ATOM 2589 O O . CYS A 1 326 ? 16.896 11.772 -0.979 1.00 94.94 326 CYS A O 1
ATOM 2591 N N . SER A 1 327 ? 18.294 10.103 -1.539 1.00 94.19 327 SER A N 1
ATOM 2592 C CA . SER A 1 327 ? 19.487 10.949 -1.633 1.00 94.19 327 SER A CA 1
ATOM 2593 C C . SER A 1 327 ? 19.354 12.001 -2.735 1.00 94.19 327 SER A C 1
ATOM 2595 O O . SER A 1 327 ? 19.614 13.171 -2.473 1.00 94.19 327 SER A O 1
ATOM 2597 N N . THR A 1 328 ? 18.871 11.625 -3.923 1.00 93.56 328 THR A N 1
ATOM 2598 C CA . THR A 1 328 ? 18.644 12.542 -5.050 1.00 93.56 328 THR A CA 1
ATOM 2599 C C . THR A 1 328 ? 17.660 13.650 -4.679 1.00 93.56 328 THR A C 1
ATOM 2601 O O . THR A 1 328 ? 17.933 14.818 -4.941 1.00 93.56 328 THR A O 1
ATOM 2604 N N . ILE A 1 329 ? 16.554 13.322 -4.002 1.00 92.62 329 ILE A N 1
ATOM 2605 C CA . ILE A 1 329 ? 15.585 14.320 -3.523 1.00 92.62 329 ILE A CA 1
ATOM 2606 C C . ILE A 1 329 ? 16.215 15.232 -2.461 1.00 92.62 329 ILE A C 1
ATOM 2608 O O . ILE A 1 329 ? 16.056 16.449 -2.529 1.00 92.62 329 ILE A O 1
ATOM 2612 N N . LEU A 1 330 ? 16.944 14.676 -1.490 1.00 90.62 330 LEU A N 1
ATOM 2613 C CA . LEU A 1 330 ? 17.554 15.455 -0.403 1.00 90.62 330 LEU A CA 1
ATOM 2614 C C . LEU A 1 330 ? 18.693 16.368 -0.874 1.00 90.62 330 LEU A C 1
ATOM 2616 O O . LEU A 1 330 ? 18.922 17.406 -0.259 1.00 90.62 330 LEU A O 1
ATOM 2620 N N . MET A 1 331 ? 19.404 15.982 -1.935 1.00 88.56 331 MET A N 1
ATOM 2621 C CA . MET A 1 331 ? 20.498 16.755 -2.530 1.00 88.56 331 MET A CA 1
ATOM 2622 C C . MET A 1 331 ? 20.028 17.707 -3.639 1.00 88.56 331 MET A C 1
ATOM 2624 O O . MET A 1 331 ? 20.815 18.529 -4.105 1.00 88.56 331 MET A O 1
ATOM 2628 N N . SER A 1 332 ? 18.767 17.612 -4.071 1.00 86.00 332 SER A N 1
ATOM 2629 C CA . SER A 1 332 ? 18.219 18.477 -5.117 1.00 86.00 332 SER A CA 1
ATOM 2630 C C . SER A 1 332 ? 18.117 19.939 -4.658 1.00 86.00 332 SER A C 1
ATOM 2632 O O . SER A 1 332 ? 17.694 20.237 -3.541 1.00 86.00 332 SER A O 1
ATOM 2634 N N . SER A 1 333 ? 18.501 20.870 -5.535 1.00 78.12 333 SER A N 1
ATOM 2635 C CA . SER A 1 333 ? 18.397 22.318 -5.293 1.00 78.12 333 SER A CA 1
ATOM 2636 C C . SER A 1 333 ? 16.963 22.844 -5.428 1.00 78.12 333 SER A C 1
ATOM 2638 O O . SER A 1 333 ? 16.603 23.832 -4.787 1.00 78.12 333 SER A O 1
ATOM 2640 N N . HIS A 1 334 ? 16.137 22.175 -6.238 1.00 76.19 334 HIS A N 1
ATOM 2641 C CA . HIS A 1 334 ? 14.727 22.488 -6.446 1.00 76.19 334 HIS A CA 1
ATOM 2642 C C . HIS A 1 334 ? 13.865 21.344 -5.922 1.00 76.19 334 HIS A C 1
ATOM 2644 O O . HIS A 1 334 ? 13.913 20.230 -6.439 1.00 76.19 334 HIS A O 1
ATOM 2650 N N . ILE A 1 335 ? 13.064 21.634 -4.896 1.00 73.94 335 ILE A N 1
ATOM 2651 C CA . ILE A 1 335 ? 12.123 20.669 -4.335 1.00 73.94 335 ILE A CA 1
ATOM 2652 C C . ILE A 1 335 ? 10.876 20.663 -5.211 1.00 73.94 335 ILE A C 1
ATOM 2654 O O . ILE A 1 335 ? 10.104 21.619 -5.207 1.00 73.94 335 ILE A O 1
ATOM 2658 N N . ASP A 1 336 ? 10.668 19.566 -5.925 1.00 84.38 336 ASP A N 1
ATOM 2659 C CA . ASP A 1 336 ? 9.398 19.287 -6.578 1.00 84.38 336 ASP A CA 1
ATOM 2660 C C . ASP A 1 336 ? 8.468 18.551 -5.602 1.00 84.38 336 ASP A C 1
ATOM 2662 O O . ASP A 1 336 ? 8.699 17.394 -5.229 1.00 84.38 336 ASP A O 1
ATOM 2666 N N . GLU A 1 337 ? 7.413 19.239 -5.160 1.00 86.00 337 GLU A N 1
ATOM 2667 C CA . GLU A 1 337 ? 6.445 18.683 -4.218 1.00 86.00 337 GLU A CA 1
ATOM 2668 C C . GLU A 1 337 ? 5.735 17.438 -4.764 1.00 86.00 337 GLU A C 1
ATOM 2670 O O . GLU A 1 337 ? 5.408 16.544 -3.978 1.00 86.00 337 GLU A O 1
ATOM 2675 N N . GLU A 1 338 ? 5.515 17.330 -6.078 1.00 88.75 338 GLU A N 1
ATOM 2676 C CA . GLU A 1 338 ? 4.862 16.165 -6.678 1.00 88.75 338 GLU A CA 1
ATOM 2677 C C . GLU A 1 338 ? 5.740 14.920 -6.524 1.00 88.75 338 GLU A C 1
ATOM 2679 O O . GLU A 1 338 ? 5.282 13.886 -6.025 1.00 88.75 338 GLU A O 1
ATOM 2684 N N . ASN A 1 339 ? 7.027 15.045 -6.849 1.00 89.88 339 ASN A N 1
ATOM 2685 C CA . ASN A 1 339 ? 8.010 13.974 -6.701 1.00 89.88 339 ASN A CA 1
ATOM 2686 C C . ASN A 1 339 ? 8.201 13.563 -5.233 1.00 89.88 339 ASN A C 1
ATOM 2688 O O . ASN A 1 339 ? 8.229 12.369 -4.921 1.00 89.88 339 ASN A O 1
ATOM 2692 N N . VAL A 1 340 ? 8.239 14.526 -4.307 1.00 90.62 340 VAL A N 1
ATOM 2693 C CA . VAL A 1 340 ? 8.314 14.247 -2.862 1.00 90.62 340 VAL A CA 1
ATOM 2694 C C . VAL A 1 340 ? 7.060 13.520 -2.367 1.00 90.62 340 VAL A C 1
ATOM 2696 O O . VAL A 1 340 ? 7.169 12.513 -1.666 1.00 90.62 340 VAL A O 1
ATOM 2699 N N . ASN A 1 341 ? 5.863 13.986 -2.730 1.00 90.50 341 ASN A N 1
ATOM 2700 C CA . AS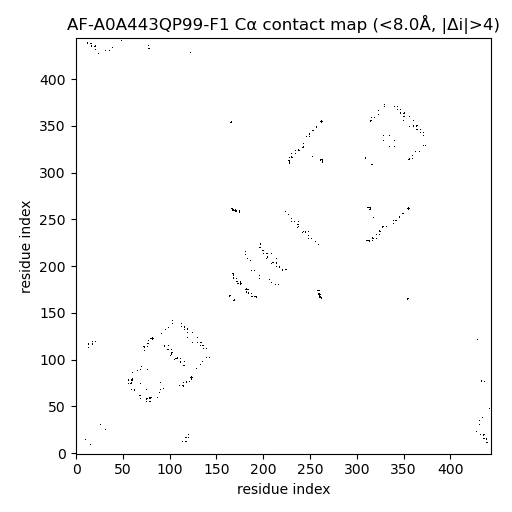N A 1 341 ? 4.604 13.350 -2.330 1.00 90.50 341 ASN A CA 1
ATOM 2701 C C . ASN A 1 341 ? 4.473 11.941 -2.925 1.00 90.50 341 ASN A C 1
ATOM 2703 O O . ASN A 1 341 ? 4.085 10.998 -2.229 1.00 90.50 341 ASN A O 1
ATOM 2707 N N . SER A 1 342 ? 4.856 11.788 -4.193 1.00 93.69 342 SER A N 1
ATOM 2708 C CA . SER A 1 342 ? 4.938 10.512 -4.896 1.00 93.69 342 SER A CA 1
ATOM 2709 C C . SER A 1 342 ? 5.857 9.538 -4.153 1.00 93.69 342 SER A C 1
ATOM 2711 O O . SER A 1 342 ? 5.447 8.418 -3.848 1.00 93.69 342 SER A O 1
ATOM 2713 N N . PHE A 1 343 ? 7.053 9.979 -3.758 1.00 95.38 343 PHE A N 1
ATOM 2714 C CA . PHE A 1 343 ? 8.004 9.149 -3.024 1.00 95.38 343 PHE A CA 1
ATOM 2715 C C . PHE A 1 343 ? 7.533 8.798 -1.602 1.00 95.38 343 PHE A C 1
ATOM 2717 O O . PHE A 1 343 ? 7.653 7.649 -1.179 1.00 95.38 343 PHE A O 1
ATOM 2724 N N . ILE A 1 344 ? 6.908 9.731 -0.873 1.00 90.19 344 ILE A N 1
ATOM 2725 C CA . ILE A 1 344 ? 6.310 9.457 0.450 1.00 90.19 344 ILE A CA 1
ATOM 2726 C C . ILE A 1 344 ? 5.180 8.418 0.349 1.00 90.19 344 ILE A C 1
ATOM 2728 O O . ILE A 1 344 ? 5.049 7.550 1.223 1.00 90.19 344 ILE A O 1
ATOM 2732 N N . SER A 1 345 ? 4.366 8.486 -0.708 1.00 91.12 345 SER A N 1
ATOM 2733 C CA . SER A 1 345 ? 3.314 7.502 -0.986 1.00 91.12 345 SER A CA 1
ATOM 2734 C C . SER A 1 345 ? 3.904 6.112 -1.254 1.00 91.12 345 SER A C 1
ATOM 2736 O O . SER A 1 345 ? 3.439 5.124 -0.678 1.00 91.12 345 SER A O 1
ATOM 2738 N N . ILE A 1 346 ? 4.989 6.038 -2.031 1.00 93.44 346 ILE A N 1
ATOM 2739 C CA . ILE A 1 346 ? 5.736 4.796 -2.276 1.00 93.44 346 ILE A CA 1
ATOM 2740 C C . ILE A 1 346 ? 6.301 4.235 -0.966 1.00 93.44 346 ILE A C 1
ATOM 2742 O O . ILE A 1 346 ? 6.070 3.069 -0.664 1.00 93.44 346 ILE A O 1
ATOM 2746 N N . ILE A 1 347 ? 6.963 5.054 -0.137 1.00 90.56 347 ILE A N 1
ATOM 2747 C CA . ILE A 1 347 ? 7.475 4.617 1.174 1.00 90.56 347 ILE A CA 1
ATOM 2748 C C . ILE A 1 347 ? 6.347 4.052 2.041 1.00 90.56 347 ILE A C 1
ATOM 2750 O O . ILE A 1 347 ? 6.497 2.996 2.652 1.00 90.56 347 ILE A O 1
ATOM 2754 N N . THR A 1 348 ? 5.212 4.748 2.097 1.00 88.94 348 THR A N 1
ATOM 2755 C CA . THR A 1 348 ? 4.060 4.305 2.890 1.00 88.94 348 THR A CA 1
ATOM 2756 C C . THR A 1 348 ? 3.518 2.972 2.373 1.00 88.94 348 THR A C 1
ATOM 2758 O O . THR A 1 348 ? 3.195 2.103 3.176 1.00 88.94 348 THR A O 1
ATOM 2761 N N . SER A 1 349 ? 3.512 2.773 1.053 1.00 87.94 349 SER A N 1
ATOM 2762 C CA . SER A 1 349 ? 3.163 1.490 0.439 1.00 87.94 349 SER A CA 1
ATOM 2763 C C . SER A 1 349 ? 4.152 0.394 0.841 1.00 87.94 349 SER A C 1
ATOM 2765 O O . SER A 1 349 ? 3.718 -0.666 1.272 1.00 87.94 349 SER A O 1
ATOM 2767 N N . CYS A 1 350 ? 5.465 0.653 0.800 1.00 90.06 350 CYS A N 1
ATOM 2768 C CA . CYS A 1 350 ? 6.492 -0.314 1.202 1.00 90.06 350 CYS A CA 1
ATOM 2769 C C . CYS A 1 350 ? 6.406 -0.722 2.680 1.00 90.06 350 CYS A C 1
ATOM 2771 O O . CYS A 1 350 ? 6.662 -1.874 3.012 1.00 90.06 350 CYS A O 1
ATOM 2773 N N . LEU A 1 351 ? 6.051 0.203 3.578 1.00 86.44 351 LEU A N 1
ATOM 2774 C CA . LEU A 1 351 ? 5.923 -0.079 5.015 1.00 86.44 351 LEU A CA 1
ATOM 2775 C C . LEU A 1 351 ? 4.776 -1.044 5.347 1.00 86.44 351 LEU A C 1
ATOM 2777 O O . LEU A 1 351 ? 4.793 -1.652 6.413 1.00 86.44 351 LEU A O 1
ATOM 2781 N N . ASN A 1 352 ? 3.809 -1.196 4.441 1.00 80.62 352 ASN A N 1
ATOM 2782 C CA . ASN A 1 352 ? 2.677 -2.107 4.597 1.00 80.62 352 ASN A CA 1
ATOM 2783 C C . ASN A 1 352 ? 2.937 -3.505 4.011 1.00 80.62 352 ASN A C 1
ATOM 2785 O O . ASN A 1 352 ? 2.032 -4.334 4.015 1.00 80.62 352 ASN A O 1
ATOM 2789 N N . GLN A 1 353 ? 4.137 -3.762 3.482 1.00 83.50 353 GLN A N 1
ATOM 2790 C CA . GLN A 1 353 ? 4.465 -4.995 2.772 1.00 83.50 353 GLN A CA 1
ATOM 2791 C C . GLN A 1 353 ? 5.356 -5.916 3.612 1.00 83.50 353 GLN A C 1
ATOM 2793 O O . GLN A 1 353 ? 6.416 -5.511 4.089 1.00 83.50 353 GLN A O 1
ATOM 2798 N N . ASP A 1 354 ? 4.959 -7.183 3.731 1.00 83.44 354 ASP A N 1
ATOM 2799 C CA . ASP A 1 354 ? 5.627 -8.163 4.607 1.00 83.44 354 ASP A CA 1
ATOM 2800 C C . ASP A 1 354 ? 6.892 -8.798 3.992 1.00 83.44 354 ASP A C 1
ATOM 2802 O O . ASP A 1 354 ? 7.668 -9.441 4.694 1.00 83.44 354 ASP A O 1
ATOM 2806 N N . TYR A 1 355 ? 7.136 -8.606 2.689 1.00 88.69 355 TYR A N 1
ATOM 2807 C CA . TYR A 1 355 ? 8.304 -9.164 1.988 1.00 88.69 355 TYR A CA 1
ATOM 2808 C C . TYR A 1 355 ? 9.597 -8.352 2.193 1.00 88.69 355 TYR A C 1
ATOM 2810 O O . TYR A 1 355 ? 10.662 -8.739 1.704 1.00 88.69 355 TYR A O 1
ATOM 2818 N N . PHE A 1 356 ? 9.532 -7.220 2.902 1.00 90.44 356 PHE A N 1
ATOM 2819 C CA . PHE A 1 356 ? 10.705 -6.426 3.262 1.00 90.44 356 PHE A CA 1
ATOM 2820 C C . PHE A 1 356 ? 11.301 -6.862 4.602 1.00 90.44 356 PHE A C 1
ATOM 2822 O O . PHE A 1 356 ? 10.604 -7.113 5.582 1.00 90.44 356 PHE A O 1
ATOM 2829 N N . THR A 1 357 ? 12.632 -6.870 4.686 1.00 87.56 357 THR A N 1
ATOM 2830 C CA . THR A 1 357 ? 13.331 -7.162 5.941 1.00 87.56 357 THR A CA 1
ATOM 2831 C C . THR A 1 357 ? 13.162 -6.027 6.957 1.00 87.56 357 THR A C 1
ATOM 2833 O O . THR A 1 357 ? 12.982 -4.859 6.600 1.00 87.56 357 THR A O 1
ATOM 2836 N N . LYS A 1 358 ? 13.349 -6.330 8.250 1.00 84.69 358 LYS A N 1
ATOM 2837 C CA . LYS A 1 358 ? 13.385 -5.312 9.323 1.00 84.69 358 LYS A CA 1
ATOM 2838 C C . LYS A 1 358 ? 14.426 -4.214 9.062 1.00 84.69 358 LYS A C 1
ATOM 2840 O O . LYS A 1 358 ? 14.280 -3.086 9.527 1.00 84.69 358 LYS A O 1
ATOM 2845 N N . THR A 1 359 ? 15.497 -4.525 8.334 1.00 85.00 359 THR A N 1
ATOM 2846 C CA . THR A 1 359 ? 16.519 -3.547 7.942 1.00 85.00 359 THR A CA 1
ATOM 2847 C C . THR A 1 359 ? 16.007 -2.604 6.855 1.00 85.00 359 THR A C 1
ATOM 2849 O O . THR A 1 359 ? 16.210 -1.398 6.977 1.00 85.00 359 THR A O 1
ATOM 2852 N N . HIS A 1 360 ? 15.288 -3.112 5.849 1.00 90.31 360 HIS A N 1
ATOM 2853 C CA . HIS A 1 360 ? 14.635 -2.276 4.834 1.00 90.31 360 HIS A CA 1
ATOM 2854 C C . HIS A 1 360 ? 13.598 -1.340 5.468 1.00 90.31 360 HIS A C 1
ATOM 2856 O O . HIS A 1 360 ? 13.653 -0.131 5.258 1.00 90.31 360 HIS A O 1
ATOM 2862 N N . VAL A 1 361 ? 12.732 -1.872 6.338 1.00 89.44 361 VAL A N 1
ATOM 2863 C CA . VAL A 1 361 ? 11.697 -1.089 7.038 1.00 89.44 361 VAL A CA 1
ATOM 2864 C C . VAL A 1 361 ? 12.305 0.063 7.849 1.00 89.44 361 VAL A C 1
ATOM 2866 O O . VAL A 1 361 ? 11.837 1.197 7.753 1.00 89.44 361 VAL A O 1
ATOM 2869 N N . ARG A 1 362 ? 13.395 -0.179 8.594 1.00 86.25 362 ARG A N 1
ATOM 2870 C CA . ARG A 1 362 ? 14.102 0.881 9.342 1.00 86.25 362 ARG A CA 1
ATOM 2871 C C . ARG A 1 362 ? 14.621 1.998 8.431 1.00 86.25 362 ARG A C 1
ATOM 2873 O O . ARG A 1 362 ? 14.484 3.171 8.781 1.00 86.25 362 ARG A O 1
ATOM 2880 N N . LYS A 1 363 ? 15.180 1.651 7.265 1.00 88.62 363 LYS A N 1
ATOM 2881 C CA . LYS A 1 363 ? 15.633 2.635 6.266 1.00 88.62 363 LYS A CA 1
ATOM 2882 C C . LYS A 1 363 ? 14.462 3.474 5.746 1.00 88.62 363 LYS A C 1
ATOM 2884 O O . LYS A 1 363 ? 14.543 4.696 5.775 1.00 88.62 363 LYS A O 1
ATOM 2889 N N . PHE A 1 364 ? 13.349 2.839 5.376 1.00 91.56 364 PHE A N 1
ATOM 2890 C CA . PHE A 1 364 ? 12.148 3.527 4.888 1.00 91.56 364 PHE A CA 1
ATOM 2891 C C . PHE A 1 364 ? 11.573 4.525 5.903 1.00 91.56 364 PHE A C 1
ATOM 2893 O O . PHE A 1 364 ? 11.250 5.655 5.537 1.00 91.56 364 PHE A O 1
ATOM 2900 N N . VAL A 1 365 ? 11.494 4.148 7.185 1.00 88.00 365 VAL A N 1
ATOM 2901 C CA . VAL A 1 365 ? 11.055 5.062 8.256 1.00 88.00 365 VAL A CA 1
ATOM 2902 C C . VAL A 1 365 ? 12.016 6.245 8.401 1.00 88.00 365 VAL A C 1
ATOM 2904 O O . VAL A 1 365 ? 11.569 7.388 8.506 1.00 88.00 365 VAL A O 1
ATOM 2907 N N . SER A 1 366 ? 13.329 5.993 8.365 1.00 88.69 366 SER A N 1
ATOM 2908 C CA . SER A 1 366 ? 14.347 7.048 8.442 1.00 88.69 366 SER A CA 1
ATOM 2909 C C . SER A 1 366 ? 14.217 8.049 7.289 1.00 88.69 366 SER A C 1
ATOM 2911 O O . SER A 1 366 ? 14.138 9.255 7.524 1.00 88.69 366 SER A O 1
ATOM 2913 N N . TRP A 1 367 ? 14.101 7.557 6.054 1.00 93.62 367 TRP A N 1
ATOM 2914 C CA . TRP A 1 367 ? 13.924 8.387 4.861 1.00 93.62 367 TRP A CA 1
ATOM 2915 C C . TRP A 1 367 ? 12.628 9.199 4.901 1.00 93.62 367 TRP A C 1
ATOM 2917 O O . TRP A 1 367 ? 12.650 10.398 4.631 1.00 93.62 367 TRP A O 1
ATOM 2927 N N . LYS A 1 368 ? 11.509 8.601 5.336 1.00 89.62 368 LYS A N 1
ATOM 2928 C CA . LYS A 1 368 ? 10.242 9.327 5.528 1.00 89.62 368 LYS A CA 1
ATOM 2929 C C . LYS A 1 368 ? 10.402 10.497 6.500 1.00 89.62 368 LYS A C 1
ATOM 2931 O O . LYS A 1 368 ? 9.990 11.612 6.193 1.00 89.62 368 LYS A O 1
ATOM 2936 N N . MET A 1 369 ? 11.065 10.266 7.633 1.00 86.12 369 MET A N 1
ATOM 2937 C CA . MET A 1 369 ? 11.312 11.308 8.632 1.00 86.12 369 MET A CA 1
ATOM 2938 C C . MET A 1 369 ? 12.198 12.442 8.088 1.00 86.12 369 MET A C 1
ATOM 2940 O O . MET A 1 369 ? 11.957 13.613 8.394 1.00 86.12 369 MET A O 1
ATOM 2944 N N . GLN A 1 370 ? 13.201 12.119 7.266 1.00 88.25 370 GLN A N 1
ATOM 2945 C CA . GLN A 1 370 ? 14.053 13.114 6.606 1.00 88.25 370 GLN A CA 1
ATOM 2946 C C . GLN A 1 370 ? 13.253 13.984 5.624 1.00 88.25 370 GLN A C 1
ATOM 2948 O O . GLN A 1 370 ? 13.375 15.209 5.662 1.00 88.25 370 GLN A O 1
ATOM 2953 N N . LEU A 1 371 ? 12.378 13.381 4.814 1.00 88.12 371 LEU A N 1
ATOM 2954 C CA . LEU A 1 371 ? 11.512 14.100 3.872 1.00 88.12 371 LEU A CA 1
ATOM 2955 C C . LEU A 1 371 ? 10.478 14.978 4.584 1.00 88.12 371 LEU A C 1
ATOM 2957 O O . LEU A 1 371 ? 10.267 16.125 4.195 1.00 88.12 371 LEU A O 1
ATOM 2961 N N . ASP A 1 372 ? 9.874 14.491 5.669 1.00 84.88 372 ASP A N 1
ATOM 2962 C CA . ASP A 1 372 ? 8.941 15.285 6.474 1.00 84.88 372 ASP A CA 1
ATOM 2963 C C . ASP A 1 372 ? 9.633 16.511 7.093 1.00 84.88 372 ASP A C 1
ATOM 2965 O O . ASP A 1 372 ? 9.052 17.600 7.170 1.00 84.88 372 ASP A O 1
ATOM 2969 N N . LYS A 1 373 ? 10.898 16.365 7.514 1.00 85.81 373 LYS A N 1
ATOM 2970 C CA . LYS A 1 373 ? 11.719 17.485 7.994 1.00 85.81 373 LYS A CA 1
ATOM 2971 C C . LYS A 1 373 ? 12.046 18.465 6.865 1.00 85.81 373 LYS A C 1
ATOM 2973 O O . LYS A 1 373 ? 11.916 19.672 7.075 1.00 85.81 373 LYS A O 1
ATOM 2978 N N . LEU A 1 374 ? 12.414 17.964 5.683 1.00 84.25 374 LEU A N 1
ATOM 2979 C CA . LEU A 1 374 ? 12.674 18.780 4.493 1.00 84.25 374 LEU A CA 1
ATOM 2980 C C . LEU A 1 374 ? 11.451 19.646 4.144 1.00 84.25 374 LEU A C 1
ATOM 2982 O O . LEU A 1 374 ? 11.581 20.865 4.030 1.00 84.25 374 LEU A O 1
ATOM 2986 N N . ARG A 1 375 ? 10.250 19.050 4.099 1.00 83.06 375 ARG A N 1
ATOM 2987 C CA . ARG A 1 375 ? 8.984 19.765 3.849 1.00 83.06 375 ARG A CA 1
ATOM 2988 C C . ARG A 1 375 ? 8.730 20.868 4.873 1.00 83.06 375 ARG A C 1
ATOM 2990 O O . ARG A 1 375 ? 8.439 22.004 4.507 1.00 83.06 375 ARG A O 1
ATOM 2997 N N . LYS A 1 376 ? 8.879 20.566 6.168 1.00 81.94 376 LYS A N 1
ATOM 2998 C CA . LYS A 1 376 ? 8.685 21.553 7.246 1.00 81.94 376 LYS A CA 1
ATOM 2999 C C . LYS A 1 376 ? 9.642 22.738 7.123 1.00 81.94 376 LYS A C 1
ATOM 3001 O O . LYS A 1 376 ? 9.225 23.871 7.360 1.00 81.94 376 LYS A O 1
ATOM 3006 N N . ASN A 1 377 ? 10.898 22.490 6.757 1.00 79.50 377 ASN A N 1
ATOM 3007 C CA . ASN A 1 377 ? 11.894 23.542 6.558 1.00 79.50 377 ASN A CA 1
ATOM 3008 C C . ASN A 1 377 ? 11.558 24.407 5.336 1.00 79.50 377 ASN A C 1
ATOM 3010 O O . ASN A 1 377 ? 11.549 25.633 5.447 1.00 79.50 377 ASN A O 1
ATOM 3014 N N . HIS A 1 378 ? 11.175 23.788 4.218 1.00 74.62 378 HIS A N 1
ATOM 3015 C CA . HIS A 1 378 ? 10.763 24.506 3.012 1.00 74.62 378 HIS A CA 1
ATOM 3016 C C . HIS A 1 378 ? 9.530 25.402 3.258 1.00 74.62 378 HIS A C 1
ATOM 3018 O O . HIS A 1 378 ? 9.553 26.597 2.958 1.00 74.62 378 HIS A O 1
ATOM 3024 N N . CYS A 1 379 ? 8.497 24.895 3.948 1.00 64.50 379 CYS A N 1
ATOM 3025 C CA . CYS A 1 379 ? 7.323 25.697 4.328 1.00 64.50 379 CYS A CA 1
ATOM 3026 C C . CYS A 1 379 ? 7.637 26.837 5.319 1.00 64.50 379 CYS A C 1
ATOM 3028 O O . CYS A 1 379 ? 6.848 27.777 5.450 1.00 64.50 379 CYS A O 1
ATOM 3030 N N . ARG A 1 380 ? 8.735 26.757 6.085 1.00 68.00 380 ARG A N 1
ATOM 3031 C CA . ARG A 1 380 ? 9.200 27.867 6.940 1.00 68.00 380 ARG A CA 1
ATOM 3032 C C . ARG A 1 380 ? 9.907 28.935 6.107 1.00 68.00 380 ARG A C 1
ATOM 3034 O O . ARG A 1 380 ? 9.675 30.118 6.332 1.00 68.00 380 ARG A O 1
ATOM 3041 N N . GLN A 1 381 ? 10.701 28.532 5.118 1.00 62.06 381 GLN A N 1
ATOM 3042 C CA . GLN A 1 381 ? 11.454 29.443 4.254 1.00 62.06 381 GLN A CA 1
ATOM 3043 C C . GLN A 1 381 ? 10.554 30.258 3.309 1.00 62.06 381 GLN A C 1
ATOM 3045 O O . GLN A 1 381 ? 10.794 31.453 3.130 1.00 62.06 381 GLN A O 1
ATOM 3050 N N . LEU A 1 382 ? 9.470 29.660 2.797 1.00 59.28 382 LEU A N 1
ATOM 3051 C CA . LEU A 1 382 ? 8.433 30.369 2.028 1.00 59.28 382 LEU A CA 1
ATOM 3052 C C . LEU A 1 382 ? 7.655 31.382 2.888 1.00 59.28 382 LEU A C 1
ATOM 3054 O O . LEU A 1 382 ? 7.382 32.498 2.450 1.00 59.28 382 LEU A O 1
ATOM 3058 N N . ARG A 1 383 ? 7.358 31.042 4.152 1.00 55.00 383 ARG A N 1
ATOM 3059 C CA . ARG A 1 383 ? 6.726 31.975 5.107 1.00 55.00 383 ARG A CA 1
ATOM 3060 C C . ARG A 1 383 ? 7.651 33.122 5.525 1.00 55.00 383 ARG A C 1
ATOM 3062 O O . ARG A 1 383 ? 7.170 34.230 5.734 1.00 55.00 383 ARG A O 1
ATOM 3069 N N . GLY A 1 384 ? 8.959 32.878 5.604 1.00 50.38 384 GLY A N 1
ATOM 3070 C CA . GLY A 1 384 ? 9.965 33.913 5.858 1.00 50.38 384 GLY A CA 1
ATOM 3071 C C . GLY A 1 384 ? 10.115 34.911 4.704 1.00 50.38 384 GLY A C 1
ATOM 3072 O O . GLY A 1 384 ? 10.203 36.108 4.953 1.00 50.38 384 GLY A O 1
ATOM 3073 N N . HIS A 1 385 ? 10.066 34.448 3.449 1.00 49.56 385 HIS A N 1
ATOM 3074 C CA . HIS A 1 385 ? 10.155 35.324 2.270 1.00 49.56 385 HIS A CA 1
ATOM 3075 C C . HIS A 1 385 ? 8.950 36.260 2.116 1.00 49.56 385 HIS A C 1
ATOM 3077 O O . HIS A 1 385 ? 9.123 37.426 1.762 1.00 49.56 385 HIS A O 1
ATOM 3083 N N . ASN A 1 386 ? 7.740 35.797 2.447 1.00 45.25 386 ASN A N 1
ATOM 3084 C CA . ASN A 1 386 ? 6.547 36.643 2.373 1.00 45.25 386 ASN A CA 1
ATOM 3085 C C . ASN A 1 386 ? 6.573 37.805 3.378 1.00 45.25 386 ASN A C 1
ATOM 3087 O O . ASN A 1 386 ? 5.984 38.839 3.097 1.00 45.25 386 ASN A O 1
ATOM 3091 N N . ASN A 1 387 ? 7.299 37.694 4.496 1.00 45.34 387 ASN A N 1
ATOM 3092 C CA . ASN A 1 387 ? 7.421 38.779 5.478 1.00 45.34 387 ASN A CA 1
ATOM 3093 C C . ASN A 1 387 ? 8.451 39.857 5.085 1.00 45.34 387 ASN A C 1
ATOM 3095 O O . ASN A 1 387 ? 8.369 40.986 5.559 1.00 45.34 387 ASN A O 1
ATOM 3099 N N . VAL A 1 388 ? 9.404 39.544 4.198 1.00 45.88 388 VAL A N 1
ATOM 3100 C CA . VAL A 1 388 ? 10.424 40.507 3.736 1.00 45.88 388 VAL A CA 1
ATOM 3101 C C . VAL A 1 388 ? 9.890 41.396 2.604 1.00 45.88 388 VAL A C 1
ATOM 3103 O O . VAL A 1 388 ? 10.295 42.551 2.482 1.00 45.88 388 VAL A O 1
ATOM 3106 N N . ASN A 1 389 ? 8.919 40.913 1.822 1.00 39.88 389 ASN A N 1
ATOM 3107 C CA . ASN A 1 389 ? 8.345 41.680 0.711 1.00 39.88 389 ASN A CA 1
ATOM 3108 C C . ASN A 1 389 ? 7.338 42.765 1.143 1.00 39.88 389 ASN A C 1
ATOM 3110 O O . ASN A 1 389 ? 7.124 43.709 0.387 1.00 39.88 389 ASN A O 1
ATOM 3114 N N . TYR A 1 390 ? 6.783 42.713 2.361 1.00 43.81 390 TYR A N 1
ATOM 3115 C CA . TYR A 1 390 ? 5.901 43.779 2.874 1.00 43.81 390 TYR A CA 1
ATOM 3116 C C . TYR A 1 390 ? 6.641 45.040 3.346 1.00 43.81 390 TYR A C 1
ATOM 3118 O O . TYR A 1 390 ? 6.010 46.073 3.550 1.00 43.81 390 TYR A O 1
ATOM 3126 N N . LEU A 1 391 ? 7.972 45.001 3.469 1.00 44.34 391 LEU A N 1
ATOM 3127 C CA . LEU A 1 391 ? 8.790 46.164 3.842 1.00 44.34 391 LEU A CA 1
ATOM 3128 C C . LEU A 1 391 ? 9.429 46.873 2.635 1.00 44.34 391 LEU A C 1
ATOM 3130 O O . LEU A 1 391 ? 10.254 47.767 2.814 1.00 44.34 391 LEU A O 1
ATOM 3134 N N . LYS A 1 392 ? 9.060 46.499 1.401 1.00 40.06 392 LYS A N 1
ATOM 3135 C CA . LYS A 1 392 ? 9.655 47.053 0.173 1.00 40.06 392 LYS A CA 1
ATOM 3136 C C . LYS A 1 392 ? 8.631 47.569 -0.841 1.00 40.06 392 LYS A C 1
ATOM 3138 O O . LYS A 1 392 ? 8.902 47.572 -2.039 1.00 40.06 392 LYS A O 1
ATOM 3143 N N . THR A 1 393 ? 7.483 48.055 -0.373 1.00 35.75 393 THR A N 1
ATOM 3144 C CA . THR A 1 393 ? 6.558 48.828 -1.216 1.00 35.75 393 THR A CA 1
ATOM 3145 C C . THR A 1 393 ? 6.885 50.312 -1.072 1.00 35.75 393 THR A C 1
ATOM 3147 O O . THR A 1 393 ? 6.859 50.865 0.025 1.00 35.75 393 THR A O 1
ATOM 3150 N N . GLN A 1 394 ? 7.266 50.930 -2.187 1.00 36.25 394 GLN A N 1
ATOM 3151 C CA . GLN A 1 394 ? 7.702 52.319 -2.292 1.00 36.25 394 GLN A CA 1
ATOM 3152 C C . GLN A 1 394 ? 6.629 53.306 -1.802 1.00 36.25 394 GLN A C 1
ATOM 3154 O O . GLN A 1 394 ? 5.441 53.139 -2.069 1.00 36.25 394 GLN A O 1
ATOM 3159 N N . HIS A 1 395 ? 7.087 54.355 -1.113 1.00 35.16 395 HIS A N 1
ATOM 3160 C CA . HIS A 1 395 ? 6.313 55.536 -0.733 1.00 35.16 395 HIS A CA 1
ATOM 3161 C C . HIS A 1 395 ? 5.557 56.118 -1.939 1.00 35.16 395 HIS A C 1
ATOM 3163 O O . HIS A 1 395 ? 6.168 56.692 -2.840 1.00 35.16 395 HIS A O 1
ATOM 3169 N N . ILE A 1 396 ? 4.226 56.045 -1.917 1.00 37.31 396 ILE A N 1
ATOM 3170 C CA . ILE A 1 396 ? 3.368 56.912 -2.727 1.00 37.31 396 ILE A CA 1
ATOM 3171 C C . ILE A 1 396 ? 2.978 58.093 -1.835 1.00 37.31 396 ILE A C 1
ATOM 3173 O O . ILE A 1 396 ? 2.296 57.924 -0.825 1.00 37.31 396 ILE A O 1
ATOM 3177 N N . ASN A 1 397 ? 3.445 59.293 -2.188 1.00 36.44 397 ASN A N 1
ATOM 3178 C CA . ASN A 1 397 ? 3.042 60.538 -1.538 1.00 36.44 397 ASN A CA 1
ATOM 3179 C C . ASN A 1 397 ? 1.575 60.832 -1.867 1.00 36.44 397 ASN A C 1
ATOM 3181 O O . ASN A 1 397 ? 1.255 61.245 -2.980 1.00 36.44 397 ASN A O 1
ATOM 3185 N N . ILE A 1 398 ? 0.691 60.650 -0.888 1.00 35.84 398 ILE A N 1
ATOM 3186 C CA . ILE A 1 398 ? -0.691 61.128 -0.959 1.00 35.84 398 ILE A CA 1
ATOM 3187 C C . ILE A 1 398 ? -0.755 62.455 -0.201 1.00 35.84 398 ILE A C 1
ATOM 3189 O O . ILE A 1 398 ? -0.531 62.512 1.009 1.00 35.84 398 ILE A O 1
ATOM 3193 N N . TYR A 1 399 ? -1.023 63.538 -0.931 1.00 32.72 399 TYR A N 1
ATOM 3194 C CA . TYR A 1 399 ? -1.225 64.866 -0.362 1.00 32.72 399 TYR A CA 1
ATOM 3195 C C . TYR A 1 399 ? -2.529 64.935 0.444 1.00 32.72 399 TYR A C 1
ATOM 3197 O O . TYR A 1 399 ? -3.560 64.372 0.085 1.00 32.72 399 TYR A O 1
ATOM 3205 N N . ARG A 1 400 ? -2.437 65.667 1.554 1.00 32.16 400 ARG A N 1
ATOM 3206 C CA . ARG A 1 400 ? -3.442 65.907 2.592 1.00 32.16 400 ARG A CA 1
ATOM 3207 C C . ARG A 1 400 ? -4.642 66.701 2.060 1.00 32.16 400 ARG A C 1
ATOM 3209 O O . ARG A 1 400 ? -4.464 67.839 1.634 1.00 32.16 400 ARG A O 1
ATOM 3216 N N . THR A 1 401 ? -5.860 66.185 2.219 1.00 36.72 401 THR A N 1
ATOM 3217 C CA . THR A 1 401 ? -7.082 67.011 2.223 1.00 36.72 401 THR A CA 1
ATOM 3218 C C . THR A 1 401 ? -7.592 67.171 3.653 1.00 36.72 401 THR A C 1
ATOM 3220 O O . THR A 1 401 ? -7.694 66.207 4.408 1.00 36.72 401 THR A O 1
ATOM 3223 N N . GLN A 1 402 ? -7.828 68.422 4.040 1.00 44.84 402 GLN A N 1
ATOM 3224 C CA . GLN A 1 402 ? -8.195 68.873 5.382 1.00 44.84 402 GLN A CA 1
ATOM 3225 C C . GLN A 1 402 ? -9.707 68.747 5.632 1.00 44.84 402 GLN A C 1
ATOM 3227 O O . GLN A 1 402 ? -10.462 69.056 4.712 1.00 44.84 402 GLN A O 1
ATOM 3232 N N . SER A 1 403 ? -10.112 68.360 6.859 1.00 33.53 403 SER A N 1
ATOM 3233 C CA . SER A 1 403 ? -11.367 68.659 7.627 1.00 33.53 403 SER A CA 1
ATOM 3234 C C . SER A 1 403 ? -11.669 67.488 8.593 1.00 33.53 403 SER A C 1
ATOM 3236 O O . SER A 1 403 ? -11.439 66.355 8.193 1.00 33.53 403 SER A O 1
ATOM 3238 N N . ALA A 1 404 ? -12.197 67.563 9.826 1.00 33.25 404 ALA A N 1
ATOM 3239 C CA . ALA A 1 404 ? -12.576 68.568 10.843 1.00 33.25 404 ALA A CA 1
ATOM 3240 C C . ALA A 1 404 ? -12.624 67.815 12.226 1.00 33.25 404 ALA A C 1
ATOM 3242 O O . ALA A 1 404 ? -12.486 66.589 12.222 1.00 33.25 404 ALA A O 1
ATOM 3243 N N . PRO A 1 405 ? -12.755 68.460 13.411 1.00 40.44 405 PRO A N 1
ATOM 3244 C CA . PRO A 1 405 ? -12.367 67.858 14.696 1.00 40.44 405 PRO A CA 1
ATOM 3245 C C . PRO A 1 405 ? -13.406 66.910 15.327 1.00 40.44 405 PRO A C 1
ATOM 3247 O O . PRO A 1 405 ? -14.610 67.002 15.099 1.00 40.44 405 PRO A O 1
ATOM 3250 N N . VAL A 1 406 ? -12.882 66.018 16.171 1.00 34.31 406 VAL A N 1
ATOM 3251 C CA . VAL A 1 406 ? -13.554 64.960 16.942 1.00 34.31 406 VAL A CA 1
ATOM 3252 C C . VAL A 1 406 ? -14.627 65.510 17.894 1.00 34.31 406 VAL A C 1
ATOM 3254 O O . VAL A 1 406 ? -14.354 66.413 18.683 1.00 34.31 406 VAL A O 1
ATOM 3257 N N . ARG A 1 407 ? -15.815 64.886 17.906 1.00 31.02 407 ARG A N 1
ATOM 3258 C CA . ARG A 1 407 ? -16.774 64.954 19.023 1.00 31.02 407 ARG A CA 1
ATOM 3259 C C . ARG A 1 407 ? -16.797 63.601 19.740 1.00 31.02 407 ARG A C 1
ATOM 3261 O O . ARG A 1 407 ? -17.139 62.591 19.133 1.00 31.02 407 ARG A O 1
ATOM 3268 N N . GLN A 1 408 ? -16.425 63.590 21.019 1.00 42.09 408 GLN A N 1
ATOM 3269 C CA . GLN A 1 408 ? -16.614 62.451 21.922 1.00 42.09 408 GLN A CA 1
ATOM 3270 C C . GLN A 1 408 ? -18.099 62.285 22.262 1.00 42.09 408 GLN A C 1
ATOM 3272 O O . GLN A 1 408 ? -18.737 63.259 22.657 1.00 42.09 408 GLN A O 1
ATOM 3277 N N . VAL A 1 409 ? -18.605 61.049 22.216 1.00 28.97 409 VAL A N 1
ATOM 3278 C CA . VAL A 1 409 ? -19.721 60.598 23.061 1.00 28.97 409 VAL A CA 1
ATOM 3279 C C . VAL A 1 409 ? -19.440 59.164 23.525 1.00 28.97 409 VAL A C 1
ATOM 3281 O O . VAL A 1 409 ? -19.021 58.311 22.748 1.00 28.97 409 VAL A O 1
ATOM 3284 N N . LEU A 1 410 ? -19.632 58.963 24.826 1.00 32.88 410 LEU A N 1
ATOM 3285 C CA . LEU A 1 410 ? -19.513 57.739 25.619 1.00 32.88 410 LEU A CA 1
ATOM 3286 C C . LEU A 1 410 ? -20.436 56.607 25.124 1.00 32.88 410 LEU A C 1
ATOM 3288 O O . LEU A 1 410 ? -21.568 56.892 24.746 1.00 32.88 410 LEU A O 1
ATOM 3292 N N . SER A 1 411 ? -20.015 55.339 25.250 1.00 28.28 411 SER A N 1
ATOM 3293 C CA . SER A 1 411 ? -20.699 54.308 26.068 1.00 28.28 411 SER A CA 1
ATOM 3294 C C . SER A 1 411 ? -20.158 52.887 25.808 1.00 28.28 411 SER A C 1
ATOM 3296 O O . SER A 1 411 ? -20.055 52.456 24.667 1.00 28.28 411 SER A O 1
ATOM 3298 N N . SER A 1 412 ? -19.863 52.200 26.918 1.00 30.62 412 SER A N 1
ATOM 3299 C CA . SER A 1 412 ? -20.008 50.766 27.237 1.00 30.62 412 SER A CA 1
ATOM 3300 C C . SER A 1 412 ? -19.618 49.660 26.248 1.00 30.62 412 SER A C 1
ATOM 3302 O O . SER A 1 412 ? -20.196 49.515 25.177 1.00 30.62 412 SER A O 1
ATOM 3304 N N . GLY A 1 413 ? -18.789 48.735 26.749 1.00 27.59 413 GLY A N 1
ATOM 3305 C CA . GLY A 1 413 ? -18.741 47.348 26.277 1.00 27.59 413 GLY A CA 1
ATOM 3306 C C . GLY A 1 413 ? -17.379 46.684 26.448 1.00 27.59 413 GLY A C 1
ATOM 3307 O O . GLY A 1 413 ? -16.617 46.597 25.494 1.00 27.59 413 GLY A O 1
ATOM 3308 N N . HIS A 1 414 ? -17.074 46.210 27.658 1.00 29.27 414 HIS A N 1
ATOM 3309 C CA . HIS A 1 414 ? -16.000 45.242 27.899 1.00 29.27 414 HIS A CA 1
ATOM 3310 C C . HIS A 1 414 ? -16.341 43.941 27.147 1.00 29.27 414 HIS A C 1
ATOM 3312 O O . HIS A 1 414 ? -17.382 43.346 27.417 1.00 29.27 414 HIS A O 1
ATOM 3318 N N . PHE A 1 415 ? -15.484 43.498 26.227 1.00 28.05 415 PHE A N 1
ATOM 3319 C CA . PHE A 1 415 ? -15.477 42.119 25.737 1.00 28.05 415 PHE A CA 1
ATOM 3320 C C . PHE A 1 415 ? -14.190 41.465 26.233 1.00 28.05 415 PHE A C 1
ATOM 3322 O O . PHE A 1 415 ? -13.116 41.655 25.664 1.00 28.05 415 PHE A O 1
ATOM 3329 N N . GLU A 1 416 ? -14.310 40.728 27.336 1.00 27.77 416 GLU A N 1
ATOM 3330 C CA . GLU A 1 416 ? -13.321 39.733 27.731 1.00 27.77 416 GLU A CA 1
ATOM 3331 C C . GLU A 1 416 ? -13.386 38.564 26.744 1.00 27.77 416 GLU A C 1
ATOM 3333 O O . GLU A 1 416 ? -14.430 37.945 26.538 1.00 27.77 416 GLU A O 1
ATOM 3338 N N . THR A 1 417 ? -12.258 38.258 26.116 1.00 33.66 417 THR A N 1
ATOM 3339 C CA . THR A 1 417 ? -12.071 37.046 25.320 1.00 33.66 417 THR A CA 1
ATOM 3340 C C . THR A 1 417 ? -11.744 35.882 26.259 1.00 33.66 417 THR A C 1
ATOM 3342 O O . THR A 1 417 ? -10.610 35.769 26.726 1.00 33.66 417 THR A O 1
ATOM 3345 N N . GLY A 1 418 ? -12.743 35.038 26.537 1.00 32.03 418 GLY A N 1
ATOM 3346 C CA . GLY A 1 418 ? -12.646 33.762 27.264 1.00 32.03 418 GLY A CA 1
ATOM 3347 C C . GLY A 1 418 ? -13.119 32.556 26.419 1.00 32.03 418 GLY A C 1
ATOM 3348 O O . GLY A 1 418 ? -13.560 32.741 25.288 1.00 32.03 418 GLY A O 1
ATOM 3349 N N . PRO A 1 419 ? -13.004 31.313 26.926 1.00 38.88 419 PRO A N 1
ATOM 3350 C CA . PRO A 1 419 ? -12.732 30.091 26.157 1.00 38.88 419 PRO A CA 1
ATOM 3351 C C . PRO A 1 419 ? -13.970 29.513 25.440 1.00 38.88 419 PRO A C 1
ATOM 3353 O O . PRO A 1 419 ? -14.699 28.690 25.986 1.00 38.88 419 PRO A O 1
ATOM 3356 N N . GLU A 1 420 ? -14.211 29.903 24.186 1.00 37.59 420 GLU A N 1
ATOM 3357 C CA . GLU A 1 420 ? -15.320 29.360 23.376 1.00 37.59 420 GLU A CA 1
ATOM 3358 C C . GLU A 1 420 ? -14.996 28.040 22.641 1.00 37.59 420 GLU A C 1
ATOM 3360 O O . GLU A 1 420 ? -15.915 27.373 22.161 1.00 37.59 420 GLU A O 1
ATOM 3365 N N . SER A 1 421 ? -13.726 27.616 22.556 1.00 37.72 421 SER A N 1
ATOM 3366 C CA . SER A 1 421 ? -13.344 26.396 21.818 1.00 37.72 421 SER A CA 1
ATOM 3367 C C . SER A 1 421 ? -13.763 25.103 22.519 1.00 37.72 421 SER A C 1
ATOM 3369 O O . SER A 1 421 ? -14.214 24.164 21.861 1.00 37.72 421 SER A O 1
ATOM 3371 N N . ASP A 1 422 ? -13.680 25.066 23.848 1.00 36.50 422 ASP A N 1
ATOM 3372 C CA . ASP A 1 422 ? -13.931 23.845 24.625 1.00 36.50 422 ASP A CA 1
ATOM 3373 C C . ASP A 1 422 ? -15.436 23.581 24.775 1.00 36.50 422 ASP A C 1
ATOM 3375 O O . ASP A 1 422 ? -15.901 22.442 24.734 1.00 36.50 422 ASP A O 1
ATOM 3379 N N . HIS A 1 423 ? -16.239 24.648 24.827 1.00 40.41 423 HIS A N 1
ATOM 3380 C CA . HIS A 1 423 ? -17.696 24.553 24.897 1.00 40.41 423 HIS A CA 1
ATOM 3381 C C . HIS A 1 423 ? -18.325 24.075 23.574 1.00 40.41 423 HIS A C 1
ATOM 3383 O O . HIS A 1 423 ? -19.406 23.476 23.576 1.00 40.41 423 HIS A O 1
ATOM 3389 N N . LEU A 1 424 ? -17.654 24.326 22.442 1.00 40.84 424 LEU A N 1
ATOM 3390 C CA . LEU A 1 424 ? -18.072 23.858 21.119 1.00 40.84 424 LEU A CA 1
ATOM 3391 C C . LEU A 1 424 ? -17.839 22.349 20.969 1.00 40.84 424 LEU A C 1
ATOM 3393 O O . LEU A 1 424 ? -18.707 21.636 20.463 1.00 40.84 424 LEU A O 1
ATOM 3397 N N . ASN A 1 425 ? -16.697 21.854 21.455 1.00 44.72 425 ASN A N 1
ATOM 3398 C CA . ASN A 1 425 ? -16.373 20.431 21.409 1.00 44.72 425 ASN A CA 1
ATOM 3399 C C . ASN A 1 425 ? -17.342 19.630 22.294 1.00 44.72 425 ASN A C 1
ATOM 3401 O O . ASN A 1 425 ? -18.001 18.718 21.802 1.00 44.72 425 ASN A O 1
ATOM 3405 N N . ASN A 1 426 ? -17.580 20.093 23.525 1.00 45.97 426 ASN A N 1
ATOM 3406 C CA . ASN A 1 426 ? -18.502 19.456 24.474 1.00 45.97 426 ASN A CA 1
ATOM 3407 C C . ASN A 1 426 ? -19.966 19.396 23.974 1.00 45.97 426 ASN A C 1
ATOM 3409 O O . ASN A 1 426 ? -20.682 18.428 24.233 1.00 45.97 426 ASN A O 1
ATOM 3413 N N . GLN A 1 427 ? -20.443 20.403 23.226 1.00 44.66 427 GLN A N 1
ATOM 3414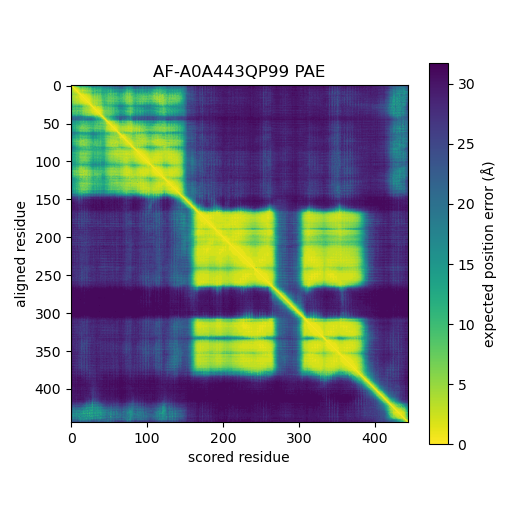 C CA . GLN A 1 427 ? -21.804 20.390 22.656 1.00 44.66 427 GLN A CA 1
ATOM 3415 C C . GLN A 1 427 ? -21.945 19.434 21.468 1.00 44.66 427 GLN A C 1
ATOM 3417 O O . GLN A 1 427 ? -22.985 18.796 21.303 1.00 44.66 427 GLN A O 1
ATOM 3422 N N . THR A 1 428 ? -20.895 19.315 20.657 1.00 47.66 428 THR A N 1
ATOM 3423 C CA . THR A 1 428 ? -20.859 18.368 19.534 1.00 47.66 428 THR A CA 1
ATOM 3424 C C . THR A 1 428 ? -20.723 16.926 20.044 1.00 47.66 428 THR A C 1
ATOM 3426 O O . THR A 1 428 ? -21.297 16.006 19.463 1.00 47.66 428 THR A O 1
ATOM 3429 N N . GLU A 1 429 ? -20.036 16.738 21.175 1.00 53.50 429 GLU A N 1
ATOM 3430 C CA . GLU A 1 429 ? -19.927 15.474 21.912 1.00 53.50 429 GLU A CA 1
ATOM 3431 C C . GLU A 1 429 ? -21.272 15.022 22.500 1.00 53.50 429 GLU A C 1
ATOM 3433 O O . GLU A 1 429 ? -21.691 13.892 22.253 1.00 53.50 429 GLU A O 1
ATOM 3438 N N . SER A 1 430 ? -22.004 15.914 23.181 1.00 49.69 430 SER A N 1
ATOM 3439 C CA . SER A 1 430 ? -23.351 15.629 23.714 1.00 49.69 430 SER A CA 1
ATOM 3440 C C . SER A 1 430 ? -24.363 15.255 22.621 1.00 49.69 430 SER A C 1
ATOM 3442 O O . SER A 1 430 ? -25.271 14.460 22.856 1.00 49.69 430 SER A O 1
ATOM 3444 N N . LEU A 1 431 ? -24.209 15.811 21.417 1.00 47.38 431 LEU A N 1
ATOM 3445 C CA . LEU A 1 431 ? -25.053 15.500 20.265 1.00 47.38 431 LEU A CA 1
ATOM 3446 C C . LEU A 1 431 ? -24.711 14.136 19.640 1.00 47.38 431 LEU A C 1
ATOM 3448 O O . LEU A 1 431 ? -25.617 13.399 19.266 1.00 47.38 431 LEU A O 1
ATOM 3452 N N . CYS A 1 432 ? -23.425 13.771 19.555 1.00 50.06 432 CYS A N 1
ATOM 3453 C CA . CYS A 1 432 ? -23.014 12.447 19.065 1.00 50.06 432 CYS A CA 1
ATOM 3454 C C . CYS A 1 432 ? -23.470 11.322 20.008 1.00 50.06 432 CYS A C 1
ATOM 3456 O O . CYS A 1 432 ? -23.920 10.279 19.537 1.00 50.06 432 CYS A O 1
ATOM 3458 N N . LEU A 1 433 ? -23.413 11.553 21.325 1.00 54.12 433 LEU A N 1
ATOM 3459 C CA . LEU A 1 433 ? -23.924 10.614 22.329 1.00 54.12 433 LEU A CA 1
ATOM 3460 C C . LEU A 1 433 ? -25.445 10.426 22.196 1.00 54.12 433 LEU A C 1
ATOM 3462 O O . LEU A 1 433 ? -25.905 9.297 22.062 1.00 54.12 433 LEU A O 1
ATOM 3466 N N . ARG A 1 434 ? -26.212 11.522 22.095 1.00 52.97 434 ARG A N 1
ATOM 3467 C CA . ARG A 1 434 ? -27.683 11.480 21.947 1.00 52.97 434 ARG A CA 1
ATOM 3468 C C . ARG A 1 434 ? -28.173 10.857 20.641 1.00 52.97 434 ARG A C 1
ATOM 3470 O O . ARG A 1 434 ? -29.235 10.246 20.584 1.00 52.97 434 ARG A O 1
ATOM 3477 N N . VAL A 1 435 ? -27.406 10.994 19.564 1.00 51.19 435 VAL A N 1
ATOM 3478 C CA . VAL A 1 435 ? -27.768 10.356 18.293 1.00 51.19 435 VAL A CA 1
ATOM 3479 C C . VAL A 1 435 ? -27.391 8.880 18.252 1.00 51.19 435 VAL A C 1
ATOM 3481 O O . VAL A 1 435 ? -28.087 8.093 17.614 1.00 51.19 435 VAL A O 1
ATOM 3484 N N . THR A 1 436 ? -26.375 8.480 19.011 1.00 54.12 436 THR A N 1
ATOM 3485 C CA . THR A 1 436 ? -26.109 7.059 19.247 1.00 54.12 436 THR A CA 1
ATOM 3486 C C . THR A 1 436 ? -27.184 6.429 20.149 1.00 54.12 436 THR A C 1
ATOM 3488 O O . THR A 1 436 ? -27.617 5.311 19.888 1.00 54.12 436 THR A O 1
ATOM 3491 N N . GLU A 1 437 ? -27.702 7.178 21.128 1.00 50.06 437 GLU A N 1
ATOM 3492 C CA . GLU A 1 437 ? -28.863 6.813 21.961 1.00 50.06 437 GLU A CA 1
ATOM 3493 C C . GLU A 1 437 ? -30.124 6.510 21.130 1.00 50.06 437 GLU A C 1
ATOM 3495 O O . GLU A 1 437 ? -30.788 5.504 21.370 1.00 50.06 437 GLU A O 1
ATOM 3500 N N . HIS A 1 438 ? -30.432 7.310 20.103 1.00 46.94 438 HIS A N 1
ATOM 3501 C CA . HIS A 1 438 ? -31.613 7.084 19.256 1.00 46.94 438 HIS A CA 1
ATOM 3502 C C . HIS A 1 438 ? -31.426 5.959 18.216 1.00 46.94 438 HIS A C 1
ATOM 3504 O O . HIS A 1 438 ? -32.407 5.372 17.757 1.00 46.94 438 HIS A O 1
ATOM 3510 N N . ALA A 1 439 ? -30.187 5.656 17.818 1.00 41.59 439 ALA A N 1
ATOM 3511 C CA . ALA A 1 439 ? -29.897 4.626 16.819 1.00 41.59 439 ALA A CA 1
ATOM 3512 C C . ALA A 1 439 ? -29.948 3.195 17.386 1.00 41.59 439 ALA A C 1
ATOM 3514 O O . ALA A 1 439 ? -30.185 2.254 16.634 1.00 41.59 439 ALA A O 1
ATOM 3515 N N . LEU A 1 440 ? -29.757 3.018 18.699 1.00 44.59 440 LEU A N 1
ATOM 3516 C CA . LEU A 1 440 ? -29.676 1.690 19.316 1.00 44.59 440 LEU A CA 1
ATOM 3517 C C . LEU A 1 440 ? -31.029 0.986 19.535 1.00 44.59 440 LEU A C 1
ATOM 3519 O O . LEU A 1 440 ? -31.013 -0.227 19.710 1.00 44.59 440 LEU A O 1
ATOM 3523 N N . GLY A 1 441 ? -32.174 1.680 19.450 1.00 41.88 441 GLY A N 1
ATOM 3524 C CA . GLY A 1 441 ? -33.521 1.081 19.548 1.00 41.88 441 GLY A CA 1
ATOM 3525 C C . GLY A 1 441 ? -33.781 0.245 20.825 1.00 41.88 441 GLY A C 1
ATOM 3526 O O . GLY A 1 441 ? -32.888 0.040 21.644 1.00 41.88 441 GLY A O 1
ATOM 3527 N N . PRO A 1 442 ? -35.013 -0.243 21.069 1.00 40.34 442 PRO A N 1
ATOM 3528 C CA . PRO A 1 442 ? -35.256 -1.176 22.163 1.00 40.34 442 PRO A CA 1
ATOM 3529 C C . PRO A 1 442 ? -34.704 -2.550 21.759 1.00 40.34 442 PRO A C 1
ATOM 3531 O O . PRO A 1 442 ? -35.297 -3.243 20.935 1.00 40.34 442 PRO A O 1
ATOM 3534 N N . LEU A 1 443 ? -33.546 -2.920 22.307 1.00 36.78 443 LEU A N 1
ATOM 3535 C CA . LEU A 1 443 ? -32.967 -4.255 22.160 1.00 36.78 443 LEU A CA 1
ATOM 3536 C C . LEU A 1 443 ? -33.891 -5.272 22.849 1.00 36.78 443 LEU A C 1
ATOM 3538 O O . LEU A 1 443 ? -33.969 -5.310 24.078 1.00 36.78 443 LEU A O 1
ATOM 3542 N N . GLY A 1 444 ? -34.624 -6.038 22.039 1.00 32.66 444 GLY A N 1
ATOM 3543 C CA . GLY A 1 444 ? -35.272 -7.291 22.431 1.00 32.66 444 GLY A CA 1
ATOM 3544 C C . GLY A 1 444 ? -34.342 -8.474 22.227 1.00 32.66 444 GLY A C 1
ATOM 3545 O O . GLY A 1 444 ? -33.547 -8.422 21.258 1.00 32.66 444 GLY A O 1
#

Foldseek 3Di:
DVVVVVVLVVDDLLRNLLVVLVVLVVDDPVVLVVVVVVLPPDDPVCPPLVVVLVVLLCCLAVPPDLVVCLVCVLPSLLSYDADPVVVVVSNLVSLVVVLVVCLVVVPPLVVNLSSLSSQLSAPNDDPVSNVVSVVSNVVSCLSVVLVPPDDDDDDDDDDDPVPPQQQLLSLVLVLCVVVVNNVCNVVSPPPTPVRLLPDDLVNVVVVVHDPVSSVSSVVVSVVLLCLLVVLVVLLVCCVVVFPVCLVVNLVSLVVNLSHRAHADDPPPPDPDDDDDDDDDDDDDDDDDDDDDDDDDPPDPPPPDLDDDDDRSNSLVSSLNSLLSSLVSQLPDPDHDPVSLVSSLVSLVSVCPGPSHDPVSVVSSVVSNVVSVVVVVVVVVVVVVVVVVVVVPDDDDDDDDDDDDDDDDDDDDDDDDDDDPPVVVVVSSNVSSSSSSSVSVPPDD

InterPro domains:
  IPR001660 Sterile alpha motif domain [PF00536] (168-225)
  IPR001660 Sterile alpha motif domain [SM00454] (164-227)
  IPR013761 Sterile alpha motif/pointed domain superfamily [G3DSA:1.10.150.50] (164-225)
  IPR013761 Sterile alpha motif/pointed domain superfamily [SSF47769] (167-225)
  IPR037093 Smaug, PHAT domain superfamily [G3DSA:1.25.40.170] (226-375)
  IPR037634 Protein Smaug, SAM domain [cd09557] (167-226)
  IPR050897 SMAUG/VTS1 RNA-binding [PTHR12515] (148-392)
  IPR058599 SMAUG/ZCCHC2-like, PHAT domain [PF26034] (55-139)

Nearest PDB structures (foldseek):
  1oxj-assembly1_A  TM=8.480E-01  e=2.674E-05  Drosophila melanogaster
  8oik-assembly2_B  TM=8.310E-01  e=1.130E-05  Homo sapiens
  8oij-assembly1_B  TM=7.895E-01  e=4.205E-04  Drosophila melanogaster
  6q0t-assembly1_X  TM=2.205E-01  e=5.701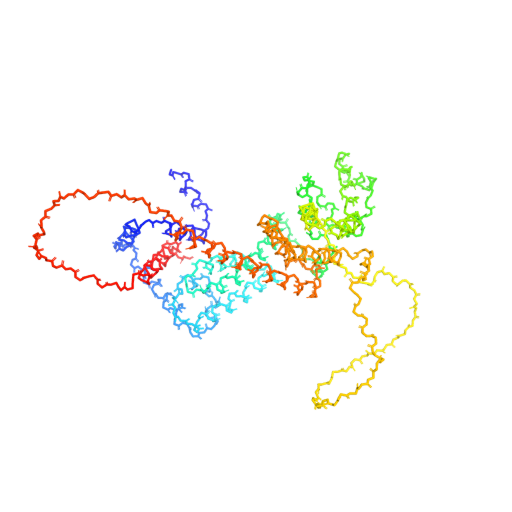E+00  Spodoptera exigua
  3rdh-assembly1_D  TM=2.135E-01  e=5.952E+00  Homo sapiens

Sequence (444 aa):
MATICAYFDEMNICEQTVALCSLLKRVNRLQSKFIITMLDYPNELQTQAAKDLTRLERDANDCESIEQIISHLLSYLPLFKPGNDKLKQQYFTLITRVVSHSLTTSSHIDDARQILCYSLIHPALSQEEKKALTFWAHRFEITFLNSGSEKSCNEVQSKPEANFTNSGMKDVPVWLKSLRLHKYAPHFAKMTYETMMSLAEEDLEKMNITKGARHKIVLNIQKLRQRQENLRVLEKSLAEEGVSVLGEVLKELKYVLSTPIKAYSRSQMDGDSKDESKADLMFTQKPNRVSPPCADPSCDFDCDTNQCVPDGDLPGQIAKIMGKVCSTILMSSHIDEENVNSFISIITSCLNQDYFTKTHVRKFVSWKMQLDKLRKNHCRQLRGHNNVNYLKTQHINIYRTQSAPVRQVLSSGHFETGPESDHLNNQTESLCLRVTEHALGPLG

Secondary structure (DSSP, 8-state):
-HHHHHHHHTS-HHHHHHHHHHHHTTS-HHHHHHHHHHHTS--TT-TTHHHHHHHHHHHHHS---HHHHHHTHHHHGGGPPTT-HHHHHHHHHHHHHHHHHHHHH--SHHHHHHHHHHHHH-TTS-HHHHHHHHHHHHHHHHHHHTTTT-----------TTSSTTSS-TTHHHHHHHTT-GGGHHHHTT--HHHHHT--HHHHHHTT--HHHHHHHHHHHHHHHHHHHHHHHHHHHHHHHGGGGHHHHHHHHHHHHTS--PPP-GGGS-----------------------------------TTPPPPTT-HHHHHHHHHHHHHHHHHH-SS--HHHHHHHHHHHHHHHT-TTS-HHHHHHHHHHHHHHHHHHHHHHHHHHHHHHHHTT----------------------------HHHHHHHHHHHHHHHHHHHHS----

Mean predicted aligned error: 20.82 Å

Solvent-accessible surface area (backbone atoms only — not comparable to full-atom values): 27451 Å² total; per-residue (Å²): 109,72,72,57,53,54,55,50,71,73,43,53,61,65,56,42,32,52,51,50,46,57,50,58,75,72,51,54,73,69,57,50,50,50,50,51,56,60,70,68,50,86,55,92,84,43,70,60,63,55,51,55,46,54,49,50,34,48,52,45,66,69,60,85,50,71,66,61,48,64,79,39,41,80,72,25,61,72,47,48,64,64,86,50,66,70,58,50,53,52,53,50,54,47,52,54,48,52,43,50,46,24,69,75,70,71,43,64,56,67,61,41,48,46,47,47,55,52,51,67,71,37,80,61,52,49,74,68,55,37,54,57,49,48,54,50,49,52,51,48,48,62,61,45,70,76,56,75,82,74,86,84,78,95,76,93,79,82,86,69,83,84,59,49,82,52,43,22,50,74,43,41,51,62,35,27,47,78,71,74,46,42,90,56,36,75,75,50,72,84,49,53,46,68,60,58,70,66,55,50,60,69,61,34,48,77,68,72,44,54,73,72,54,27,54,52,51,42,55,50,43,51,51,63,66,42,48,55,58,54,50,50,53,46,44,49,48,38,72,76,58,34,70,79,47,42,65,60,51,54,51,50,51,52,51,58,72,60,44,57,60,53,39,69,66,89,87,79,76,84,82,86,75,87,86,82,87,87,84,81,84,88,89,85,85,87,79,91,81,87,84,78,91,78,92,64,98,81,71,88,75,77,83,68,90,75,75,77,67,59,90,83,32,48,56,55,45,52,51,52,42,51,50,51,53,50,50,47,60,72,70,44,92,70,85,53,65,66,61,52,52,50,48,51,50,49,46,56,55,55,70,74,43,81,47,53,51,76,68,51,48,53,50,47,54,53,52,50,55,52,51,55,50,52,53,56,52,51,63,46,52,59,57,54,53,61,64,58,61,74,78,68,70,77,89,76,89,76,83,86,82,91,86,81,87,90,80,89,80,90,80,89,80,91,78,83,91,70,83,63,69,64,60,52,51,54,53,54,49,56,49,45,42,53,50,44,61,68,49,62,62,89,82,125

pLDDT: mean 70.26, std 22.53, range [24.55, 97.44]